Protein AF-A0A1G9MF63-F1 (afdb_monomer)

Solvent-accessible surface area (backbone atoms only — not comparable to full-atom values): 25922 Å² total; per-residue (Å²): 129,86,72,50,47,54,57,32,32,8,56,60,65,73,46,96,45,41,50,60,45,46,47,50,48,49,54,56,28,52,41,81,94,66,34,21,23,32,61,32,57,86,63,84,38,36,20,40,53,26,39,10,28,33,39,60,8,33,56,60,35,86,72,46,56,68,70,61,33,52,50,51,40,50,37,60,51,65,40,42,37,80,80,20,50,39,51,22,28,74,93,41,54,87,72,26,63,28,41,44,30,48,25,27,38,52,33,19,43,64,67,43,87,78,55,70,64,59,77,28,68,35,42,46,36,26,49,55,52,46,63,68,50,43,39,81,87,61,20,37,19,22,44,43,88,91,48,68,68,42,68,80,34,39,37,40,47,47,54,28,42,50,48,36,44,76,67,68,41,90,59,30,78,74,38,51,65,61,50,47,36,27,52,54,37,31,51,57,48,32,68,59,85,58,50,51,55,24,48,51,23,44,38,40,46,55,48,42,50,73,72,64,59,48,52,76,68,52,46,53,52,52,51,52,38,46,53,53,46,67,69,52,35,35,42,100,47,63,46,66,54,65,57,66,45,77,47,74,43,92,58,86,83,63,49,73,49,72,49,54,48,42,63,43,35,77,55,42,45,86,58,76,35,65,82,24,73,47,38,36,52,28,45,45,53,44,48,75,50,52,35,78,89,63,58,29,16,42,58,90,56,85,64,86,89,51,22,13,31,31,40,24,18,36,44,49,31,43,43,45,55,48,22,43,47,27,53,75,69,73,47,51,45,65,57,49,52,51,52,47,51,52,51,61,73,63,36,44,23,54,30,31,58,42,52,13,82,90,50,45,70,55,53,48,51,25,48,52,52,35,45,74,72,70,45,47,66,47,45,72,81,83,41,45,80,77,52,62,91,51,64,58,68,62,55,43,28,43,40,52,47,71,28,30,66,26,37,38,36,45,39,37,75,55,13,62,71,27,80,48,40,46,40,52,42,41,50,22,43,53,55,39,48,75,72,46,94,64,88,32,67,45,42,34,29,74,48,98,64,90,57,90,90,63,61,89,84,60,76,67,49,41,53,94,82,39,52,55,60,57,48,28,51,54,49,47,29,68,77,70,64,58,75,77,91,78,83,130

Radius of gyration: 25.86 Å; Cα contacts (8 Å, |Δi|>4): 807; chains: 1; bounding box: 66×44×71 Å

Sequence (488 aa):
MSETVCEIASRLLSIDSFESLSQSVLEHCLLDGGRFEAGRFGRDQHSSASAGAVLNGVASVPCVPDQIRSRTFELGYSLIGTDGRLKGHDEHPDDGTTSWSLAQVLLGIARAPGLRYVESPRFHNALMRLLKLQNRTTGAWPLREGDIDDVSFAFYPVLLFDRLVRRGSSHARHVMEPLRATARHLLDTASGIAPTNMVLAVSALDRIARLGELSKSQRVQYLAYKTRLNSCLVDDDGGLRLEDLTLHNELQPRWHSVTWSPLLYGCTRAWGGVQSGHNLQIADRLISSFDEKEGGWLGPSRSVGKASSWASSLGVLNTYLLARDLVAAKISAEEFLELTQSEHSRRRFDIVISFGGPDRAVAQEVRDRLVTAGLRVFFDFDFRHNLLGEDLAVTLQDIYFRRSRYAVAILSRSFLKSKWAGNWEWRAVLARMNSQQQGYLLPYFLENVEVPGLNPTIGFLSSDHVSPREFAEIVVQKVTGAFDAQFR

Secondary structure (DSSP, 8-state):
-PPPHHHHHHHHTT-S-HHHHHHHHHHHHEEGGGEEB-SBTT---B-HHHHHHHHHTGGG-TTS-HHHHHHHHHHHHHTB-TTSPBP-BTTBGGG---HHHHHHHHHHHHHSSSSTTTTSHHHHHHHHHHHHHS-TTT---BSSTTSPB-HHHHHHHHHHHHHHHHTT-TTHHHHHHHHHHHHHHHHHHHHSS-HHHHHHHHHHHHHHHHTT-S-HHHHHHHHHHHHHHHHHSB-TTS-B----EEEEE-SSSPEEEEE-GGGGHHHHTTSS-TTSHHHHHHHHHHHHTEETTTTEE-TT---TT--BHHHHHHHHHHHHHHHHHHHHHT--HHHHHHHHHHHHTTPPEEEEEE--GGGHHHHHHHHHHHHHTT--EE-TTTTHHHHTTS-HHHHHHHHHHTSEEEEEEEESHHHHH-TIIIIIIHHHHHHHHHT-SS--EEEEESS----TT--TTS--EETTTS-HHHHHHHHHHHHH----TT--

Mean predicted aligned error: 9.78 Å

InterPro domains:
  IPR000157 Toll/interleukin-1 receptor homology (TIR) domain [PF13676] (351-454)
  IPR000157 Toll/interleukin-1 receptor homology (TIR) domain [PS50104] (347-483)
  IPR035897 Toll/interleukin-1 receptor homology (TIR) domain superfamily [G3DSA:3.40.50.10140] (324-476)
  IPR035897 Toll/interleukin-1 receptor homology (TIR) domain superfamily [SSF52200] (342-461)

Structure (mmCIF, N/CA/C/O backbone):
data_AF-A0A1G9MF63-F1
#
_entry.id   AF-A0A1G9MF63-F1
#
loop_
_atom_site.group_PDB
_atom_site.id
_atom_site.type_symbol
_atom_site.label_atom_id
_atom_site.label_alt_id
_atom_site.label_comp_id
_atom_site.label_asym_id
_atom_site.label_entity_id
_atom_site.label_seq_id
_atom_site.pdbx_PDB_ins_code
_atom_site.Cartn_x
_atom_site.Cartn_y
_atom_site.Cartn_z
_atom_site.occupancy
_atom_site.B_iso_or_equiv
_atom_site.auth_seq_id
_atom_site.auth_comp_id
_atom_site.auth_asym_id
_atom_site.auth_atom_id
_atom_site.pdbx_PDB_model_num
ATOM 1 N N . MET A 1 1 ? -20.558 18.728 -15.546 1.00 50.66 1 MET A N 1
ATOM 2 C CA . MET A 1 1 ? -20.996 18.356 -14.182 1.00 50.66 1 MET A CA 1
ATOM 3 C C . MET A 1 1 ? -19.751 17.899 -13.441 1.00 50.66 1 MET A C 1
ATOM 5 O O . MET A 1 1 ? -18.917 17.286 -14.089 1.00 50.66 1 MET A O 1
ATOM 9 N N . SER A 1 2 ? -19.555 18.273 -12.174 1.00 69.75 2 SER A N 1
ATOM 10 C CA . SER A 1 2 ? -18.414 17.753 -11.401 1.00 69.75 2 SER A CA 1
ATOM 11 C C . SER A 1 2 ? -18.624 16.260 -11.193 1.00 69.75 2 SER A C 1
ATOM 13 O O . SER A 1 2 ? -19.675 15.889 -10.678 1.00 69.75 2 SER A O 1
ATOM 15 N N . GLU A 1 3 ? -17.656 15.438 -11.584 1.00 80.94 3 GLU A N 1
ATOM 16 C CA . GLU A 1 3 ? -17.715 13.994 -11.354 1.00 80.94 3 GLU A CA 1
ATOM 17 C C . GLU A 1 3 ? -17.712 13.698 -9.854 1.00 80.94 3 GLU A C 1
ATOM 19 O O . GLU A 1 3 ? -17.052 14.384 -9.061 1.00 80.94 3 GLU A O 1
ATOM 24 N N . THR A 1 4 ? -18.491 12.699 -9.451 1.00 94.19 4 THR A N 1
ATOM 25 C CA . THR A 1 4 ? -18.507 12.215 -8.071 1.00 94.19 4 THR A CA 1
ATOM 26 C C . THR A 1 4 ? -17.284 11.337 -7.790 1.00 94.19 4 THR A C 1
ATOM 28 O O . THR A 1 4 ? -16.631 10.824 -8.697 1.00 94.19 4 THR A O 1
ATOM 31 N N . VAL A 1 5 ? -16.972 11.112 -6.508 1.00 97.56 5 VAL A N 1
ATOM 32 C CA . VAL A 1 5 ? -15.858 10.227 -6.117 1.00 97.56 5 VAL A CA 1
ATOM 33 C C . VAL A 1 5 ? -16.058 8.802 -6.652 1.00 97.56 5 VAL A C 1
ATOM 35 O O . VAL A 1 5 ? -15.096 8.189 -7.106 1.00 97.56 5 VAL A O 1
ATOM 38 N N . CYS A 1 6 ? -17.290 8.281 -6.623 1.00 97.44 6 CYS A N 1
ATOM 39 C CA . CYS A 1 6 ? -17.600 6.948 -7.143 1.00 97.44 6 CYS A CA 1
ATOM 40 C C . CYS A 1 6 ? -17.451 6.878 -8.668 1.00 97.44 6 CYS A C 1
ATOM 42 O O . CYS A 1 6 ? -16.926 5.889 -9.165 1.00 97.44 6 CYS A O 1
ATOM 44 N N . GLU A 1 7 ? -17.852 7.923 -9.398 1.00 97.62 7 GLU A N 1
ATOM 45 C CA . GLU A 1 7 ? -17.694 7.990 -10.859 1.00 97.62 7 GLU A CA 1
ATOM 46 C C . GLU A 1 7 ? -16.216 7.992 -11.270 1.00 97.62 7 GLU A C 1
ATOM 48 O O . GLU A 1 7 ? -15.829 7.207 -12.134 1.00 97.62 7 GLU A O 1
ATOM 53 N N . ILE A 1 8 ? -15.371 8.801 -10.613 1.00 98.06 8 ILE A N 1
ATOM 54 C CA . ILE A 1 8 ? -13.920 8.781 -10.866 1.00 98.06 8 ILE A CA 1
ATOM 55 C C . ILE A 1 8 ? -13.339 7.402 -10.534 1.00 98.06 8 ILE A C 1
ATOM 57 O O . ILE A 1 8 ? -12.577 6.851 -11.324 1.00 98.06 8 ILE A O 1
ATOM 61 N N . ALA A 1 9 ? -13.708 6.816 -9.392 1.00 98.25 9 ALA A N 1
ATOM 62 C CA . ALA A 1 9 ? -13.218 5.498 -8.992 1.00 98.25 9 ALA A CA 1
ATOM 63 C C . ALA A 1 9 ? -13.624 4.386 -9.980 1.00 98.25 9 ALA A C 1
ATOM 65 O O . ALA A 1 9 ? -12.795 3.530 -10.287 1.00 98.25 9 ALA A O 1
ATOM 66 N N . SER A 1 10 ? -14.855 4.421 -10.508 1.00 98.12 10 SER A N 1
ATOM 67 C CA . SER A 1 10 ? -15.318 3.511 -11.566 1.00 98.12 10 SER A CA 1
ATOM 68 C C . SER A 1 10 ? -14.430 3.604 -12.805 1.00 98.12 10 SER A C 1
ATOM 70 O O . SER A 1 10 ? -13.957 2.589 -13.308 1.00 98.12 10 SER A O 1
ATOM 72 N N . ARG A 1 11 ? -14.154 4.826 -13.273 1.00 98.00 11 ARG A N 1
ATOM 73 C CA . ARG A 1 11 ? -13.354 5.049 -14.484 1.00 98.00 11 ARG A CA 1
ATOM 74 C C . ARG A 1 11 ? -11.896 4.654 -14.322 1.00 98.00 11 ARG A C 1
ATOM 76 O O . ARG A 1 11 ? -11.348 4.029 -15.220 1.00 98.00 11 ARG A O 1
ATOM 83 N N . LEU A 1 12 ? -11.288 4.958 -13.172 1.00 97.50 12 LEU A N 1
ATOM 84 C CA . LEU A 1 12 ? -9.919 4.530 -12.872 1.00 97.50 12 LEU A CA 1
ATOM 85 C C . LEU A 1 12 ? -9.764 3.010 -12.994 1.00 97.50 12 LEU A C 1
ATOM 87 O O . LEU A 1 12 ? -8.767 2.543 -13.529 1.00 97.50 12 LEU A O 1
ATOM 91 N N . LEU A 1 13 ? -10.751 2.247 -12.518 1.00 96.69 13 LEU A N 1
ATOM 92 C CA . LEU A 1 13 ? -10.737 0.783 -12.568 1.00 96.69 13 LEU A CA 1
ATOM 93 C C . LEU A 1 13 ? -11.349 0.200 -13.848 1.00 96.69 13 LEU A C 1
ATOM 95 O O . LEU A 1 13 ? -11.361 -1.016 -13.993 1.00 96.69 13 LEU A O 1
ATOM 99 N N . SER A 1 14 ? -11.852 1.039 -14.759 1.00 96.12 14 SER A N 1
ATOM 100 C CA . SER A 1 14 ? -12.578 0.613 -15.965 1.00 96.12 14 SER A CA 1
ATOM 101 C C . SER A 1 14 ? -13.765 -0.321 -15.675 1.00 96.12 14 SER A C 1
ATOM 103 O O . SER A 1 14 ? -13.972 -1.308 -16.369 1.00 96.12 14 SER A O 1
ATOM 105 N N . ILE A 1 15 ? -14.558 -0.003 -14.649 1.00 96.94 15 ILE A N 1
ATOM 106 C CA . ILE A 1 15 ? -15.752 -0.766 -14.244 1.00 96.94 15 ILE A CA 1
ATOM 107 C C . ILE A 1 15 ? -17.020 0.085 -14.333 1.00 96.94 15 ILE A C 1
ATOM 109 O O . ILE A 1 15 ? -16.967 1.310 -14.229 1.00 96.94 15 ILE A O 1
ATOM 113 N N . ASP A 1 16 ? -18.179 -0.568 -14.412 1.00 95.81 16 ASP A N 1
ATOM 114 C CA . ASP A 1 16 ? -19.473 0.124 -14.472 1.00 95.81 16 ASP A CA 1
ATOM 115 C C . ASP A 1 16 ? -19.788 0.899 -13.182 1.00 95.81 16 ASP A C 1
ATOM 117 O O . ASP A 1 16 ? -20.209 2.057 -13.204 1.00 95.81 16 ASP A O 1
ATOM 121 N N . SER A 1 17 ? -19.594 0.262 -12.023 1.00 96.38 17 SER A N 1
ATOM 122 C CA . SER A 1 17 ? -20.032 0.804 -10.735 1.00 96.38 17 SER A CA 1
ATOM 123 C C . SER A 1 17 ? -19.079 0.433 -9.604 1.00 96.38 17 SER A C 1
ATOM 125 O O . SER A 1 17 ? -19.017 -0.713 -9.154 1.00 96.38 17 SER A O 1
ATOM 127 N N . PHE A 1 18 ? -18.389 1.443 -9.075 1.00 97.94 18 PHE A N 1
ATOM 128 C CA . PHE A 1 18 ? -17.548 1.317 -7.890 1.00 97.94 18 PHE A CA 1
ATOM 129 C C . PHE A 1 18 ? -18.343 0.945 -6.628 1.00 97.94 18 PHE A C 1
ATOM 131 O O . PHE A 1 18 ? -17.834 0.256 -5.744 1.00 97.94 18 PHE A O 1
ATOM 138 N N . GLU A 1 19 ? -19.605 1.364 -6.546 1.00 96.81 19 GLU A N 1
ATOM 139 C CA . GLU A 1 19 ? -20.541 0.955 -5.492 1.00 96.81 19 GLU A CA 1
ATOM 140 C C . GLU A 1 19 ? -20.826 -0.547 -5.545 1.00 96.81 19 GLU A C 1
ATOM 142 O O . GLU A 1 19 ? -20.692 -1.233 -4.530 1.00 96.81 19 GLU A O 1
ATOM 147 N N . SER A 1 20 ? -21.126 -1.067 -6.738 1.00 96.44 20 SER A N 1
ATOM 148 C CA . SER A 1 20 ? -21.379 -2.497 -6.949 1.00 96.44 20 SER A CA 1
ATOM 149 C C . SER A 1 20 ? -20.131 -3.334 -6.657 1.00 96.44 20 SER A C 1
ATOM 151 O O . SER A 1 20 ? -20.225 -4.352 -5.972 1.00 96.44 20 SER A O 1
ATOM 153 N N . LEU A 1 21 ? -18.947 -2.871 -7.084 1.00 97.44 21 LEU A N 1
ATOM 154 C CA . LEU A 1 21 ? -17.672 -3.496 -6.720 1.00 97.44 21 LEU A CA 1
ATOM 155 C C . LEU A 1 21 ? -17.475 -3.519 -5.198 1.00 97.44 21 LEU A C 1
ATOM 157 O O . LEU A 1 21 ? -17.133 -4.556 -4.636 1.00 97.44 21 LEU A O 1
ATOM 161 N N . SER A 1 22 ? -17.699 -2.391 -4.521 1.00 97.69 22 SER A N 1
ATOM 162 C CA . SER A 1 22 ? -17.511 -2.281 -3.069 1.00 97.69 22 SER A CA 1
ATOM 163 C C . SER A 1 22 ? -18.439 -3.225 -2.302 1.00 97.69 22 SER A C 1
ATOM 165 O O . SER A 1 22 ? -18.014 -3.858 -1.334 1.00 97.69 22 SER A O 1
ATOM 167 N N . GLN A 1 23 ? -19.692 -3.357 -2.742 1.00 96.06 23 GLN A N 1
ATOM 168 C CA . GLN A 1 23 ? -20.630 -4.313 -2.163 1.00 96.06 23 GLN A CA 1
ATOM 169 C C . GLN A 1 23 ? -20.196 -5.761 -2.428 1.00 96.06 23 GLN A C 1
ATOM 171 O O . GLN A 1 23 ? -20.117 -6.538 -1.479 1.00 96.06 23 GLN A O 1
ATOM 176 N N . SER A 1 24 ? -19.834 -6.099 -3.669 1.00 95.56 24 SER A N 1
ATOM 177 C CA . SER A 1 24 ? -19.359 -7.439 -4.040 1.00 95.56 24 SER A CA 1
ATOM 178 C C . SER A 1 24 ? -18.122 -7.852 -3.237 1.00 95.56 24 SER A C 1
ATOM 180 O O . SER A 1 24 ? -18.096 -8.925 -2.637 1.00 95.56 24 SER A O 1
ATOM 182 N N . VAL A 1 25 ? -17.108 -6.984 -3.133 1.00 96.81 25 VAL A N 1
ATOM 183 C CA . VAL A 1 25 ? -15.904 -7.252 -2.327 1.00 96.81 25 VAL A CA 1
ATOM 184 C C . VAL A 1 25 ? -16.274 -7.505 -0.867 1.00 96.81 25 VAL A C 1
ATOM 186 O O . VAL A 1 25 ? -15.730 -8.418 -0.246 1.00 96.81 25 VAL A O 1
ATOM 189 N N . LEU A 1 26 ? -17.194 -6.718 -0.301 1.00 95.81 26 LEU A N 1
ATOM 190 C CA . LEU A 1 26 ? -17.625 -6.902 1.080 1.00 95.81 26 LEU A CA 1
ATOM 191 C C . LEU A 1 26 ? -18.388 -8.220 1.272 1.00 95.81 26 LEU A C 1
ATOM 193 O O . LEU A 1 26 ? -18.134 -8.907 2.256 1.00 95.81 26 LEU A O 1
ATOM 197 N N . GLU A 1 27 ? -19.259 -8.601 0.340 1.00 94.50 27 GLU A N 1
ATOM 198 C CA . GLU A 1 27 ? -19.970 -9.886 0.360 1.00 94.50 27 GLU A CA 1
ATOM 199 C C . GLU A 1 27 ? -18.995 -11.069 0.338 1.00 94.50 27 GLU A C 1
ATOM 201 O O . GLU A 1 27 ? -19.084 -11.935 1.202 1.00 94.50 27 GLU A O 1
ATOM 206 N N . HIS A 1 28 ? -17.989 -11.055 -0.542 1.00 94.69 28 HIS A N 1
ATOM 207 C CA . HIS A 1 28 ? -16.949 -12.093 -0.581 1.00 94.69 28 HIS A CA 1
ATOM 208 C C . HIS A 1 28 ? -16.069 -12.138 0.678 1.00 94.69 28 HIS A C 1
ATOM 210 O O . HIS A 1 28 ? -15.444 -13.156 0.974 1.00 94.69 28 HIS A O 1
ATOM 216 N N . CYS A 1 29 ? -15.972 -11.028 1.412 1.00 95.44 29 CYS A N 1
ATOM 217 C CA . CYS A 1 29 ? -15.195 -10.956 2.645 1.00 95.44 29 CYS A CA 1
ATOM 218 C C . CYS A 1 29 ? -15.953 -11.467 3.877 1.00 95.44 29 CYS A C 1
ATOM 220 O O . CYS A 1 29 ? -15.318 -11.749 4.898 1.00 95.44 29 CYS A O 1
ATOM 222 N N . LEU A 1 30 ? -17.284 -11.537 3.826 1.00 94.94 30 LEU A N 1
ATOM 223 C CA . LEU A 1 30 ? -18.129 -11.946 4.944 1.00 94.94 30 LEU A CA 1
ATOM 224 C C . LEU A 1 30 ? -18.530 -13.413 4.786 1.00 94.94 30 LEU A C 1
ATOM 226 O O . LEU A 1 30 ? -19.025 -13.825 3.746 1.00 94.94 30 LEU A O 1
ATOM 230 N N . LEU A 1 31 ? -18.342 -14.193 5.847 1.00 93.62 31 LEU A N 1
ATOM 231 C CA . LEU A 1 31 ? -18.691 -15.610 5.888 1.00 93.62 31 LEU A CA 1
ATOM 232 C C . LEU A 1 31 ? -19.826 -15.862 6.886 1.00 93.62 31 LEU A C 1
ATOM 234 O O . LEU A 1 31 ? -20.069 -15.074 7.812 1.00 93.62 31 LEU A O 1
ATOM 238 N N . ASP A 1 32 ? -20.472 -17.016 6.749 1.00 88.62 32 ASP A N 1
ATOM 239 C CA . ASP A 1 32 ? -21.502 -17.467 7.680 1.00 88.62 32 ASP A CA 1
ATOM 240 C C . ASP A 1 32 ? -20.986 -17.577 9.124 1.00 88.62 32 ASP A C 1
ATOM 242 O O . ASP A 1 32 ? -19.800 -17.803 9.399 1.00 88.62 32 ASP A O 1
ATOM 246 N N . GLY A 1 33 ? -21.906 -17.401 10.077 1.00 85.25 33 GLY A N 1
ATOM 247 C CA . GLY A 1 33 ? -21.595 -17.453 11.509 1.00 85.25 33 GLY A CA 1
ATOM 248 C C . GLY A 1 33 ? -20.777 -16.260 12.019 1.00 85.25 33 GLY A C 1
ATOM 249 O O . GLY A 1 33 ? -20.103 -16.376 13.041 1.00 85.25 33 GLY A O 1
ATOM 250 N N . GLY A 1 34 ? -20.805 -15.125 11.311 1.00 85.56 34 GLY A N 1
ATOM 251 C CA . GLY A 1 34 ? -20.081 -13.909 11.699 1.00 85.56 34 GLY A CA 1
ATOM 252 C C . GLY A 1 34 ? -18.567 -14.009 11.515 1.00 85.56 34 GLY A C 1
ATOM 253 O O . GLY A 1 34 ? -17.804 -13.372 12.243 1.00 85.56 34 GLY A O 1
ATOM 254 N N . ARG A 1 35 ? -18.131 -14.844 10.568 1.00 91.88 35 ARG A N 1
ATOM 255 C CA . ARG A 1 35 ? -16.727 -15.025 10.194 1.00 91.88 35 ARG A CA 1
ATOM 256 C C . ARG A 1 35 ? -16.338 -14.047 9.075 1.00 91.88 35 ARG A C 1
ATOM 258 O O . ARG A 1 35 ? -17.175 -13.390 8.463 1.00 91.88 35 ARG A O 1
ATOM 265 N N . PHE A 1 36 ? -15.035 -13.958 8.832 1.00 94.69 36 PHE A N 1
ATOM 266 C CA . PHE A 1 36 ? -14.417 -13.086 7.827 1.00 94.69 36 PHE A CA 1
ATOM 267 C C . PHE A 1 36 ? -13.397 -13.885 7.030 1.00 94.69 36 PHE A C 1
ATOM 269 O O . PHE A 1 36 ? -12.512 -14.477 7.648 1.00 94.69 36 PHE A O 1
ATOM 276 N N . GLU A 1 37 ? -13.513 -13.861 5.707 1.00 93.38 37 GLU A N 1
ATOM 277 C CA . GLU A 1 37 ? -12.745 -14.691 4.778 1.00 93.38 37 GLU A CA 1
ATOM 278 C C . GLU A 1 37 ? -11.232 -14.451 4.871 1.00 93.38 37 GLU A C 1
ATOM 280 O O . GLU A 1 37 ? -10.746 -13.314 4.824 1.00 93.38 37 GLU A O 1
ATOM 285 N N . ALA A 1 38 ? -10.471 -15.538 4.958 1.00 88.69 38 ALA A N 1
ATOM 286 C CA . ALA A 1 38 ? -9.032 -15.531 5.139 1.00 88.69 38 ALA A CA 1
ATOM 287 C C . ALA A 1 38 ? -8.296 -15.610 3.800 1.00 88.69 38 ALA A C 1
ATOM 289 O O . ALA A 1 38 ? -8.407 -16.569 3.040 1.00 88.69 38 ALA A O 1
ATOM 290 N N . GLY A 1 39 ? -7.413 -14.651 3.542 1.00 85.81 39 GLY A N 1
ATOM 291 C CA . GLY A 1 39 ? -6.539 -14.704 2.372 1.00 85.81 39 GLY A CA 1
ATOM 292 C C . GLY A 1 39 ? -7.281 -14.420 1.069 1.00 85.81 39 GLY A C 1
ATOM 293 O O . GLY A 1 39 ? -7.240 -13.282 0.632 1.00 85.81 39 GLY A O 1
ATOM 294 N N . ARG A 1 40 ? -7.922 -15.418 0.449 1.00 88.38 40 ARG A N 1
ATOM 295 C CA . ARG A 1 40 ? -8.524 -15.334 -0.897 1.00 88.38 40 ARG A CA 1
ATOM 296 C C . ARG A 1 40 ? -10.021 -15.610 -0.888 1.00 88.38 40 ARG A C 1
ATOM 298 O O . ARG A 1 40 ? -10.496 -16.337 -0.022 1.00 88.38 40 ARG A O 1
ATOM 305 N N . PHE A 1 41 ? -10.731 -15.095 -1.886 1.00 91.00 41 PHE A N 1
ATOM 306 C CA . PHE A 1 41 ? -12.160 -15.346 -2.050 1.00 91.00 41 PHE A CA 1
ATOM 307 C C . PHE A 1 41 ? -12.475 -16.845 -2.193 1.00 91.00 41 PHE A C 1
ATOM 309 O O . PHE A 1 41 ? -11.855 -17.567 -2.981 1.00 91.00 41 PHE A O 1
ATOM 316 N N . GLY A 1 42 ? -13.454 -17.317 -1.417 1.00 89.25 42 GLY A N 1
ATOM 317 C CA . GLY A 1 42 ? -13.919 -18.704 -1.432 1.00 89.25 42 GLY A CA 1
ATOM 318 C C . GLY A 1 42 ? -12.940 -19.698 -0.805 1.00 89.25 42 GLY A C 1
ATOM 319 O O . GLY A 1 42 ? -12.866 -20.839 -1.264 1.00 89.25 42 GLY A O 1
ATOM 320 N N . ARG A 1 43 ? -12.144 -19.271 0.183 1.00 89.00 43 ARG A N 1
ATOM 321 C CA . ARG A 1 43 ? -11.357 -20.177 1.038 1.00 89.00 43 ARG A CA 1
ATOM 322 C C . ARG A 1 43 ? -12.210 -20.735 2.185 1.00 89.00 43 ARG A C 1
ATOM 324 O O . ARG A 1 43 ? -11.897 -21.819 2.665 1.00 89.00 43 ARG A O 1
ATOM 331 N N . ASP A 1 44 ? -13.269 -20.027 2.575 1.00 91.38 44 ASP A N 1
ATOM 332 C CA . ASP A 1 44 ? -14.203 -20.355 3.656 1.00 91.38 44 ASP A CA 1
ATOM 333 C C . ASP A 1 44 ? -13.531 -20.579 5.027 1.00 91.38 44 ASP A C 1
ATOM 335 O O . ASP A 1 44 ? -13.922 -21.424 5.839 1.00 91.38 44 ASP A O 1
ATOM 339 N N . GLN A 1 45 ? -12.490 -19.794 5.314 1.00 90.75 45 GLN A N 1
ATOM 340 C CA . GLN A 1 45 ? -11.773 -19.839 6.592 1.00 90.75 45 GLN A CA 1
ATOM 341 C C . GLN A 1 45 ? -11.784 -18.474 7.266 1.00 90.75 45 GLN A C 1
ATOM 343 O O . GLN A 1 45 ? -11.649 -17.444 6.611 1.00 90.75 45 GLN A O 1
ATOM 348 N N . HIS A 1 46 ? -11.916 -18.440 8.591 1.00 91.44 46 HIS A N 1
ATOM 349 C CA . HIS A 1 46 ? -11.885 -17.183 9.324 1.00 91.44 46 HIS A CA 1
ATOM 350 C C . HIS A 1 46 ? -10.469 -16.663 9.570 1.00 91.44 46 HIS A C 1
ATOM 352 O O . HIS A 1 46 ? -9.612 -17.389 10.063 1.00 91.44 46 HIS A O 1
ATOM 358 N N . SER A 1 47 ? -10.259 -15.361 9.357 1.00 89.94 47 SER A N 1
ATOM 359 C CA . SER A 1 47 ? -9.079 -14.633 9.832 1.00 89.94 47 SER A CA 1
ATOM 360 C C . SER A 1 47 ? -9.449 -13.289 10.457 1.00 89.94 47 SER A C 1
ATOM 362 O O . SER A 1 47 ? -10.025 -12.417 9.805 1.00 89.94 47 SER A O 1
ATOM 364 N N . SER A 1 48 ? -9.034 -13.072 11.706 1.00 90.56 48 SER A N 1
ATOM 365 C CA . SER A 1 48 ? -9.174 -11.772 12.376 1.00 90.56 48 SER A CA 1
ATOM 366 C C . SER A 1 48 ? -8.281 -10.677 11.791 1.00 90.56 48 SER A C 1
ATOM 368 O O . SER A 1 48 ? -8.641 -9.501 11.834 1.00 90.56 48 SER A O 1
ATOM 370 N N . ALA A 1 49 ? -7.144 -11.035 11.189 1.00 87.88 49 ALA A N 1
ATOM 371 C CA . ALA A 1 49 ? -6.343 -10.078 10.431 1.00 87.88 49 ALA A CA 1
ATOM 372 C C . ALA A 1 49 ? -7.113 -9.570 9.201 1.00 87.88 49 ALA A C 1
ATOM 374 O O . ALA A 1 49 ? -7.204 -8.361 8.982 1.00 87.88 49 ALA A O 1
ATOM 375 N N . SER A 1 50 ? -7.742 -10.484 8.453 1.00 91.50 50 SER A N 1
ATOM 376 C CA . SER A 1 50 ? -8.611 -10.122 7.330 1.00 91.50 50 SER A CA 1
ATOM 377 C C . SER A 1 50 ? -9.833 -9.333 7.800 1.00 91.50 50 SER A C 1
ATOM 379 O O . SER A 1 50 ? -10.167 -8.329 7.180 1.00 91.50 50 SER A O 1
ATOM 381 N N . ALA A 1 51 ? -10.446 -9.694 8.933 1.00 94.75 51 ALA A N 1
ATOM 382 C CA . ALA A 1 51 ? -11.527 -8.907 9.532 1.00 94.75 51 ALA A CA 1
ATOM 383 C C . ALA A 1 51 ? -11.094 -7.458 9.807 1.00 94.75 51 ALA A C 1
ATOM 385 O O . ALA A 1 51 ? -11.796 -6.511 9.453 1.00 94.75 51 ALA A O 1
ATOM 386 N N . GLY A 1 52 ? -9.899 -7.275 10.375 1.00 95.00 52 GLY A N 1
ATOM 387 C CA . GLY A 1 52 ? -9.277 -5.968 10.555 1.00 95.00 52 GLY A CA 1
ATOM 388 C C . GLY A 1 52 ? -9.159 -5.183 9.245 1.00 95.00 52 GLY A C 1
ATOM 389 O O . GLY A 1 52 ? -9.572 -4.022 9.188 1.00 95.00 52 GLY A O 1
ATOM 390 N N . ALA A 1 53 ? -8.667 -5.815 8.178 1.00 95.31 53 ALA A N 1
ATOM 391 C CA . ALA A 1 53 ? -8.572 -5.208 6.851 1.00 95.31 53 ALA A CA 1
ATOM 392 C C . ALA A 1 53 ? -9.947 -4.860 6.247 1.00 95.31 53 ALA A C 1
ATOM 394 O O . ALA A 1 53 ? -10.086 -3.818 5.611 1.00 95.31 53 ALA A O 1
ATOM 395 N N . VAL A 1 54 ? -10.978 -5.679 6.474 1.00 97.00 54 VAL A N 1
ATOM 396 C CA . VAL A 1 54 ? -12.365 -5.434 6.027 1.00 97.00 54 VAL A CA 1
ATOM 397 C C . VAL A 1 54 ? -12.966 -4.220 6.724 1.00 97.00 54 VAL A C 1
ATOM 399 O O . VAL A 1 54 ? -13.444 -3.295 6.066 1.00 97.00 54 VAL A O 1
ATOM 402 N N . LEU A 1 55 ? -12.874 -4.176 8.055 1.00 96.94 55 LEU A N 1
ATOM 403 C CA . LEU A 1 55 ? -13.404 -3.077 8.863 1.00 96.94 55 LEU A CA 1
ATOM 404 C C . LEU A 1 55 ? -12.714 -1.746 8.542 1.00 96.94 55 LEU A C 1
ATOM 406 O O . LEU A 1 55 ? -13.357 -0.696 8.500 1.00 96.94 55 LEU A O 1
ATOM 410 N N . ASN A 1 56 ? -11.398 -1.783 8.325 1.00 96.50 56 ASN A N 1
ATOM 411 C CA . ASN A 1 56 ? -10.613 -0.595 8.006 1.00 96.50 56 ASN A CA 1
ATOM 412 C C . ASN A 1 56 ? -10.655 -0.198 6.534 1.00 96.50 56 ASN A C 1
ATOM 414 O O . ASN A 1 56 ? -10.361 0.963 6.266 1.00 96.50 56 ASN A O 1
ATOM 418 N N . GLY A 1 57 ? -10.981 -1.126 5.634 1.00 96.94 57 GLY A N 1
ATOM 419 C CA . GLY A 1 57 ? -10.997 -0.964 4.183 1.00 96.94 57 GLY A CA 1
ATOM 420 C C . GLY A 1 57 ? -12.404 -0.733 3.647 1.00 96.94 57 GLY A C 1
ATOM 421 O O . GLY A 1 57 ? -12.983 0.324 3.899 1.00 96.94 57 GLY A O 1
ATOM 422 N N . VAL A 1 58 ? -12.953 -1.709 2.922 1.00 97.19 58 VAL A N 1
ATOM 423 C CA . VAL A 1 58 ? -14.226 -1.592 2.193 1.00 97.19 58 VAL A CA 1
ATOM 424 C C . VAL A 1 58 ? -15.388 -1.151 3.086 1.00 97.19 58 VAL A C 1
ATOM 426 O O . VAL A 1 58 ? -16.125 -0.240 2.721 1.00 97.19 58 VAL A O 1
ATOM 429 N N . ALA A 1 59 ? -15.494 -1.669 4.316 1.00 95.69 59 ALA A N 1
ATOM 430 C CA . ALA A 1 59 ? -16.560 -1.272 5.241 1.00 95.69 59 ALA A CA 1
ATOM 431 C C . ALA A 1 59 ? -16.434 0.189 5.718 1.00 95.69 59 ALA A C 1
ATOM 433 O O . ALA A 1 59 ? -17.380 0.758 6.252 1.00 95.69 59 ALA A O 1
ATOM 434 N N . SER A 1 60 ? -15.269 0.816 5.546 1.00 93.00 60 SER A N 1
ATOM 435 C CA . SER A 1 60 ? -15.040 2.225 5.878 1.00 93.00 60 SER A CA 1
ATOM 436 C C . SER A 1 60 ? -15.337 3.187 4.722 1.00 93.00 60 SER A C 1
ATOM 438 O O . SER A 1 60 ? -15.179 4.398 4.907 1.00 93.00 60 SER A O 1
ATOM 440 N N . VAL A 1 61 ? -15.732 2.694 3.545 1.00 93.62 61 VAL A N 1
ATOM 441 C CA . VAL A 1 61 ? -15.997 3.548 2.384 1.00 93.62 61 VAL A CA 1
ATOM 442 C C . VAL A 1 61 ? -17.437 4.088 2.426 1.00 93.62 61 VAL A C 1
ATOM 444 O O . VAL A 1 61 ? -18.368 3.313 2.635 1.00 93.62 61 VAL A O 1
ATOM 447 N N . PRO A 1 62 ? -17.658 5.406 2.231 1.00 92.00 62 PRO A N 1
ATOM 448 C CA . PRO A 1 62 ? -18.991 6.015 2.301 1.00 92.00 62 PRO A CA 1
ATOM 449 C C . PRO A 1 62 ? -20.020 5.491 1.295 1.00 92.00 62 PRO A C 1
ATOM 451 O O . PRO A 1 62 ? -21.210 5.626 1.548 1.00 92.00 62 PRO A O 1
ATOM 454 N N . CYS A 1 63 ? -19.576 4.916 0.176 1.00 90.06 63 CYS A N 1
ATOM 455 C CA . CYS A 1 63 ? -20.458 4.383 -0.859 1.00 90.06 63 CYS A CA 1
ATOM 456 C C . CYS A 1 63 ? -21.077 3.020 -0.494 1.00 90.06 63 CYS A C 1
ATOM 458 O O . CYS A 1 63 ? -22.045 2.598 -1.117 1.00 90.06 63 CYS A O 1
ATOM 460 N N . VAL A 1 64 ? -20.568 2.343 0.545 1.00 91.69 64 VAL A N 1
ATOM 461 C CA . VAL A 1 64 ? -21.195 1.128 1.077 1.00 91.69 64 VAL A CA 1
ATOM 462 C C . VAL A 1 64 ? -22.434 1.508 1.900 1.00 91.69 64 VAL A C 1
ATOM 464 O O . VAL A 1 64 ? -22.301 2.305 2.841 1.00 91.69 64 VAL A O 1
ATOM 467 N N . PRO A 1 65 ? -23.613 0.908 1.626 1.00 90.75 65 PRO A N 1
ATOM 468 C CA . PRO A 1 65 ? -24.848 1.211 2.342 1.00 90.75 65 PRO A CA 1
ATOM 469 C C . PRO A 1 65 ? -24.720 1.092 3.865 1.00 90.75 65 PRO A C 1
ATOM 471 O O . PRO A 1 65 ? -24.178 0.119 4.398 1.00 90.75 65 PRO A O 1
ATOM 474 N N . ASP A 1 66 ? -25.296 2.060 4.581 1.00 90.00 66 ASP A N 1
ATOM 475 C CA . ASP A 1 66 ? -25.196 2.190 6.040 1.00 90.00 66 ASP A CA 1
ATOM 476 C C . ASP A 1 66 ? -25.650 0.940 6.807 1.00 90.00 66 ASP A C 1
ATOM 478 O O . ASP A 1 66 ? -25.065 0.606 7.842 1.00 90.00 66 ASP A O 1
ATOM 482 N N . GLN A 1 67 ? -26.663 0.230 6.302 1.00 90.12 67 GLN A N 1
ATOM 483 C CA . GLN A 1 67 ? -27.161 -1.010 6.899 1.00 90.12 67 GLN A CA 1
ATOM 484 C C . GLN A 1 67 ? -26.112 -2.128 6.838 1.00 90.12 67 GLN A C 1
ATOM 486 O O . GLN A 1 67 ? -25.847 -2.779 7.851 1.00 90.12 67 GLN A O 1
ATOM 491 N N . ILE A 1 68 ? -25.486 -2.320 5.673 1.00 90.44 68 ILE A N 1
ATOM 492 C CA . ILE A 1 68 ? -24.441 -3.330 5.470 1.00 90.44 68 ILE A 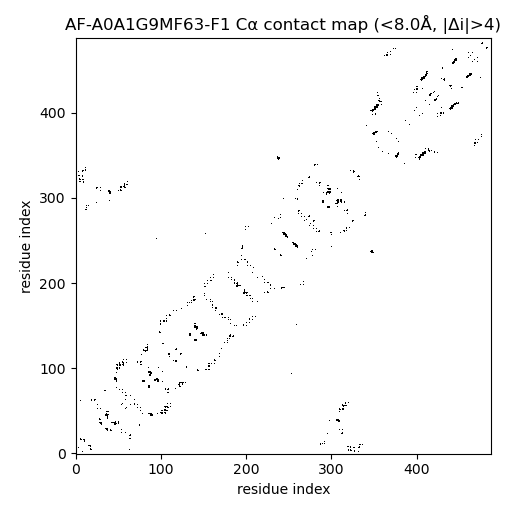CA 1
ATOM 493 C C . ILE A 1 68 ? -23.230 -2.966 6.328 1.00 90.44 68 ILE A C 1
ATOM 495 O O . ILE A 1 68 ? -22.757 -3.781 7.117 1.00 90.44 68 ILE A O 1
ATOM 499 N N . ARG A 1 69 ? -22.805 -1.700 6.271 1.00 90.56 69 ARG A N 1
ATOM 500 C CA . ARG A 1 69 ? -21.689 -1.182 7.062 1.00 90.56 69 ARG A CA 1
ATOM 501 C C . ARG A 1 69 ? -21.893 -1.386 8.567 1.00 90.56 69 ARG A C 1
ATOM 503 O O . ARG A 1 69 ? -20.985 -1.842 9.261 1.00 90.56 69 ARG A O 1
ATOM 510 N N . SER A 1 70 ? -23.083 -1.072 9.079 1.00 90.38 70 SER A N 1
ATOM 511 C CA . SER A 1 70 ? -23.415 -1.241 10.501 1.00 90.38 70 SER A CA 1
ATOM 512 C C . SER A 1 70 ? -23.371 -2.707 10.925 1.00 90.38 70 SER A C 1
ATOM 514 O O . SER A 1 70 ? -22.787 -3.014 11.966 1.00 90.38 70 SER A O 1
ATOM 516 N N . ARG A 1 71 ? -23.904 -3.611 10.092 1.00 92.12 71 ARG A N 1
ATOM 517 C CA . ARG A 1 71 ? -23.823 -5.060 10.312 1.00 92.12 71 ARG A CA 1
ATOM 518 C C . ARG A 1 71 ? -22.373 -5.542 10.324 1.00 92.12 71 ARG A C 1
ATOM 520 O O . ARG A 1 71 ? -21.994 -6.288 11.219 1.00 92.12 71 ARG A O 1
ATOM 527 N N . THR A 1 72 ? -21.532 -5.089 9.395 1.00 94.19 72 THR A N 1
ATOM 528 C CA . THR A 1 72 ? -20.109 -5.465 9.364 1.00 94.19 72 THR A CA 1
ATOM 529 C C . THR A 1 72 ? -19.369 -5.025 10.628 1.00 94.19 72 THR A C 1
ATOM 531 O O . THR A 1 72 ? -18.608 -5.810 11.192 1.00 94.19 72 THR A O 1
ATOM 534 N N . PHE A 1 73 ? -19.613 -3.804 11.122 1.00 93.44 73 PHE A N 1
ATOM 535 C CA . PHE A 1 73 ? -19.019 -3.343 12.383 1.00 93.44 73 PHE A CA 1
ATOM 536 C C . PHE A 1 73 ? -19.514 -4.139 13.596 1.00 93.44 73 PHE A C 1
ATOM 538 O O . PHE A 1 73 ? -18.722 -4.414 14.497 1.00 93.44 73 PHE A O 1
ATOM 545 N N . GLU A 1 74 ? -20.787 -4.539 13.620 1.00 93.75 74 GLU A N 1
ATOM 546 C CA . GLU A 1 74 ? -21.338 -5.408 14.665 1.00 93.75 74 GLU A CA 1
ATOM 547 C C . GLU A 1 74 ? -20.691 -6.801 14.651 1.00 93.75 74 GLU A C 1
ATOM 549 O O . GLU A 1 74 ? -20.285 -7.301 15.702 1.00 93.75 74 GLU A O 1
ATOM 554 N N . LEU A 1 75 ? -20.502 -7.393 13.468 1.00 94.25 75 LEU A N 1
ATOM 555 C CA . LEU A 1 75 ? -19.777 -8.656 13.315 1.00 94.25 75 LEU A CA 1
ATOM 556 C C . LEU A 1 75 ? -18.329 -8.528 13.798 1.00 94.25 75 LEU A C 1
ATOM 558 O O . LEU A 1 75 ? -17.879 -9.345 14.597 1.00 94.25 75 LEU A O 1
ATOM 562 N N . GLY A 1 76 ? -17.623 -7.467 13.399 1.00 94.31 76 GLY A N 1
ATOM 563 C CA . GLY A 1 76 ? -16.268 -7.181 13.876 1.00 94.31 76 GLY A CA 1
ATOM 564 C C . GLY A 1 76 ? -16.191 -7.020 15.397 1.00 94.31 76 GLY A C 1
ATOM 565 O O . GLY A 1 76 ? -15.286 -7.551 16.034 1.00 94.31 76 GLY A O 1
ATOM 566 N N . TYR A 1 77 ? -17.174 -6.343 15.997 1.00 95.25 77 TYR A N 1
ATOM 567 C CA . TYR A 1 77 ? -17.303 -6.227 17.449 1.00 95.25 77 TYR A CA 1
ATOM 568 C C . TYR A 1 77 ? -17.532 -7.585 18.130 1.00 95.25 77 TYR A C 1
ATOM 570 O O . TYR A 1 77 ? -16.977 -7.838 19.200 1.00 95.25 77 TYR A O 1
ATOM 578 N N . SER A 1 78 ? -18.310 -8.474 17.507 1.00 94.25 78 SER A N 1
ATOM 579 C CA . SER A 1 78 ? -18.602 -9.810 18.040 1.00 94.25 78 SER A CA 1
ATOM 580 C C . SER A 1 78 ? -17.386 -10.745 18.084 1.00 94.25 78 SER A C 1
ATOM 582 O O . SER A 1 78 ? -17.392 -11.695 18.865 1.00 94.25 78 SER A O 1
ATOM 584 N N . LEU A 1 79 ? -16.320 -10.443 17.327 1.00 93.44 79 LEU A N 1
ATOM 585 C CA . LEU A 1 79 ? -15.047 -11.175 17.386 1.00 93.44 79 LEU A CA 1
ATOM 586 C C . LEU A 1 79 ? -14.310 -10.985 18.718 1.00 93.44 79 LEU A C 1
ATOM 588 O O . LEU A 1 79 ? -13.402 -11.758 19.026 1.00 93.44 79 LEU A O 1
ATOM 592 N N . ILE A 1 80 ? -14.667 -9.955 19.492 1.00 93.81 80 ILE A N 1
ATOM 593 C CA . ILE A 1 80 ? -14.065 -9.666 20.791 1.00 93.81 80 ILE A CA 1
ATOM 594 C C . ILE A 1 80 ? -14.897 -10.329 21.894 1.00 93.81 80 ILE A C 1
ATOM 596 O O . ILE A 1 80 ? -16.055 -9.970 22.138 1.00 93.81 80 ILE A O 1
ATOM 600 N N . GLY A 1 81 ? -14.271 -11.273 22.596 1.00 92.25 81 GLY A N 1
ATOM 601 C CA . GLY A 1 81 ? -14.819 -11.921 23.781 1.00 92.25 81 GLY A CA 1
ATOM 602 C C . GLY A 1 81 ? -15.004 -10.953 24.952 1.00 92.25 81 GLY A C 1
ATOM 603 O O . GLY A 1 81 ? -14.477 -9.840 24.983 1.00 92.25 81 GLY A O 1
ATOM 604 N N . THR A 1 82 ? -15.757 -11.370 25.968 1.00 93.00 82 THR A N 1
ATOM 605 C CA . THR A 1 82 ? -15.995 -10.544 27.165 1.00 93.00 82 THR A CA 1
ATOM 606 C C . THR A 1 82 ? -14.721 -10.246 27.955 1.00 93.00 82 THR A C 1
ATOM 608 O O . THR A 1 82 ? -14.635 -9.204 28.599 1.00 93.00 82 THR A O 1
ATOM 611 N N . ASP A 1 83 ? -13.722 -11.121 27.872 1.00 91.12 83 ASP A N 1
ATOM 612 C CA . ASP A 1 83 ? -12.394 -10.969 28.476 1.00 91.12 83 ASP A CA 1
ATOM 613 C C . ASP A 1 83 ? -11.417 -10.142 27.613 1.00 91.12 83 ASP A C 1
ATOM 615 O O . ASP A 1 83 ? -10.266 -9.938 28.000 1.00 91.12 83 ASP A O 1
ATOM 619 N N . GLY A 1 84 ? -11.863 -9.649 26.452 1.00 91.38 84 GLY A N 1
ATOM 620 C CA . GLY A 1 84 ? -11.042 -8.884 25.519 1.00 91.38 84 GLY A CA 1
ATOM 621 C C . GLY A 1 84 ? -10.148 -9.730 24.609 1.00 91.38 84 GLY A C 1
ATOM 622 O O . GLY A 1 84 ? -9.321 -9.160 23.895 1.00 91.38 84 GLY A O 1
ATOM 623 N N . ARG A 1 85 ? -10.273 -11.066 24.616 1.00 91.06 85 ARG A N 1
ATOM 624 C CA . ARG A 1 85 ? -9.607 -11.919 23.622 1.00 91.06 85 ARG A CA 1
ATOM 625 C C . ARG A 1 85 ? -10.267 -11.763 22.256 1.00 91.06 85 ARG A C 1
ATOM 627 O O . ARG A 1 85 ? -11.489 -11.673 22.152 1.00 91.06 85 ARG A O 1
ATOM 634 N N . LEU A 1 86 ? -9.444 -11.746 21.215 1.00 91.62 86 LEU A N 1
ATOM 635 C CA . LEU A 1 86 ? -9.901 -11.744 19.831 1.00 91.62 86 LEU A CA 1
ATOM 636 C C . LEU A 1 86 ? -9.982 -13.182 19.325 1.00 91.62 86 LEU A C 1
ATOM 638 O O . LEU A 1 86 ? -9.038 -13.950 19.526 1.00 91.62 86 LEU A O 1
ATOM 642 N N . LYS A 1 87 ? -11.082 -13.522 18.647 1.00 87.88 87 LYS A N 1
ATOM 643 C CA . LYS A 1 87 ? -11.229 -14.803 17.950 1.00 87.88 87 LYS A CA 1
ATOM 644 C C . LYS A 1 87 ? -10.058 -15.025 16.981 1.00 87.88 87 LYS A C 1
ATOM 646 O O . LYS A 1 87 ? -9.736 -14.140 16.192 1.00 87.88 87 LYS A O 1
ATOM 651 N N . GLY A 1 88 ? -9.408 -16.184 17.056 1.00 78.31 88 GLY A N 1
ATOM 652 C CA . GLY A 1 88 ? -8.294 -16.543 16.177 1.00 78.31 88 GLY A CA 1
ATOM 653 C C . GLY A 1 88 ? -8.698 -17.069 14.810 1.00 78.31 88 GLY A C 1
ATOM 654 O O . GLY A 1 88 ? -9.855 -16.983 14.415 1.00 78.31 88 GLY A O 1
ATOM 655 N N . HIS A 1 89 ? -7.716 -17.604 14.086 1.00 79.31 89 HIS A N 1
ATOM 656 C CA . HIS A 1 89 ? -7.957 -18.319 12.834 1.00 79.31 89 HIS A CA 1
ATOM 657 C C . HIS A 1 89 ? -8.662 -19.651 13.122 1.00 79.31 89 HIS A C 1
ATOM 659 O O . HIS A 1 89 ? -8.415 -20.239 14.172 1.00 79.31 89 HIS A O 1
ATOM 665 N N . ASP A 1 90 ? -9.488 -20.160 12.204 1.00 77.56 90 ASP A N 1
ATOM 666 C CA . ASP A 1 90 ? -10.208 -21.429 12.434 1.00 77.56 90 ASP A CA 1
ATOM 667 C C . ASP A 1 90 ? -9.241 -22.616 12.656 1.00 77.56 90 ASP A C 1
ATOM 669 O O . ASP A 1 90 ? -9.500 -23.481 13.486 1.00 77.56 90 ASP A O 1
ATOM 673 N N . GLU A 1 91 ? -8.090 -22.625 11.974 1.00 71.31 91 GLU A N 1
ATOM 674 C CA . GLU A 1 91 ? -7.039 -23.653 12.143 1.00 71.31 91 GLU A CA 1
ATOM 675 C C . GLU A 1 91 ? -6.225 -23.486 13.441 1.00 71.31 91 GLU A C 1
ATOM 677 O O . GLU A 1 91 ? -5.630 -24.446 13.927 1.00 71.31 91 GLU A O 1
ATOM 682 N N . HIS A 1 92 ? -6.204 -22.276 14.010 1.00 70.25 92 HIS A N 1
ATOM 683 C CA . HIS A 1 92 ? -5.392 -21.913 15.177 1.00 70.25 92 HIS A CA 1
ATOM 684 C C . HIS A 1 92 ? -6.174 -20.965 16.108 1.00 70.25 92 HIS A C 1
ATOM 686 O O . HIS A 1 92 ? -5.850 -19.773 16.213 1.00 70.25 92 HIS A O 1
ATOM 692 N N . PRO A 1 93 ? -7.241 -21.458 16.766 1.00 66.81 93 PRO A N 1
ATOM 693 C CA . PRO A 1 93 ? -8.174 -20.611 17.510 1.00 66.81 93 PRO A CA 1
ATOM 694 C C . PRO A 1 93 ? -7.530 -19.925 18.724 1.00 66.81 93 PRO A C 1
ATOM 696 O O . PRO A 1 93 ? -7.900 -18.793 19.046 1.00 66.81 93 PRO A O 1
ATOM 699 N N . ASP A 1 94 ? -6.531 -20.564 19.342 1.00 65.50 94 ASP A N 1
ATOM 700 C CA . ASP A 1 94 ? -5.825 -20.057 20.527 1.00 65.50 94 ASP A CA 1
ATOM 701 C C . ASP A 1 94 ? -4.693 -19.061 20.196 1.00 65.50 94 ASP A C 1
ATOM 703 O O . ASP A 1 94 ? -4.316 -18.244 21.040 1.00 65.50 94 ASP A O 1
ATOM 707 N N . ASP A 1 95 ? -4.216 -19.029 18.945 1.00 64.00 95 ASP A N 1
ATOM 708 C CA . ASP A 1 95 ? -3.120 -18.151 18.488 1.00 64.00 95 ASP A CA 1
ATOM 709 C C . ASP A 1 95 ? -3.590 -16.737 18.092 1.00 64.00 95 ASP A C 1
ATOM 711 O O . ASP A 1 95 ? -2.815 -15.916 17.580 1.00 64.00 95 ASP A O 1
ATOM 715 N N . GLY A 1 96 ? -4.879 -16.460 18.305 1.00 56.25 96 GLY A N 1
ATOM 716 C CA . GLY A 1 96 ? -5.648 -15.426 17.619 1.00 56.25 96 GLY A CA 1
ATOM 717 C C . GLY A 1 96 ? -5.383 -13.975 17.987 1.00 56.25 96 GLY A C 1
ATOM 718 O O . GLY A 1 96 ? -5.678 -13.080 17.199 1.00 56.25 96 GLY A O 1
ATOM 719 N N . THR A 1 97 ? -4.849 -13.703 19.175 1.00 68.56 97 THR A N 1
ATOM 720 C CA . THR A 1 97 ? -4.694 -12.320 19.642 1.00 68.56 97 THR A CA 1
ATOM 721 C C . THR A 1 97 ? -3.254 -11.841 19.470 1.00 68.56 97 THR A C 1
ATOM 723 O O . THR A 1 97 ? -2.510 -11.740 20.444 1.00 68.56 97 THR A O 1
ATOM 726 N N . THR A 1 98 ? -2.866 -11.529 18.232 1.00 87.56 98 THR A N 1
ATOM 727 C CA . THR A 1 98 ? -1.646 -10.744 17.974 1.00 87.56 98 THR A CA 1
ATOM 728 C C . THR A 1 98 ? -1.908 -9.262 18.224 1.00 87.56 98 THR A C 1
ATOM 730 O O . THR A 1 98 ? -3.036 -8.795 18.050 1.00 87.56 98 THR A O 1
ATOM 733 N N . SER A 1 99 ? -0.877 -8.498 18.593 1.00 91.31 99 SER A N 1
ATOM 734 C CA . SER A 1 99 ? -0.984 -7.035 18.723 1.00 91.31 99 SER A CA 1
ATOM 735 C C . SER A 1 99 ? -1.505 -6.406 17.425 1.00 91.31 99 SER A C 1
ATOM 737 O O . SER A 1 99 ? -2.384 -5.546 17.447 1.00 91.31 99 SER A O 1
ATOM 739 N N . TRP A 1 100 ? -1.025 -6.912 16.289 1.00 91.31 100 TRP A N 1
ATOM 740 C CA . TRP A 1 100 ? -1.336 -6.422 14.955 1.00 91.31 100 TRP A CA 1
ATOM 741 C C . TRP A 1 100 ? -2.799 -6.645 14.548 1.00 91.31 100 TRP A C 1
ATOM 743 O O . TRP A 1 100 ? -3.471 -5.699 14.133 1.00 91.31 100 TRP A O 1
ATOM 753 N N . SER A 1 101 ? -3.325 -7.866 14.693 1.00 91.69 101 SER A N 1
ATOM 754 C CA . SER A 1 101 ? -4.728 -8.164 14.356 1.00 91.69 101 SER A CA 1
ATOM 755 C C . SER A 1 101 ? -5.701 -7.493 15.330 1.00 91.69 101 SER A C 1
ATOM 757 O O . SER A 1 101 ? -6.688 -6.890 14.904 1.00 91.69 101 SER A O 1
ATOM 759 N N . LEU A 1 102 ? -5.379 -7.498 16.629 1.00 95.31 102 LEU A N 1
ATOM 760 C CA . LEU A 1 102 ? -6.178 -6.842 17.660 1.00 95.31 102 LEU A CA 1
ATOM 761 C C . LEU A 1 102 ? -6.262 -5.329 17.444 1.00 95.31 102 LEU A C 1
ATOM 763 O O . LEU A 1 102 ? -7.356 -4.766 17.490 1.00 95.31 102 LEU A O 1
ATOM 767 N N . ALA A 1 103 ? -5.137 -4.668 17.158 1.00 97.00 103 ALA A N 1
ATOM 768 C CA . ALA A 1 103 ? -5.119 -3.236 16.880 1.00 97.00 103 ALA A CA 1
ATOM 769 C C . ALA A 1 103 ? -5.945 -2.878 15.638 1.00 97.00 103 ALA A C 1
ATOM 771 O O . ALA A 1 103 ? -6.667 -1.880 15.655 1.00 97.00 103 ALA A O 1
ATOM 772 N N . GLN A 1 104 ? -5.890 -3.696 14.582 1.00 95.81 104 GLN A N 1
ATOM 773 C CA . GLN A 1 104 ? -6.699 -3.486 13.382 1.00 95.81 104 GLN A CA 1
ATOM 774 C C . GLN A 1 104 ? -8.196 -3.621 13.653 1.00 95.81 104 GLN A C 1
ATOM 776 O O . GLN A 1 104 ? -8.960 -2.736 13.264 1.00 95.81 104 GLN A O 1
ATOM 781 N N . VAL A 1 105 ? -8.627 -4.686 14.333 1.00 96.75 105 VAL A N 1
ATOM 782 C CA . VAL A 1 105 ? -10.048 -4.889 14.656 1.00 96.75 105 VAL A CA 1
ATOM 783 C C . VAL A 1 105 ? -10.561 -3.767 15.559 1.00 96.75 105 VAL A C 1
ATOM 785 O O . VAL A 1 105 ? -11.600 -3.175 15.265 1.00 96.75 105 VAL A O 1
ATOM 788 N N . LEU A 1 106 ? -9.804 -3.384 16.594 1.00 97.88 106 LEU A N 1
ATOM 789 C CA . LEU A 1 106 ? -10.155 -2.253 17.459 1.00 97.88 106 LEU A CA 1
ATOM 790 C C . LEU A 1 106 ? -10.227 -0.931 16.686 1.00 97.88 106 LEU A C 1
ATOM 792 O O . LEU A 1 106 ? -11.163 -0.157 16.893 1.00 97.88 106 LEU A O 1
ATOM 796 N N . LEU A 1 107 ? -9.285 -0.666 15.774 1.00 97.88 107 LEU A N 1
ATOM 797 C CA . LEU A 1 107 ? -9.329 0.520 14.914 1.00 97.88 107 LEU A CA 1
ATOM 798 C C . LEU A 1 107 ? -10.579 0.512 14.031 1.00 97.88 107 LEU A C 1
ATOM 800 O O . LEU A 1 107 ? -11.248 1.539 13.916 1.00 97.88 107 LEU A O 1
ATOM 804 N N . GLY A 1 108 ? -10.904 -0.642 13.449 1.00 96.19 108 GLY A N 1
ATOM 805 C CA . GLY A 1 108 ? -12.104 -0.852 12.652 1.00 96.19 108 GLY A CA 1
ATOM 806 C C . GLY A 1 108 ? -13.368 -0.521 13.443 1.00 96.19 108 GLY A C 1
ATOM 807 O O . GLY A 1 108 ? -14.153 0.331 13.038 1.00 96.19 108 GLY A O 1
ATOM 808 N N . ILE A 1 109 ? -13.516 -1.091 14.639 1.00 95.81 109 ILE A N 1
ATOM 809 C CA . ILE A 1 109 ? -14.633 -0.792 15.547 1.00 95.81 109 ILE A CA 1
ATOM 810 C C . ILE A 1 109 ? -14.668 0.702 15.914 1.00 95.81 109 ILE A C 1
ATOM 812 O O . ILE A 1 109 ? -15.732 1.318 15.915 1.00 95.81 109 ILE A O 1
ATOM 816 N N . ALA A 1 110 ? -13.514 1.331 16.154 1.00 96.12 110 ALA A N 1
ATOM 817 C CA . ALA A 1 110 ? -13.419 2.761 16.460 1.00 96.12 110 ALA A CA 1
ATOM 818 C C . ALA A 1 110 ? -13.786 3.685 15.278 1.00 96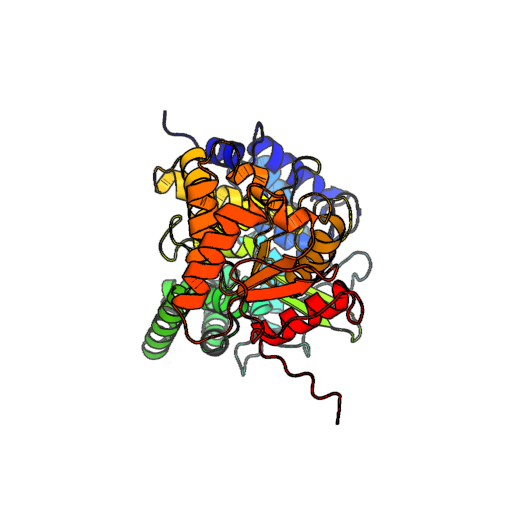.12 110 ALA A C 1
ATOM 820 O O . ALA A 1 110 ? -13.947 4.905 15.457 1.00 96.12 110 ALA A O 1
ATOM 821 N N . ARG A 1 111 ? -13.942 3.139 14.065 1.00 92.38 111 ARG A N 1
ATOM 822 C CA . ARG A 1 111 ? -14.475 3.856 12.898 1.00 92.38 111 ARG A CA 1
ATOM 823 C C . ARG A 1 111 ? -15.995 3.809 12.802 1.00 92.38 111 ARG A C 1
ATOM 825 O O . ARG A 1 111 ? -16.540 4.693 12.142 1.00 92.38 111 ARG A O 1
ATOM 832 N N . ALA A 1 112 ? -16.658 2.880 13.493 1.00 89.94 112 ALA A N 1
ATOM 833 C CA . ALA A 1 112 ? -18.111 2.779 13.497 1.00 89.94 112 ALA A CA 1
ATOM 834 C C . ALA A 1 112 ? -18.779 4.102 13.942 1.00 89.94 112 ALA A C 1
ATOM 836 O O . ALA A 1 112 ? -18.226 4.819 14.794 1.00 89.94 112 ALA A O 1
ATOM 837 N N . PRO A 1 113 ? -19.962 4.441 13.393 1.00 84.88 113 PRO A N 1
ATOM 838 C CA . PRO A 1 113 ? -20.736 5.597 13.838 1.00 84.88 113 PRO A CA 1
ATOM 839 C C . PRO A 1 113 ? -21.054 5.529 15.339 1.00 84.88 113 PRO A C 1
ATOM 841 O O . PRO A 1 113 ? -21.394 4.475 15.872 1.00 84.88 113 PRO A O 1
ATOM 844 N N . GLY A 1 114 ? -20.952 6.666 16.035 1.00 88.12 114 GLY A N 1
ATOM 845 C CA . GLY A 1 114 ? -21.173 6.731 17.486 1.00 88.12 114 GLY A CA 1
ATOM 846 C C . GLY A 1 114 ? -20.092 6.022 18.318 1.00 88.12 114 GLY A C 1
ATOM 847 O O . GLY A 1 114 ? -19.110 5.510 17.784 1.00 88.12 114 GLY A O 1
ATOM 848 N N . LEU A 1 115 ? -20.227 6.060 19.645 1.00 90.56 115 LEU A N 1
ATOM 849 C CA . LEU A 1 115 ? -19.221 5.538 20.586 1.00 90.56 115 LEU A CA 1
ATOM 850 C C . LEU A 1 115 ? -19.650 4.244 21.297 1.00 90.56 115 LEU A C 1
ATOM 852 O O . LEU A 1 115 ? -18.887 3.712 22.093 1.00 90.56 115 LEU A O 1
ATOM 856 N N . ARG A 1 116 ? -20.833 3.698 20.980 1.00 93.06 116 ARG A N 1
ATOM 857 C CA . ARG A 1 116 ? -21.425 2.532 21.664 1.00 93.06 116 ARG A CA 1
ATOM 858 C C . ARG A 1 116 ? -20.457 1.352 21.807 1.00 93.06 116 ARG A C 1
ATOM 860 O O . ARG A 1 116 ? -20.333 0.800 22.893 1.00 93.06 116 ARG A O 1
ATOM 867 N N . TYR A 1 117 ? -19.797 0.954 20.719 1.00 94.25 117 TYR A N 1
ATOM 868 C CA . TYR A 1 117 ? -18.871 -0.182 20.752 1.00 94.25 117 TYR A CA 1
ATOM 869 C C . TYR A 1 117 ? -17.557 0.164 21.455 1.00 94.25 117 TYR A C 1
ATOM 871 O O . TYR A 1 117 ? -17.050 -0.649 22.225 1.00 94.25 117 TYR A O 1
ATOM 879 N N . VAL A 1 118 ? -17.047 1.377 21.224 1.00 96.38 118 VAL A N 1
ATOM 880 C CA . VAL A 1 118 ? -15.790 1.880 21.800 1.00 96.38 118 VAL A CA 1
ATOM 881 C C . VAL A 1 118 ? -15.875 1.984 23.321 1.00 96.38 118 VAL A C 1
ATOM 883 O O . VAL A 1 118 ? -14.937 1.606 24.002 1.00 96.38 118 VAL A O 1
ATOM 886 N N . GLU A 1 119 ? -17.009 2.430 23.856 1.00 96.50 119 GLU A N 1
ATOM 887 C CA . GLU A 1 119 ? -17.224 2.612 25.300 1.00 96.50 119 GLU A CA 1
ATOM 888 C C . GLU A 1 119 ? -17.730 1.335 25.992 1.00 96.50 119 GLU A C 1
ATOM 890 O O . GLU A 1 119 ? -18.150 1.357 27.149 1.00 96.50 119 GLU A O 1
ATOM 895 N N . SER A 1 120 ? -17.722 0.198 25.291 1.00 97.00 120 SER A N 1
ATOM 896 C CA . SER A 1 120 ? -18.171 -1.067 25.865 1.00 97.00 120 SER A CA 1
ATOM 897 C C . SER A 1 120 ? -17.082 -1.734 26.722 1.00 97.00 120 SER A C 1
ATOM 899 O O . SER A 1 120 ? -15.893 -1.637 26.401 1.00 97.00 120 SER A O 1
ATOM 901 N N . PRO A 1 121 ? -17.458 -2.525 27.747 1.00 97.25 121 PRO A N 1
ATOM 902 C CA . PRO A 1 121 ? -16.494 -3.286 28.547 1.00 97.25 121 PRO A CA 1
ATOM 903 C C . PRO A 1 121 ? -15.609 -4.226 27.717 1.00 97.25 121 PRO A C 1
ATOM 905 O O . PRO A 1 121 ? -14.426 -4.376 28.010 1.00 97.25 121 PRO A O 1
ATOM 908 N N . ARG A 1 122 ? -16.151 -4.825 26.644 1.00 96.19 122 ARG A N 1
ATOM 909 C CA . ARG A 1 122 ? -15.383 -5.716 25.755 1.00 96.19 122 ARG A CA 1
ATOM 910 C C . ARG A 1 122 ? -14.250 -4.972 25.055 1.00 96.19 122 ARG A C 1
ATOM 912 O O . ARG A 1 122 ? -13.119 -5.448 25.041 1.00 96.19 122 ARG A O 1
ATOM 919 N N . PHE A 1 123 ? -14.551 -3.791 24.512 1.00 97.62 123 PHE A N 1
ATOM 920 C CA . PHE A 1 123 ? -13.554 -2.946 23.857 1.00 97.62 123 PHE A CA 1
ATOM 921 C C . PHE A 1 123 ? -12.494 -2.479 24.853 1.00 97.62 123 PHE A C 1
ATOM 923 O O . PHE A 1 123 ? -11.305 -2.553 24.552 1.00 97.62 123 PHE A O 1
ATOM 930 N N . HIS A 1 124 ? -12.908 -2.072 26.057 1.00 98.06 124 HIS A N 1
ATOM 931 C CA . HIS A 1 124 ? -11.979 -1.702 27.121 1.00 98.06 124 HIS A CA 1
ATOM 932 C C . HIS A 1 124 ? -11.010 -2.845 27.458 1.00 98.06 124 HIS A C 1
ATOM 934 O O . HIS A 1 124 ? -9.796 -2.642 27.446 1.00 98.06 124 HIS A O 1
ATOM 940 N N . ASN A 1 125 ? -11.524 -4.055 27.697 1.00 97.50 125 ASN A N 1
ATOM 941 C CA . ASN A 1 125 ? -10.706 -5.224 28.032 1.00 97.50 125 ASN A CA 1
ATOM 942 C C . ASN A 1 125 ? -9.723 -5.572 26.906 1.00 97.50 125 ASN A C 1
ATOM 944 O O . ASN A 1 125 ? -8.539 -5.805 27.161 1.00 97.50 125 ASN A O 1
ATOM 948 N N . ALA A 1 126 ? -10.189 -5.532 25.657 1.00 97.31 126 ALA A N 1
ATOM 949 C CA . ALA A 1 126 ? -9.357 -5.742 24.478 1.00 97.31 126 ALA A CA 1
ATOM 950 C C . ALA A 1 126 ? -8.262 -4.674 24.340 1.00 97.31 126 ALA A C 1
ATOM 952 O O . ALA A 1 126 ? -7.098 -5.006 24.115 1.00 97.31 126 ALA A O 1
ATOM 953 N N . LEU A 1 127 ? -8.591 -3.395 24.545 1.00 98.19 127 LEU A N 1
ATOM 954 C CA . LEU A 1 127 ? -7.611 -2.312 24.532 1.00 98.19 127 LEU A CA 1
ATOM 955 C C . LEU A 1 127 ? -6.563 -2.497 25.635 1.00 98.19 127 LEU A C 1
ATOM 957 O O . LEU A 1 127 ? -5.372 -2.379 25.363 1.00 98.19 127 LEU A O 1
ATOM 961 N N . MET A 1 128 ? -6.971 -2.829 26.863 1.00 97.50 128 MET A N 1
ATOM 962 C CA . MET A 1 128 ? -6.023 -3.090 27.952 1.00 97.50 128 MET A CA 1
ATOM 963 C C . MET A 1 128 ? -5.102 -4.270 27.628 1.00 97.50 128 MET A C 1
ATOM 965 O O . MET A 1 128 ? -3.918 -4.230 27.958 1.00 97.50 128 MET A O 1
ATOM 969 N N . ARG A 1 129 ? -5.611 -5.304 26.946 1.00 95.25 129 ARG A N 1
ATOM 970 C CA . ARG A 1 129 ? -4.802 -6.437 26.481 1.00 95.25 129 ARG A CA 1
ATOM 971 C C . ARG A 1 129 ? -3.785 -6.015 25.425 1.00 95.25 129 ARG A C 1
ATOM 973 O O . ARG A 1 129 ? -2.620 -6.375 25.551 1.00 95.25 129 ARG A O 1
ATOM 980 N N . LEU A 1 130 ? -4.195 -5.205 24.447 1.00 96.25 130 LEU A N 1
ATOM 981 C CA . LEU A 1 130 ? -3.287 -4.630 23.454 1.00 96.25 130 LEU A CA 1
ATOM 982 C C . LEU A 1 130 ? -2.170 -3.828 24.135 1.00 96.25 130 LEU A C 1
ATOM 984 O O . LEU A 1 130 ? -0.997 -4.050 23.862 1.00 96.25 130 LEU A O 1
ATOM 988 N N . LEU A 1 131 ? -2.519 -2.939 25.068 1.00 96.62 131 LEU A N 1
ATOM 989 C CA . LEU A 1 131 ? -1.552 -2.086 25.766 1.00 96.62 131 LEU A CA 1
ATOM 990 C C . LEU A 1 131 ? -0.518 -2.866 26.593 1.00 96.62 131 LEU A C 1
ATOM 992 O O . LEU A 1 131 ? 0.576 -2.346 26.820 1.00 96.62 131 LEU A O 1
ATOM 996 N N . LYS A 1 132 ? -0.839 -4.085 27.044 1.00 94.44 132 LYS A N 1
ATOM 997 C CA . LYS A 1 132 ? 0.109 -4.965 27.749 1.00 94.44 132 LYS A CA 1
ATOM 998 C C . LYS A 1 132 ? 1.175 -5.565 26.829 1.00 94.44 132 LYS A C 1
ATOM 1000 O O . LYS A 1 132 ? 2.231 -5.921 27.328 1.00 94.44 132 LYS A O 1
ATOM 1005 N N . LEU A 1 133 ? 0.918 -5.654 25.522 1.00 93.50 133 LEU A N 1
ATOM 1006 C CA . LEU A 1 133 ? 1.864 -6.214 24.549 1.00 93.50 133 LEU A CA 1
ATOM 1007 C C . LEU A 1 133 ? 2.971 -5.229 24.150 1.00 93.50 133 LEU A C 1
ATOM 1009 O O . LEU A 1 133 ? 3.988 -5.653 23.615 1.00 93.50 133 LEU A O 1
ATOM 1013 N N . GLN A 1 134 ? 2.790 -3.925 24.380 1.00 95.38 134 GLN A N 1
ATOM 1014 C CA . GLN A 1 134 ? 3.796 -2.930 24.015 1.00 95.38 134 GLN A CA 1
ATOM 1015 C C . GLN A 1 134 ? 5.082 -3.122 24.829 1.00 95.38 134 GLN A C 1
ATOM 1017 O O . GLN A 1 134 ? 5.046 -3.143 26.063 1.00 95.38 134 GLN A O 1
ATOM 1022 N N . ASN A 1 135 ? 6.230 -3.123 24.152 1.00 93.81 135 ASN A N 1
ATOM 1023 C CA . ASN A 1 135 ? 7.526 -3.049 24.809 1.00 93.81 135 ASN A CA 1
ATOM 1024 C C . ASN A 1 135 ? 7.703 -1.654 25.430 1.00 93.81 135 ASN A C 1
ATOM 1026 O O . ASN A 1 135 ? 7.933 -0.664 24.734 1.00 93.81 135 ASN A O 1
ATOM 1030 N N . ARG A 1 136 ? 7.579 -1.547 26.757 1.00 90.06 136 ARG A N 1
ATOM 1031 C CA . ARG A 1 136 ? 7.617 -0.252 27.465 1.00 90.06 136 ARG A CA 1
ATOM 1032 C C . ARG A 1 136 ? 9.001 0.390 27.500 1.00 90.06 136 ARG A C 1
ATOM 1034 O O . ARG A 1 136 ? 9.103 1.614 27.600 1.00 90.06 136 ARG A O 1
ATOM 1041 N N . THR A 1 137 ? 10.053 -0.406 27.348 1.00 90.62 137 THR A N 1
ATOM 1042 C CA . THR A 1 137 ? 11.432 0.087 27.326 1.00 90.62 137 THR A CA 1
ATOM 1043 C C . THR A 1 137 ? 11.715 0.819 26.018 1.00 90.62 137 THR A C 1
ATOM 1045 O O . THR A 1 137 ? 12.088 1.996 26.029 1.00 90.62 137 THR A O 1
ATOM 1048 N N . THR A 1 138 ? 11.477 0.149 24.888 1.00 92.12 138 THR A N 1
ATOM 1049 C CA . THR A 1 138 ? 11.789 0.666 23.545 1.00 92.12 138 THR A CA 1
ATOM 1050 C C . THR A 1 138 ? 10.651 1.504 22.953 1.00 92.12 138 THR A C 1
ATOM 1052 O O . THR A 1 138 ? 10.886 2.378 22.122 1.00 92.12 138 THR A O 1
ATOM 1055 N N . GLY A 1 139 ? 9.411 1.280 23.401 1.00 94.00 139 GLY A N 1
ATOM 1056 C CA . GLY A 1 139 ? 8.193 1.820 22.792 1.00 94.00 139 GLY A CA 1
ATOM 1057 C C . GLY A 1 139 ? 7.720 1.050 21.553 1.00 94.00 139 GLY A C 1
ATOM 1058 O O . GLY A 1 139 ? 6.725 1.451 20.937 1.00 94.00 139 GLY A O 1
ATOM 1059 N N . ALA A 1 140 ? 8.428 -0.020 21.185 1.00 95.31 140 ALA A N 1
ATOM 1060 C CA . ALA A 1 140 ? 8.112 -0.866 20.047 1.00 95.31 140 ALA A CA 1
ATOM 1061 C C . ALA A 1 140 ? 6.920 -1.794 20.325 1.00 95.31 140 ALA A C 1
ATOM 1063 O O . ALA A 1 140 ? 6.418 -1.900 21.450 1.00 95.31 140 ALA A O 1
ATOM 1064 N N . TRP A 1 141 ? 6.454 -2.435 19.259 1.00 95.19 141 TRP A N 1
ATOM 1065 C CA . TRP A 1 141 ? 5.336 -3.362 19.289 1.00 95.19 141 TRP A CA 1
ATOM 1066 C C . TRP A 1 141 ? 5.787 -4.688 18.682 1.00 95.19 141 TRP A C 1
ATOM 1068 O O . TRP A 1 141 ? 6.071 -4.719 17.483 1.00 95.19 141 TRP A O 1
ATOM 1078 N N . PRO A 1 142 ? 5.820 -5.774 19.463 1.00 91.88 142 PRO A N 1
ATOM 1079 C CA . PRO A 1 142 ? 6.043 -7.095 18.914 1.00 91.88 142 PRO A CA 1
ATOM 1080 C C . PRO A 1 142 ? 4.718 -7.677 18.422 1.00 91.88 142 PRO A C 1
ATOM 1082 O O . PRO A 1 142 ? 3.641 -7.244 18.851 1.00 91.88 142 PRO A O 1
ATOM 1085 N N . LEU A 1 143 ? 4.758 -8.681 17.545 1.00 88.25 143 LEU A N 1
ATOM 1086 C CA . LEU A 1 143 ? 3.532 -9.362 17.107 1.00 88.25 143 LEU A CA 1
ATOM 1087 C C . LEU A 1 143 ? 2.826 -10.064 18.283 1.00 88.25 143 LEU A C 1
ATOM 1089 O O . LEU A 1 143 ? 1.602 -9.967 18.434 1.00 88.25 143 LEU A O 1
ATOM 1093 N N . ARG A 1 144 ? 3.614 -10.745 19.117 1.00 87.12 144 ARG A N 1
ATOM 1094 C CA . ARG A 1 144 ? 3.243 -11.392 20.382 1.00 87.12 144 ARG A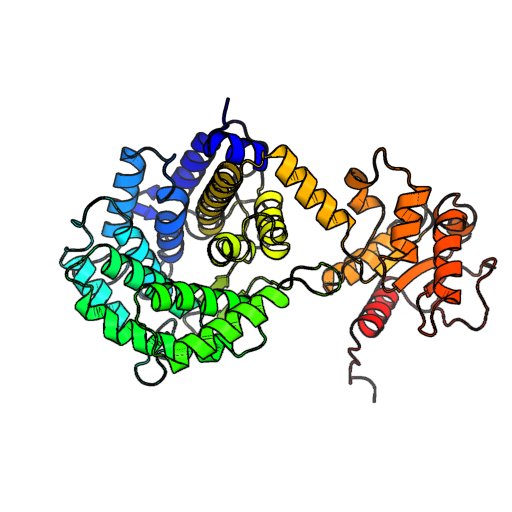 CA 1
ATOM 1095 C C . ARG A 1 144 ? 4.344 -11.153 21.409 1.00 87.12 144 ARG A C 1
ATOM 1097 O O . ARG A 1 144 ? 5.428 -10.691 21.077 1.00 87.12 144 ARG A O 1
ATOM 1104 N N . GLU A 1 145 ? 4.080 -11.480 22.664 1.00 84.50 145 GLU A N 1
ATOM 1105 C CA . GLU A 1 145 ? 5.121 -11.453 23.689 1.00 84.50 145 GLU A CA 1
ATOM 1106 C C . GLU A 1 145 ? 6.291 -12.373 23.291 1.00 84.50 145 GLU A C 1
ATOM 1108 O O . GLU A 1 145 ? 6.084 -13.553 23.018 1.00 84.50 145 GLU A O 1
ATOM 1113 N N . GLY A 1 146 ? 7.503 -11.817 23.214 1.00 82.06 146 GLY A N 1
ATOM 1114 C CA . GLY A 1 146 ? 8.716 -12.539 22.810 1.00 82.06 146 GLY A CA 1
ATOM 1115 C C . GLY A 1 146 ? 8.973 -12.642 21.298 1.00 82.06 146 GLY A C 1
ATOM 1116 O O . GLY A 1 146 ? 10.054 -13.090 20.924 1.00 82.06 146 GLY A O 1
ATOM 1117 N N . ASP A 1 147 ? 8.039 -12.212 20.440 1.00 85.12 147 ASP A N 1
ATOM 1118 C CA . ASP A 1 147 ? 8.266 -12.097 18.988 1.00 85.12 147 ASP A CA 1
ATOM 1119 C C . ASP A 1 147 ? 9.125 -10.858 18.647 1.00 85.12 147 ASP A C 1
ATOM 1121 O O . ASP A 1 147 ? 9.414 -10.014 19.499 1.00 85.12 147 ASP A O 1
ATOM 1125 N N . ILE A 1 148 ? 9.516 -10.729 17.373 1.00 85.94 148 ILE A N 1
ATOM 1126 C CA . ILE A 1 148 ? 10.251 -9.561 16.870 1.00 85.94 148 ILE A CA 1
ATOM 1127 C C . ILE A 1 148 ? 9.426 -8.271 16.966 1.00 85.94 148 ILE A C 1
ATOM 1129 O O . ILE A 1 148 ? 8.222 -8.255 16.693 1.00 85.94 148 ILE A O 1
ATOM 1133 N N . ASP A 1 149 ? 10.116 -7.180 17.290 1.00 88.31 149 ASP A N 1
ATOM 1134 C CA . ASP A 1 149 ? 9.608 -5.816 17.178 1.00 88.31 149 ASP A CA 1
ATOM 1135 C C . ASP A 1 149 ? 9.709 -5.354 15.711 1.00 88.31 149 ASP A C 1
ATOM 1137 O O . ASP A 1 149 ? 10.782 -5.429 15.114 1.00 88.31 149 ASP A O 1
ATOM 1141 N N . ASP A 1 150 ? 8.617 -4.846 15.132 1.00 91.50 150 ASP A N 1
ATOM 1142 C CA . ASP A 1 150 ? 8.621 -4.284 13.773 1.00 91.50 150 ASP A CA 1
ATOM 1143 C C . ASP A 1 150 ? 7.649 -3.098 13.636 1.00 91.50 150 ASP A C 1
ATOM 1145 O O . ASP A 1 150 ? 6.587 -3.038 14.266 1.00 91.50 150 ASP A O 1
ATOM 1149 N N . VAL A 1 151 ? 7.991 -2.143 12.766 1.00 93.81 151 VAL A N 1
ATOM 1150 C CA . VAL A 1 151 ? 7.189 -0.933 12.527 1.00 93.81 151 VAL A CA 1
ATOM 1151 C C . VAL A 1 151 ? 5.770 -1.241 12.036 1.00 93.81 151 VAL A C 1
ATOM 1153 O O . VAL A 1 151 ? 4.827 -0.518 12.373 1.00 93.81 151 VAL A O 1
ATOM 1156 N N . SER A 1 152 ? 5.582 -2.327 11.282 1.00 92.44 152 SER A N 1
ATOM 1157 C CA . SER A 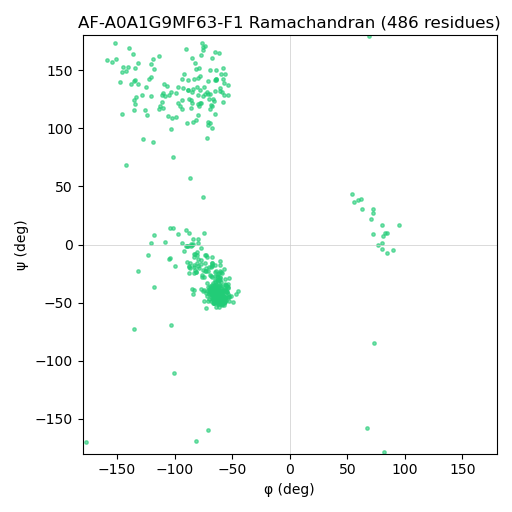1 152 ? 4.268 -2.766 10.801 1.00 92.44 152 SER A CA 1
ATOM 1158 C C . SER A 1 152 ? 3.316 -3.118 11.951 1.00 92.44 152 SER A C 1
ATOM 1160 O O . SER A 1 152 ? 2.108 -2.878 11.851 1.00 92.44 152 SER A O 1
ATOM 1162 N N . PHE A 1 153 ? 3.848 -3.589 13.083 1.00 94.50 153 PHE A N 1
ATOM 1163 C CA . PHE A 1 153 ? 3.081 -3.893 14.292 1.00 94.50 153 PHE A CA 1
ATOM 1164 C C . PHE A 1 153 ? 2.793 -2.645 15.134 1.00 94.50 153 PHE A C 1
ATOM 1166 O O . PHE A 1 153 ? 1.789 -2.607 15.841 1.00 94.50 153 PHE A O 1
ATOM 1173 N N . ALA A 1 154 ? 3.599 -1.588 14.998 1.00 95.88 154 ALA A N 1
ATOM 1174 C CA . ALA A 1 154 ? 3.365 -0.294 15.642 1.00 95.88 154 ALA A CA 1
ATOM 1175 C C . ALA A 1 154 ? 2.357 0.598 14.891 1.00 95.88 154 ALA A C 1
ATOM 1177 O O . ALA A 1 154 ? 1.719 1.468 15.492 1.00 95.88 154 ALA A O 1
ATOM 1178 N N . PHE A 1 155 ? 2.184 0.385 13.583 1.00 96.62 155 PHE A N 1
ATOM 1179 C CA . PHE A 1 155 ? 1.392 1.259 12.715 1.00 96.62 155 PHE A CA 1
ATOM 1180 C C . PHE A 1 155 ? -0.092 1.345 13.119 1.00 96.62 155 PHE A C 1
ATOM 1182 O O . PHE A 1 155 ? -0.623 2.436 13.357 1.00 96.62 155 PHE A O 1
ATOM 1189 N N . TYR A 1 156 ? -0.773 0.202 13.245 1.00 96.75 156 TYR A N 1
ATOM 1190 C CA . TYR A 1 156 ? -2.199 0.159 13.594 1.00 96.75 156 TYR A CA 1
ATOM 1191 C C . TYR A 1 156 ? -2.521 0.617 15.026 1.00 96.75 156 TYR A C 1
ATOM 1193 O O . TYR A 1 156 ? -3.516 1.330 15.183 1.00 96.75 156 TYR A O 1
ATOM 1201 N N . PRO A 1 157 ? -1.708 0.312 16.059 1.00 97.94 157 PRO A N 1
ATOM 1202 C CA . PRO A 1 157 ? -1.853 0.937 17.372 1.00 97.94 157 PRO A CA 1
ATOM 1203 C C . PRO A 1 157 ? -1.864 2.469 17.311 1.00 97.94 157 PRO A C 1
ATOM 1205 O O . PRO A 1 157 ? -2.755 3.098 17.878 1.00 97.94 157 PRO A O 1
ATOM 1208 N N . VAL A 1 158 ? -0.951 3.091 16.556 1.00 98.31 158 VAL A N 1
ATOM 1209 C CA . VAL A 1 158 ? -0.907 4.561 16.430 1.00 98.31 158 VAL A CA 1
ATOM 1210 C C . VAL A 1 158 ? -2.161 5.113 15.754 1.00 98.31 158 VAL A C 1
ATOM 1212 O O . VAL A 1 158 ? -2.727 6.104 16.218 1.00 98.31 158 VAL A O 1
ATOM 1215 N N . LEU A 1 159 ? -2.630 4.468 14.683 1.00 98.00 159 LEU A N 1
ATOM 1216 C CA . LEU A 1 159 ? -3.898 4.810 14.031 1.00 98.00 159 LEU A CA 1
ATOM 1217 C C . LEU A 1 159 ? -5.086 4.726 14.999 1.00 98.00 159 LEU A C 1
ATOM 1219 O O . LEU A 1 159 ? -5.941 5.616 15.004 1.00 98.00 159 LEU A O 1
ATOM 1223 N N . LEU A 1 160 ? -5.148 3.658 15.799 1.00 98.44 160 LEU A N 1
ATOM 1224 C CA . LEU A 1 160 ? -6.195 3.442 16.796 1.00 98.44 160 LEU A CA 1
ATOM 1225 C C . LEU A 1 160 ? -6.173 4.552 17.844 1.00 98.44 160 LEU A C 1
ATOM 1227 O O . LEU A 1 160 ? -7.207 5.154 18.123 1.00 98.44 160 LEU A O 1
ATOM 1231 N N . PHE A 1 161 ? -5.003 4.855 18.394 1.00 98.25 161 PHE A N 1
ATOM 1232 C CA . PHE A 1 161 ? -4.859 5.858 19.444 1.00 98.25 161 PHE A CA 1
ATOM 1233 C C . PHE A 1 161 ? -5.207 7.258 18.930 1.00 98.25 161 PHE A C 1
ATOM 1235 O O . PHE A 1 161 ? -5.992 7.956 19.570 1.00 98.25 161 PHE A O 1
ATOM 1242 N N . ASP A 1 162 ? -4.734 7.630 17.734 1.00 97.81 162 ASP A N 1
ATOM 1243 C CA . ASP A 1 162 ? -5.133 8.866 17.043 1.00 97.81 162 ASP A CA 1
ATOM 1244 C C . ASP A 1 162 ? -6.657 8.969 16.910 1.00 97.81 162 ASP A C 1
ATOM 1246 O O . ASP A 1 162 ? -7.254 10.001 17.231 1.00 97.81 162 ASP A O 1
ATOM 1250 N N . ARG A 1 163 ? -7.315 7.873 16.512 1.00 97.25 163 ARG A N 1
ATOM 1251 C CA . ARG A 1 163 ? -8.774 7.824 16.388 1.00 97.25 163 ARG A CA 1
ATOM 1252 C C . ARG A 1 163 ? -9.474 7.987 17.737 1.00 97.25 163 ARG A C 1
ATOM 1254 O O . ARG A 1 163 ? -10.409 8.781 17.818 1.00 97.25 163 ARG A O 1
ATOM 1261 N N . LEU A 1 164 ? -9.048 7.268 18.775 1.00 97.88 164 LEU A N 1
ATOM 1262 C CA . LEU A 1 164 ? -9.659 7.330 20.109 1.00 97.88 164 LEU A CA 1
ATOM 1263 C C . LEU A 1 164 ? -9.554 8.733 20.719 1.00 97.88 164 LEU A C 1
ATOM 1265 O O . LEU A 1 164 ? -10.546 9.248 21.237 1.00 97.88 164 LEU A O 1
ATOM 1269 N N . VAL A 1 165 ? -8.386 9.371 20.594 1.00 97.31 165 VAL A N 1
ATOM 1270 C CA . VAL A 1 165 ? -8.142 10.729 21.098 1.00 97.31 165 VAL A CA 1
ATOM 1271 C C . VAL A 1 165 ? -9.000 11.750 20.351 1.00 97.31 165 VAL A C 1
ATOM 1273 O O . VAL A 1 165 ? -9.734 12.510 20.979 1.00 97.31 165 VAL A O 1
ATOM 1276 N N . ARG A 1 166 ? -8.993 11.737 19.010 1.00 95.50 166 ARG A N 1
ATOM 1277 C CA . ARG A 1 166 ? -9.780 12.690 18.200 1.00 95.50 166 ARG A CA 1
ATOM 1278 C C . ARG A 1 166 ? -11.285 12.573 18.400 1.00 95.50 166 ARG A C 1
ATOM 1280 O O . ARG A 1 166 ? -12.001 13.543 18.182 1.00 95.50 166 ARG A O 1
ATOM 1287 N N . ARG A 1 167 ? -11.770 11.385 18.759 1.00 94.31 167 ARG A N 1
ATOM 1288 C CA . ARG A 1 167 ? -13.192 11.147 19.028 1.00 94.31 167 ARG A CA 1
ATOM 1289 C C . ARG A 1 167 ? -13.605 11.474 20.462 1.00 94.31 167 ARG A C 1
ATOM 1291 O O . ARG A 1 167 ? -14.779 11.307 20.772 1.00 94.31 167 ARG A O 1
ATOM 1298 N N . GLY A 1 168 ? -12.675 11.905 21.318 1.00 94.12 168 GLY A N 1
ATOM 1299 C CA . GLY A 1 168 ? -12.965 12.206 22.719 1.00 94.12 168 GLY A CA 1
ATOM 1300 C C . GLY A 1 168 ? -13.439 10.987 23.514 1.00 94.12 168 GLY A C 1
ATOM 1301 O O . GLY A 1 168 ? -14.250 11.137 24.421 1.00 94.12 168 GLY A O 1
ATOM 1302 N N . SER A 1 169 ? -12.978 9.781 23.160 1.00 95.31 169 SER A N 1
ATOM 1303 C CA . SER A 1 169 ? -13.333 8.565 23.900 1.00 95.31 169 SER A CA 1
ATOM 1304 C C . SER A 1 169 ? -12.796 8.617 25.332 1.00 95.31 169 SER A C 1
ATOM 1306 O O . SER A 1 169 ? -11.709 9.156 25.573 1.00 95.31 169 SER A O 1
ATOM 1308 N N . SER A 1 170 ? -13.488 7.962 26.272 1.00 96.31 170 SER A N 1
ATOM 1309 C CA . SER A 1 170 ? -13.001 7.779 27.649 1.00 96.31 170 SER A CA 1
ATOM 1310 C C . SER A 1 170 ? -11.632 7.082 27.705 1.00 96.31 170 SER A C 1
ATOM 1312 O O . SER A 1 170 ? -10.880 7.219 28.675 1.00 96.31 170 SER A O 1
ATOM 1314 N N . HIS A 1 171 ? -11.268 6.368 26.636 1.00 97.81 171 HIS A N 1
ATOM 1315 C CA . HIS A 1 171 ? -10.004 5.663 26.510 1.00 97.81 171 HIS A CA 1
ATOM 1316 C C . HIS A 1 171 ? -8.810 6.534 26.113 1.00 97.81 171 HIS A C 1
ATOM 1318 O O . HIS A 1 171 ? -7.677 6.062 26.221 1.00 97.81 171 HIS A O 1
ATOM 1324 N N . ALA A 1 172 ? -9.018 7.800 25.731 1.00 96.25 172 ALA A N 1
ATOM 1325 C CA . ALA A 1 172 ? -7.942 8.707 25.326 1.00 96.25 172 ALA A CA 1
ATOM 1326 C C . ALA A 1 172 ? -6.804 8.756 26.364 1.00 96.25 172 ALA A C 1
ATOM 1328 O O . ALA A 1 172 ? -5.637 8.593 26.018 1.00 96.25 172 ALA A O 1
ATOM 1329 N N . ARG A 1 173 ? -7.139 8.852 27.658 1.00 95.44 173 ARG A N 1
ATOM 1330 C CA . ARG A 1 173 ? -6.152 8.895 28.754 1.00 95.44 173 ARG A CA 1
ATOM 1331 C C . ARG A 1 173 ? -5.260 7.652 28.846 1.00 95.44 173 ARG A C 1
ATOM 1333 O O . ARG A 1 173 ? -4.120 7.763 29.279 1.00 95.44 173 ARG A O 1
ATOM 1340 N N . HIS A 1 174 ? -5.766 6.484 28.448 1.00 97.50 174 HIS A N 1
ATOM 1341 C CA . HIS A 1 174 ? -5.034 5.221 28.551 1.00 97.50 174 HIS A CA 1
ATOM 1342 C C . HIS A 1 174 ? -4.007 5.048 27.431 1.00 97.50 174 HIS A C 1
ATOM 1344 O O . HIS A 1 174 ? -3.081 4.256 27.577 1.00 97.50 174 HIS A O 1
ATOM 1350 N N . VAL A 1 175 ? -4.159 5.778 26.322 1.00 97.62 175 VAL A N 1
ATOM 1351 C CA . VAL A 1 175 ? -3.336 5.587 25.122 1.00 97.62 175 VAL A CA 1
ATOM 1352 C C . VAL A 1 175 ? -2.271 6.665 24.925 1.00 97.62 175 VAL A C 1
ATOM 1354 O O . VAL A 1 175 ? -1.352 6.448 24.144 1.00 97.62 175 VAL A O 1
ATOM 1357 N N . MET A 1 176 ? -2.326 7.786 25.655 1.00 95.88 176 MET A N 1
ATOM 1358 C CA . MET A 1 176 ? -1.366 8.892 25.493 1.00 95.88 176 MET A CA 1
ATOM 1359 C C . MET A 1 176 ? 0.080 8.501 25.821 1.00 95.88 176 MET A C 1
ATOM 1361 O O . MET A 1 176 ? 0.994 8.812 25.063 1.00 95.88 176 MET A O 1
ATOM 1365 N N . GLU A 1 177 ? 0.305 7.828 26.949 1.00 95.88 177 GLU A N 1
ATOM 1366 C CA . GLU A 1 177 ? 1.645 7.380 27.352 1.00 95.88 177 GLU A CA 1
ATOM 1367 C C . GLU A 1 177 ? 2.208 6.306 26.398 1.00 95.88 177 GLU A C 1
ATOM 1369 O O . GLU A 1 177 ? 3.305 6.520 25.872 1.00 95.88 177 GLU A O 1
ATOM 1374 N N . PRO A 1 178 ? 1.444 5.255 26.030 1.00 97.06 178 PRO A N 1
ATOM 1375 C CA . PRO A 1 178 ? 1.829 4.327 24.966 1.00 97.06 178 PRO A CA 1
ATOM 1376 C C . PRO A 1 178 ? 2.157 5.015 23.633 1.00 97.06 178 PRO A C 1
ATOM 1378 O O . PRO A 1 178 ? 3.148 4.671 22.989 1.00 97.06 178 PRO A O 1
ATOM 1381 N N . LEU A 1 179 ? 1.359 6.009 23.225 1.00 96.50 179 LEU A N 1
ATOM 1382 C CA . LEU A 1 179 ? 1.554 6.763 21.984 1.00 96.50 179 LEU A CA 1
ATOM 1383 C C . LEU A 1 179 ? 2.894 7.515 21.981 1.00 96.50 179 LEU A C 1
ATOM 1385 O O . LEU A 1 179 ? 3.645 7.438 21.006 1.00 96.50 179 LEU A O 1
ATOM 1389 N N . ARG A 1 180 ? 3.224 8.202 23.083 1.00 95.38 180 ARG A N 1
ATOM 1390 C CA . ARG A 1 180 ? 4.514 8.894 23.254 1.00 95.38 180 ARG A CA 1
ATOM 1391 C C . ARG A 1 180 ? 5.687 7.921 23.267 1.00 95.38 180 ARG A C 1
ATOM 1393 O O . ARG A 1 180 ? 6.729 8.221 22.686 1.00 95.38 180 ARG A O 1
ATOM 1400 N N . ALA A 1 181 ? 5.530 6.760 23.906 1.00 95.69 181 ALA A N 1
ATOM 1401 C CA . ALA A 1 181 ? 6.562 5.731 23.912 1.00 95.69 181 ALA A CA 1
ATOM 1402 C C . ALA A 1 181 ? 6.862 5.254 22.482 1.00 95.69 181 ALA A C 1
ATOM 1404 O O . ALA A 1 181 ? 8.028 5.243 22.084 1.00 95.69 181 ALA A O 1
ATOM 1405 N N . THR A 1 182 ? 5.825 4.973 21.687 1.00 97.62 182 THR A N 1
ATOM 1406 C CA . THR A 1 182 ? 5.961 4.547 20.286 1.00 97.62 182 THR A CA 1
ATOM 1407 C C . THR A 1 182 ? 6.620 5.584 19.393 1.00 97.62 182 THR A C 1
ATOM 1409 O O . THR A 1 182 ? 7.384 5.205 18.509 1.00 97.62 182 THR A O 1
ATOM 1412 N N . ALA A 1 183 ? 6.441 6.881 19.654 1.00 97.56 183 ALA A N 1
ATOM 1413 C CA . ALA A 1 183 ? 7.131 7.923 18.895 1.00 97.56 183 ALA A CA 1
ATOM 1414 C C . ALA A 1 183 ? 8.662 7.741 18.863 1.00 97.56 183 ALA A C 1
ATOM 1416 O O . ALA A 1 183 ? 9.280 8.035 17.844 1.00 97.56 183 ALA A O 1
ATOM 1417 N N . ARG A 1 184 ? 9.279 7.222 19.939 1.00 93.94 184 ARG A N 1
ATOM 1418 C CA . ARG A 1 184 ? 10.732 6.960 19.986 1.00 93.94 184 ARG A CA 1
ATOM 1419 C C . ARG A 1 184 ? 11.149 5.872 18.995 1.00 93.94 184 ARG A C 1
ATOM 1421 O O . ARG A 1 184 ? 12.036 6.110 18.184 1.00 93.94 184 ARG A O 1
ATOM 1428 N N . HIS A 1 185 ? 10.465 4.730 19.018 1.00 95.81 185 HIS A N 1
ATOM 1429 C CA . HIS A 1 185 ? 10.706 3.622 18.090 1.00 95.81 185 HIS A CA 1
ATOM 1430 C C . HIS A 1 185 ? 10.478 4.027 16.621 1.00 95.81 185 HIS A C 1
ATOM 1432 O O . HIS A 1 185 ? 11.253 3.665 15.735 1.00 95.81 185 HIS A O 1
ATOM 1438 N N . LEU A 1 186 ? 9.449 4.837 16.351 1.00 98.31 186 LEU A N 1
ATOM 1439 C CA . LEU A 1 186 ? 9.177 5.321 14.996 1.00 98.31 186 LEU A CA 1
ATOM 1440 C C . LEU A 1 186 ? 10.249 6.297 14.495 1.00 98.31 186 LEU A C 1
ATOM 1442 O O . LEU A 1 186 ? 10.579 6.271 13.314 1.00 98.31 186 LEU A O 1
ATOM 1446 N N . LEU A 1 187 ? 10.795 7.159 15.360 1.00 97.94 187 LEU A N 1
ATOM 1447 C CA . LEU A 1 187 ? 11.888 8.063 14.983 1.00 97.94 187 LEU A CA 1
ATOM 1448 C C . LEU A 1 187 ? 13.159 7.295 14.621 1.00 97.94 187 LEU A C 1
ATOM 1450 O O . LEU A 1 187 ? 13.807 7.646 13.639 1.00 97.94 187 LEU A O 1
ATOM 1454 N N . ASP A 1 188 ? 13.473 6.241 15.375 1.00 96.31 188 ASP A N 1
ATOM 1455 C CA . ASP A 1 188 ? 14.582 5.338 15.069 1.00 96.31 188 ASP A CA 1
ATOM 1456 C C . ASP A 1 188 ? 14.389 4.681 13.693 1.00 96.31 188 ASP A C 1
ATOM 1458 O O . ASP A 1 188 ? 15.224 4.840 12.801 1.00 96.31 188 ASP A O 1
ATOM 1462 N N . THR A 1 189 ? 13.209 4.103 13.447 1.00 96.56 189 THR A N 1
ATOM 1463 C CA . THR A 1 189 ? 12.864 3.514 12.140 1.00 96.56 189 THR A CA 1
ATOM 1464 C C . THR A 1 189 ? 12.943 4.539 10.997 1.00 96.56 189 THR A C 1
ATOM 1466 O O . THR A 1 189 ? 13.486 4.253 9.929 1.00 96.56 189 THR A O 1
ATOM 1469 N N . ALA A 1 190 ? 12.436 5.759 11.205 1.00 97.06 190 ALA A N 1
ATOM 1470 C CA . ALA A 1 190 ? 12.452 6.834 10.208 1.00 97.06 190 ALA A CA 1
ATOM 1471 C C . ALA A 1 190 ? 13.866 7.372 9.907 1.00 97.06 190 ALA A C 1
ATOM 1473 O O . ALA A 1 190 ? 14.086 7.995 8.861 1.00 97.06 190 ALA A O 1
ATOM 1474 N N . SER A 1 191 ? 14.832 7.132 10.797 1.00 95.81 191 SER A N 1
ATOM 1475 C CA . SER A 1 191 ? 16.239 7.484 10.584 1.00 95.81 191 SER A CA 1
ATOM 1476 C C . SER A 1 191 ? 16.969 6.514 9.645 1.00 95.81 191 SER A C 1
ATOM 1478 O O . SER A 1 191 ? 17.997 6.882 9.077 1.00 95.81 191 SER A O 1
ATOM 1480 N N . GLY A 1 192 ? 16.407 5.322 9.415 1.00 92.88 192 GLY A N 1
ATOM 1481 C CA . GLY A 1 192 ? 17.005 4.261 8.607 1.00 92.88 192 GLY A CA 1
ATOM 1482 C C . GLY A 1 192 ? 17.052 4.530 7.096 1.00 92.88 192 GLY A C 1
ATOM 1483 O O . GLY A 1 192 ? 16.992 5.673 6.623 1.00 92.88 192 GLY A O 1
ATOM 1484 N N . ILE A 1 193 ? 17.190 3.435 6.339 1.00 85.50 193 ILE A N 1
ATOM 1485 C CA . ILE A 1 193 ? 17.356 3.438 4.873 1.00 85.50 193 ILE A CA 1
ATOM 1486 C C . ILE A 1 193 ? 16.307 2.613 4.113 1.00 85.50 193 ILE A C 1
ATOM 1488 O O . ILE A 1 193 ? 16.279 2.688 2.890 1.00 85.50 193 ILE A O 1
ATOM 1492 N N . ALA A 1 194 ? 15.472 1.830 4.806 1.00 91.12 194 ALA A N 1
ATOM 1493 C CA . ALA A 1 194 ? 14.450 0.976 4.197 1.00 91.12 194 ALA A CA 1
ATOM 1494 C C . ALA A 1 194 ? 13.171 1.792 3.913 1.00 91.12 194 ALA A C 1
ATOM 1496 O O . ALA A 1 194 ? 12.432 2.092 4.859 1.00 91.12 194 ALA A O 1
ATOM 1497 N N . PRO A 1 195 ? 12.869 2.162 2.652 1.00 92.62 195 PRO A N 1
ATOM 1498 C CA . PRO A 1 195 ? 11.852 3.175 2.367 1.00 92.62 195 PRO A CA 1
ATOM 1499 C C . PRO A 1 195 ? 10.441 2.787 2.822 1.00 92.62 195 PRO A C 1
ATOM 1501 O O . PRO A 1 195 ? 9.746 3.611 3.410 1.00 92.62 195 PRO A O 1
ATOM 1504 N N . THR A 1 196 ? 10.032 1.528 2.633 1.00 93.88 196 THR A N 1
ATOM 1505 C CA . THR A 1 196 ? 8.713 1.021 3.056 1.00 93.88 196 THR A CA 1
ATOM 1506 C C . THR A 1 196 ? 8.513 1.173 4.571 1.00 93.88 196 THR A C 1
ATOM 1508 O O . THR A 1 196 ? 7.498 1.714 5.016 1.00 93.88 196 THR A O 1
ATOM 1511 N N . ASN A 1 197 ? 9.519 0.803 5.373 1.00 95.50 197 ASN A N 1
ATOM 1512 C CA . ASN A 1 197 ? 9.486 0.958 6.833 1.00 95.50 197 ASN A CA 1
ATOM 1513 C C . ASN A 1 197 ? 9.460 2.434 7.239 1.00 95.50 197 ASN A C 1
ATOM 1515 O O . ASN A 1 197 ? 8.705 2.830 8.130 1.00 95.50 197 ASN A O 1
ATOM 1519 N N . MET A 1 198 ? 10.246 3.268 6.553 1.00 96.88 198 MET A N 1
ATOM 1520 C CA . MET A 1 198 ? 10.263 4.710 6.783 1.00 96.88 198 MET A CA 1
ATOM 1521 C C . MET A 1 198 ? 8.909 5.357 6.463 1.00 96.88 198 MET A C 1
ATOM 1523 O O . MET A 1 198 ? 8.474 6.221 7.220 1.00 96.88 198 MET A O 1
ATOM 1527 N N . VAL A 1 199 ? 8.208 4.937 5.401 1.00 97.81 199 VAL A N 1
ATOM 1528 C CA . VAL A 1 199 ? 6.863 5.443 5.067 1.00 97.81 199 VAL A CA 1
ATOM 1529 C C . VAL A 1 199 ? 5.874 5.146 6.189 1.00 97.81 199 VAL A C 1
ATOM 1531 O O . VAL A 1 199 ? 5.169 6.058 6.632 1.00 97.81 199 VAL A O 1
ATOM 1534 N N . LEU A 1 200 ? 5.844 3.907 6.688 1.00 97.25 200 LEU A N 1
ATOM 1535 C CA . LEU A 1 200 ? 4.988 3.534 7.818 1.00 97.25 200 LEU A CA 1
ATOM 1536 C C . LEU A 1 200 ? 5.323 4.367 9.061 1.00 97.25 200 LEU A C 1
ATOM 1538 O O . LEU A 1 200 ? 4.425 4.941 9.684 1.00 97.25 200 LEU A O 1
ATOM 1542 N N . ALA A 1 201 ? 6.615 4.497 9.380 1.00 98.06 201 ALA A N 1
ATOM 1543 C CA . ALA A 1 201 ? 7.085 5.250 10.536 1.00 98.06 201 ALA A CA 1
ATOM 1544 C C . ALA A 1 201 ? 6.717 6.737 10.463 1.00 98.06 201 ALA A C 1
ATOM 1546 O O . ALA A 1 201 ? 6.127 7.285 11.395 1.00 98.06 201 ALA A O 1
ATOM 1547 N N . VAL A 1 202 ? 7.016 7.394 9.340 1.00 98.38 202 VAL A N 1
ATOM 1548 C CA . VAL A 1 202 ? 6.736 8.819 9.125 1.00 98.38 202 VAL A CA 1
ATOM 1549 C C . VAL A 1 202 ? 5.230 9.080 9.074 1.00 98.38 202 VAL A C 1
ATOM 1551 O O . VAL A 1 202 ? 4.767 10.061 9.653 1.00 98.38 202 VAL A O 1
ATOM 1554 N N . SER A 1 203 ? 4.434 8.195 8.469 1.00 97.88 203 SER A N 1
ATOM 1555 C CA . SER A 1 203 ? 2.970 8.335 8.447 1.00 97.88 203 SER A CA 1
ATOM 1556 C C . SER A 1 203 ? 2.336 8.153 9.833 1.00 97.88 203 SER A C 1
ATOM 1558 O O . SER A 1 203 ? 1.380 8.849 10.190 1.00 97.88 203 SER A O 1
ATOM 1560 N N . ALA A 1 204 ? 2.888 7.270 10.666 1.00 98.25 204 ALA A N 1
ATOM 1561 C CA . ALA A 1 204 ? 2.502 7.169 12.069 1.00 98.25 204 ALA A CA 1
ATOM 1562 C C . ALA A 1 204 ? 2.919 8.430 12.855 1.00 98.25 204 ALA A C 1
ATOM 1564 O O . ALA A 1 204 ? 2.100 9.003 13.579 1.00 98.25 204 ALA A O 1
ATOM 1565 N N . LEU A 1 205 ? 4.140 8.936 12.652 1.00 98.50 205 LEU A N 1
ATOM 1566 C CA . LEU A 1 205 ? 4.615 10.182 13.264 1.00 98.50 205 LEU A CA 1
ATOM 1567 C C . LEU A 1 205 ? 3.777 11.402 12.851 1.00 98.50 205 LEU A C 1
ATOM 1569 O O . LEU A 1 205 ? 3.495 12.236 13.706 1.00 98.50 205 LEU A O 1
ATOM 1573 N N . ASP A 1 206 ? 3.281 11.480 11.610 1.00 97.81 206 ASP A N 1
ATOM 1574 C CA . ASP A 1 206 ? 2.332 12.516 11.162 1.00 97.81 206 ASP A CA 1
ATOM 1575 C C . ASP A 1 206 ? 1.081 12.573 12.056 1.00 97.81 206 ASP A C 1
ATOM 1577 O O . ASP A 1 206 ? 0.494 13.637 12.277 1.00 97.81 206 ASP A O 1
ATOM 1581 N N . ARG A 1 207 ? 0.608 11.422 12.545 1.00 97.06 207 ARG A N 1
ATOM 1582 C CA . ARG A 1 207 ? -0.570 11.342 13.424 1.00 97.06 207 ARG A CA 1
ATOM 1583 C C . ARG A 1 207 ? -0.233 11.827 14.823 1.00 97.06 207 ARG A C 1
ATOM 1585 O O . ARG A 1 207 ? -0.922 12.709 15.328 1.00 97.06 207 ARG A O 1
ATOM 1592 N N . ILE A 1 208 ? 0.866 11.330 15.386 1.00 97.88 208 ILE A N 1
ATOM 1593 C CA . ILE A 1 208 ? 1.354 11.727 16.714 1.00 97.88 208 ILE A CA 1
ATOM 1594 C C . ILE A 1 208 ? 1.646 13.236 16.751 1.00 97.88 208 ILE A C 1
ATOM 1596 O O . ILE A 1 208 ? 1.206 13.941 17.658 1.00 97.88 208 ILE A O 1
ATOM 1600 N N . ALA A 1 209 ? 2.308 13.761 15.717 1.00 97.31 209 ALA A N 1
ATOM 1601 C CA . ALA A 1 209 ? 2.611 15.181 15.574 1.00 97.31 209 ALA A CA 1
ATOM 1602 C C . ALA A 1 209 ? 1.342 16.044 15.551 1.00 97.31 209 ALA A C 1
ATOM 1604 O O . ALA A 1 209 ? 1.301 17.092 16.194 1.00 97.31 209 ALA A O 1
ATOM 1605 N N . ARG A 1 210 ? 0.289 15.606 14.844 1.00 95.94 210 ARG A N 1
ATOM 1606 C CA . ARG A 1 210 ? -0.994 16.328 14.782 1.00 95.94 210 ARG A CA 1
ATOM 1607 C C . ARG A 1 210 ? -1.782 16.300 16.089 1.00 95.94 210 ARG A C 1
ATOM 1609 O O . ARG A 1 210 ? -2.674 17.127 16.245 1.00 95.94 210 ARG A O 1
ATOM 1616 N N . LEU A 1 211 ? -1.491 15.363 16.987 1.00 96.19 211 LEU A N 1
ATOM 1617 C CA . LEU A 1 211 ? -2.030 15.369 18.346 1.00 96.19 211 LEU A CA 1
ATOM 1618 C C . LEU A 1 211 ? -1.231 16.276 19.295 1.00 96.19 211 LEU A C 1
ATOM 1620 O O . LEU A 1 211 ? -1.671 16.506 20.411 1.00 96.19 211 LEU A O 1
ATOM 1624 N N . GLY A 1 212 ? -0.084 16.811 18.860 1.00 95.38 212 GLY A N 1
ATOM 1625 C CA . GLY A 1 212 ? 0.793 17.621 19.710 1.00 95.38 212 GLY A CA 1
ATOM 1626 C C . GLY A 1 212 ? 1.682 16.794 20.642 1.00 95.38 212 GLY A C 1
ATOM 1627 O O . GLY A 1 212 ? 2.254 17.340 21.577 1.00 95.38 212 GLY A O 1
ATOM 1628 N N . GLU A 1 213 ? 1.831 15.495 20.375 1.00 95.69 213 GLU A N 1
ATOM 1629 C CA . GLU A 1 213 ? 2.455 14.537 21.299 1.00 95.69 213 GLU A CA 1
ATOM 1630 C C . GLU A 1 213 ? 3.940 14.263 21.015 1.00 95.69 213 GLU A C 1
ATOM 1632 O O . GLU A 1 213 ? 4.541 13.373 21.614 1.00 95.69 213 GLU A O 1
ATOM 1637 N N . LEU A 1 214 ? 4.552 15.039 20.114 1.00 96.81 214 LEU A N 1
ATOM 1638 C CA . LEU A 1 214 ? 6.000 15.046 19.904 1.00 96.81 214 LEU A CA 1
ATOM 1639 C C . LEU A 1 214 ? 6.639 16.201 20.675 1.00 96.81 214 LEU A C 1
ATOM 1641 O O . LEU A 1 214 ? 6.177 17.342 20.597 1.00 96.81 214 LEU A O 1
ATOM 1645 N N . SER A 1 215 ? 7.758 15.931 21.350 1.00 96.62 215 SER A N 1
ATOM 1646 C CA . SER A 1 215 ? 8.592 16.991 21.920 1.00 96.62 215 SER A CA 1
ATOM 1647 C C . SER A 1 215 ? 9.143 17.916 20.823 1.00 96.62 215 SER A C 1
ATOM 1649 O O . SER A 1 215 ? 9.150 17.580 19.635 1.00 96.62 215 SER A O 1
ATOM 1651 N N . LYS A 1 216 ? 9.662 19.092 21.206 1.00 96.94 216 LYS A N 1
ATOM 1652 C CA . LYS A 1 216 ? 10.271 20.028 20.243 1.00 96.94 216 LYS A CA 1
ATOM 1653 C C . LYS A 1 216 ? 11.406 19.375 19.442 1.00 96.94 216 LYS A C 1
ATOM 1655 O O . LYS A 1 216 ? 11.435 19.522 18.224 1.00 96.94 216 LYS A O 1
ATOM 1660 N N . SER A 1 217 ? 12.300 18.632 20.100 1.00 97.31 217 SER A N 1
ATOM 1661 C CA . SER A 1 217 ? 13.415 17.943 19.432 1.00 97.31 217 SER A CA 1
ATOM 1662 C C . SER A 1 217 ? 12.928 16.827 18.509 1.00 97.31 217 SER A C 1
ATOM 1664 O O . SER A 1 217 ? 13.350 16.758 17.357 1.00 97.31 217 SER A O 1
ATOM 1666 N N . GLN A 1 218 ? 11.972 16.018 18.972 1.00 97.81 218 GLN A N 1
ATOM 1667 C CA . GLN A 1 218 ? 11.366 14.952 18.174 1.00 97.81 218 GLN A CA 1
ATOM 1668 C C . GLN A 1 218 ? 10.678 15.504 16.927 1.00 97.81 218 GLN A C 1
ATOM 1670 O O . GLN A 1 218 ? 10.828 14.946 15.845 1.00 97.81 218 GLN A O 1
ATOM 1675 N N . ARG A 1 219 ? 9.958 16.626 17.049 1.00 97.75 219 ARG A N 1
ATOM 1676 C CA . ARG A 1 219 ? 9.292 17.273 15.914 1.00 97.75 219 ARG A CA 1
ATOM 1677 C C . ARG A 1 219 ? 10.293 17.747 14.858 1.00 97.75 219 ARG A C 1
ATOM 1679 O O . ARG A 1 219 ? 10.010 17.596 13.674 1.00 97.75 219 ARG A O 1
ATOM 1686 N N . VAL A 1 220 ? 11.447 18.281 15.266 1.00 97.88 220 VAL A N 1
ATOM 1687 C CA . VAL A 1 220 ? 12.522 18.673 14.336 1.00 97.88 220 VAL A CA 1
ATOM 1688 C C . VAL A 1 220 ? 13.083 17.450 13.603 1.00 97.88 220 VAL A C 1
ATOM 1690 O O . VAL A 1 220 ? 13.164 17.472 12.377 1.00 97.88 220 VAL A O 1
ATOM 1693 N N . GLN A 1 221 ? 13.397 16.368 14.324 1.00 97.94 221 GLN A N 1
ATOM 1694 C CA . GLN A 1 221 ? 13.896 15.120 13.728 1.00 97.94 221 GLN A CA 1
ATOM 1695 C C . GLN A 1 221 ? 12.894 14.519 12.737 1.00 97.94 221 GLN A C 1
ATOM 1697 O O . GLN A 1 221 ? 13.241 14.253 11.590 1.00 97.94 221 GLN A O 1
ATOM 1702 N N . TYR A 1 222 ? 11.636 14.366 13.156 1.00 97.31 222 TYR A N 1
ATOM 1703 C CA . TYR A 1 222 ? 10.563 13.833 12.316 1.00 97.31 222 TYR A CA 1
ATOM 1704 C C . TYR A 1 222 ? 10.401 14.638 11.018 1.00 97.31 222 TYR A C 1
ATOM 1706 O O . TYR A 1 222 ? 10.315 14.043 9.944 1.00 97.31 222 TYR A O 1
ATOM 1714 N N . LEU A 1 223 ? 10.399 15.975 11.088 1.00 97.25 223 LEU A N 1
ATOM 1715 C CA . LEU A 1 223 ? 10.281 16.817 9.895 1.00 97.25 223 LEU A CA 1
ATOM 1716 C C . LEU A 1 223 ? 11.483 16.645 8.960 1.00 97.25 223 LEU A C 1
ATOM 1718 O O . LEU A 1 223 ? 11.291 16.543 7.751 1.00 97.25 223 LEU A O 1
ATOM 1722 N N . ALA A 1 224 ? 12.701 16.553 9.501 1.00 95.81 224 ALA A N 1
ATOM 1723 C CA . ALA A 1 224 ? 13.897 16.293 8.703 1.00 95.81 224 ALA A CA 1
ATOM 1724 C C . ALA A 1 224 ? 13.825 14.927 7.996 1.00 95.81 224 ALA A C 1
ATOM 1726 O O . ALA A 1 224 ? 14.088 14.838 6.795 1.00 95.81 224 ALA A O 1
ATOM 1727 N N . TYR A 1 225 ? 13.404 13.874 8.704 1.00 96.88 225 TYR A N 1
ATOM 1728 C CA . TYR A 1 225 ? 13.240 12.540 8.122 1.00 96.88 225 TYR A CA 1
ATOM 1729 C C . TYR A 1 225 ? 12.142 12.494 7.063 1.00 96.88 225 TYR A C 1
ATOM 1731 O O . TYR A 1 225 ? 12.353 11.895 6.012 1.00 96.88 225 TYR A O 1
ATOM 1739 N N . LYS A 1 226 ? 11.011 13.170 7.290 1.00 96.25 226 LYS A N 1
ATOM 1740 C CA . LYS A 1 226 ? 9.930 13.279 6.306 1.00 96.25 226 LYS A CA 1
ATOM 1741 C C . LYS A 1 226 ? 10.385 13.986 5.033 1.00 96.25 226 LYS A C 1
ATOM 1743 O O . LYS A 1 226 ? 10.102 13.503 3.942 1.00 96.25 226 LYS A O 1
ATOM 1748 N N . THR A 1 227 ? 11.104 15.102 5.159 1.00 92.81 227 THR A N 1
ATOM 1749 C CA . THR A 1 227 ? 11.649 15.828 4.004 1.00 92.81 227 THR A CA 1
ATOM 1750 C C . THR A 1 227 ? 12.628 14.957 3.222 1.00 92.81 227 THR A C 1
ATOM 1752 O O . THR A 1 227 ? 12.477 14.827 2.010 1.00 92.81 227 THR A O 1
ATOM 1755 N N . ARG A 1 228 ? 13.569 14.298 3.916 1.00 92.12 228 ARG A N 1
ATOM 1756 C CA . ARG A 1 228 ? 14.523 13.363 3.300 1.00 92.12 228 ARG A CA 1
ATOM 1757 C C . ARG A 1 228 ? 13.806 12.233 2.563 1.00 92.12 228 ARG A C 1
ATOM 1759 O O . ARG A 1 228 ? 14.118 11.985 1.405 1.00 92.12 228 ARG A O 1
ATOM 1766 N N . LEU A 1 229 ? 12.839 11.586 3.216 1.00 93.19 229 LEU A N 1
ATOM 1767 C CA . LEU A 1 229 ? 12.060 10.499 2.627 1.00 93.19 229 LEU A CA 1
ATOM 1768 C C . LEU A 1 229 ? 11.321 10.970 1.371 1.00 93.19 229 LEU A C 1
ATOM 1770 O O . LEU A 1 229 ? 11.473 10.366 0.318 1.00 93.19 229 LEU A O 1
ATOM 1774 N N . ASN A 1 230 ? 10.589 12.084 1.448 1.00 90.06 230 ASN A N 1
ATOM 1775 C CA . ASN A 1 230 ? 9.867 12.628 0.296 1.00 90.06 230 ASN A CA 1
ATOM 1776 C C . ASN A 1 230 ? 10.791 12.915 -0.894 1.00 90.06 230 ASN A C 1
ATOM 1778 O O . ASN A 1 230 ? 10.396 12.672 -2.028 1.00 90.06 230 ASN A O 1
ATOM 1782 N N . SER A 1 231 ? 12.015 13.397 -0.649 1.00 84.62 231 SER A N 1
ATOM 1783 C CA . SER A 1 231 ? 12.985 13.658 -1.720 1.00 84.62 231 SER A CA 1
ATOM 1784 C C . SER A 1 231 ? 13.610 12.406 -2.338 1.00 84.62 231 SER A C 1
ATOM 1786 O O . SER A 1 231 ? 14.203 12.519 -3.402 1.00 84.62 231 SER A O 1
ATOM 1788 N N . CYS A 1 232 ? 13.513 11.237 -1.695 1.00 86.19 232 CYS A N 1
ATOM 1789 C CA . CYS A 1 232 ? 14.161 10.009 -2.167 1.00 86.19 232 CYS A CA 1
ATOM 1790 C C . CYS A 1 232 ? 13.198 8.852 -2.464 1.00 86.19 232 CYS A C 1
ATOM 1792 O O . CYS A 1 232 ? 13.657 7.776 -2.839 1.00 86.19 232 CYS A O 1
ATOM 1794 N N . LEU A 1 233 ? 11.883 9.044 -2.304 1.00 90.62 233 LEU A N 1
ATOM 1795 C CA . LEU A 1 233 ? 10.881 8.037 -2.674 1.00 90.62 233 LEU A CA 1
ATOM 1796 C C . LEU A 1 233 ? 10.853 7.770 -4.180 1.00 90.62 233 LEU A C 1
ATOM 1798 O O . LEU A 1 233 ? 10.497 6.669 -4.587 1.00 90.62 233 LEU A O 1
ATOM 1802 N N . VAL A 1 234 ? 11.243 8.752 -4.989 1.00 89.25 234 VAL A N 1
ATOM 1803 C CA . VAL A 1 234 ? 11.516 8.585 -6.417 1.00 89.25 234 VAL A CA 1
ATOM 1804 C C . VAL A 1 234 ? 13.017 8.765 -6.614 1.00 89.25 234 VAL A C 1
ATOM 1806 O O . VAL A 1 234 ? 13.590 9.719 -6.090 1.00 89.25 234 VAL A O 1
ATOM 1809 N N . ASP A 1 235 ? 13.662 7.818 -7.291 1.00 83.44 235 ASP A N 1
ATOM 1810 C CA . ASP A 1 235 ? 15.082 7.908 -7.625 1.00 83.44 235 ASP A CA 1
ATOM 1811 C C . ASP A 1 235 ? 15.347 8.925 -8.748 1.00 83.44 235 ASP A C 1
ATOM 1813 O O . ASP A 1 235 ? 14.428 9.423 -9.401 1.00 83.44 235 ASP A O 1
ATOM 1817 N N . ASP A 1 236 ? 16.623 9.224 -8.994 1.00 73.75 236 ASP A N 1
ATOM 1818 C CA . ASP A 1 236 ? 17.021 10.174 -10.039 1.00 73.75 236 ASP A CA 1
ATOM 1819 C C . ASP A 1 236 ? 16.551 9.741 -11.439 1.00 73.75 236 ASP A C 1
ATOM 1821 O O . ASP A 1 236 ? 16.438 10.581 -12.336 1.00 73.75 236 ASP A O 1
ATOM 1825 N N . ASP A 1 237 ? 16.309 8.442 -11.640 1.00 71.25 237 ASP A N 1
ATOM 1826 C CA . ASP A 1 237 ? 15.833 7.811 -12.875 1.00 71.25 237 ASP A CA 1
ATOM 1827 C C . ASP A 1 237 ? 14.297 7.832 -13.013 1.00 71.25 237 ASP A C 1
ATOM 1829 O O . ASP A 1 237 ? 13.756 7.354 -14.016 1.00 71.25 237 ASP A O 1
ATOM 1833 N N . GLY A 1 238 ? 13.587 8.409 -12.040 1.00 77.88 238 GLY A N 1
ATOM 1834 C CA . GLY A 1 238 ? 12.129 8.504 -12.019 1.00 77.88 238 GLY A CA 1
ATOM 1835 C C . GLY A 1 238 ? 11.425 7.250 -11.491 1.00 77.88 238 GLY A C 1
ATOM 1836 O O . GLY A 1 238 ? 10.208 7.138 -11.617 1.00 77.88 238 GLY A O 1
ATOM 1837 N N . GLY A 1 239 ? 12.152 6.291 -10.915 1.00 83.25 239 GLY A N 1
ATOM 1838 C CA . GLY A 1 239 ? 11.621 5.052 -10.352 1.00 83.25 239 GLY A CA 1
ATOM 1839 C C . GLY A 1 239 ? 11.200 5.176 -8.888 1.00 83.25 239 GLY A C 1
ATOM 1840 O O . GLY A 1 239 ? 11.946 5.673 -8.047 1.00 83.25 239 GLY A O 1
ATOM 1841 N N . LEU A 1 240 ? 10.006 4.682 -8.556 1.00 88.94 240 LEU A N 1
ATOM 1842 C CA . LEU A 1 240 ? 9.541 4.578 -7.173 1.00 88.94 240 LEU A CA 1
ATOM 1843 C C . LEU A 1 240 ? 10.363 3.550 -6.375 1.00 88.94 240 LEU A C 1
ATOM 1845 O O . LEU A 1 240 ? 10.306 2.347 -6.642 1.00 88.94 240 LEU A O 1
ATOM 1849 N N . ARG A 1 241 ? 11.028 4.015 -5.316 1.00 89.31 241 ARG A N 1
ATOM 1850 C CA . ARG A 1 241 ? 11.797 3.212 -4.354 1.00 89.31 241 ARG A CA 1
ATOM 1851 C C . ARG A 1 241 ? 10.911 2.671 -3.231 1.00 89.31 241 ARG A C 1
ATOM 1853 O O . ARG A 1 241 ? 11.146 2.950 -2.060 1.00 89.31 241 ARG A O 1
ATOM 1860 N N . LEU A 1 242 ? 9.868 1.925 -3.584 1.00 90.31 242 LEU A N 1
ATOM 1861 C CA . LEU A 1 242 ? 9.020 1.206 -2.629 1.00 90.31 242 LEU A CA 1
ATOM 1862 C C . LEU A 1 242 ? 8.826 -0.236 -3.073 1.00 90.31 242 LEU A C 1
ATOM 1864 O O . LEU A 1 242 ? 8.562 -0.502 -4.246 1.00 90.31 242 LEU A O 1
ATOM 1868 N N . GLU A 1 243 ? 8.898 -1.139 -2.105 1.00 87.12 243 GLU A N 1
ATOM 1869 C CA . GLU A 1 243 ? 8.765 -2.581 -2.293 1.00 87.12 243 GLU A CA 1
ATOM 1870 C C . GLU A 1 243 ? 7.782 -3.153 -1.272 1.00 87.12 243 GLU A C 1
ATOM 1872 O O . GLU A 1 243 ? 7.556 -2.567 -0.204 1.00 87.12 243 GLU A O 1
ATOM 1877 N N . ASP A 1 244 ? 7.202 -4.302 -1.606 1.00 89.12 244 ASP A N 1
ATOM 1878 C CA . ASP A 1 244 ? 6.368 -5.053 -0.677 1.00 89.12 244 ASP A CA 1
ATOM 1879 C C . ASP A 1 244 ? 7.239 -5.628 0.446 1.00 89.12 244 ASP A C 1
ATOM 1881 O O . ASP A 1 244 ? 8.252 -6.279 0.199 1.00 89.12 244 ASP A O 1
ATOM 1885 N N . LEU A 1 245 ? 6.837 -5.412 1.698 1.00 87.25 245 LEU A N 1
ATOM 1886 C CA . LEU A 1 245 ? 7.541 -5.955 2.859 1.00 87.25 245 LEU A CA 1
ATOM 1887 C C . LEU A 1 245 ? 6.879 -7.265 3.273 1.00 87.25 245 LEU A C 1
ATOM 1889 O O . LEU A 1 245 ? 5.715 -7.251 3.665 1.00 87.25 245 LEU A O 1
ATOM 1893 N N . THR A 1 246 ? 7.622 -8.371 3.249 1.00 86.75 246 THR A N 1
ATOM 1894 C CA . THR A 1 246 ? 7.163 -9.663 3.780 1.00 86.75 246 THR A CA 1
ATOM 1895 C C . THR A 1 246 ? 7.977 -10.040 5.010 1.00 86.75 246 THR A C 1
ATOM 1897 O O . THR A 1 246 ? 9.187 -10.229 4.928 1.00 86.75 246 THR A O 1
ATOM 1900 N N . LEU A 1 247 ? 7.299 -10.184 6.145 1.00 85.38 247 LEU A N 1
ATOM 1901 C CA . LEU A 1 247 ? 7.860 -10.682 7.398 1.00 85.38 247 LEU A CA 1
ATOM 1902 C C . LEU A 1 247 ? 7.334 -12.093 7.629 1.00 85.38 247 LEU A C 1
ATOM 1904 O O . LEU A 1 247 ? 6.144 -12.334 7.439 1.00 85.38 247 LEU A O 1
ATOM 1908 N N . HIS A 1 248 ? 8.186 -13.020 8.046 1.00 81.31 248 HIS A N 1
ATOM 1909 C CA . HIS A 1 248 ? 7.767 -14.373 8.394 1.00 81.31 248 HIS A CA 1
ATOM 1910 C C . HIS A 1 248 ? 8.587 -14.918 9.559 1.00 81.31 248 HIS A C 1
ATOM 1912 O O . HIS A 1 248 ? 9.731 -14.518 9.770 1.00 81.31 248 HIS A O 1
ATOM 1918 N N . ASN A 1 249 ? 7.975 -15.827 10.309 1.00 76.50 249 ASN A N 1
ATOM 1919 C CA . ASN A 1 249 ? 8.619 -16.605 11.351 1.00 76.50 249 ASN A CA 1
ATOM 1920 C C . ASN A 1 249 ? 8.489 -18.094 11.026 1.00 76.50 249 ASN A C 1
ATOM 1922 O O . ASN A 1 249 ? 7.384 -18.598 10.812 1.00 76.50 249 ASN A O 1
ATOM 1926 N N . GLU A 1 250 ? 9.625 -18.787 11.031 1.00 73.94 250 GLU A N 1
ATOM 1927 C CA . GLU A 1 250 ? 9.707 -20.234 10.818 1.00 73.94 250 GLU A CA 1
ATOM 1928 C C . GLU A 1 250 ? 9.519 -21.043 12.115 1.00 73.94 250 GLU A C 1
ATOM 1930 O O . GLU A 1 250 ? 9.243 -22.248 12.060 1.00 73.94 250 GLU A O 1
ATOM 1935 N N . LEU A 1 251 ? 9.630 -20.391 13.281 1.00 70.12 251 LEU A N 1
ATOM 1936 C CA . LEU A 1 251 ? 9.386 -20.991 14.594 1.00 70.12 251 LEU A CA 1
ATOM 1937 C C . LEU A 1 251 ? 7.884 -21.111 14.870 1.00 70.12 251 LEU A C 1
ATOM 1939 O O . LEU A 1 251 ? 7.098 -20.252 14.481 1.00 70.12 251 LEU A O 1
ATOM 1943 N N . GLN A 1 252 ? 7.485 -22.183 15.558 1.00 62.50 252 GLN A N 1
ATOM 1944 C CA . GLN A 1 252 ? 6.081 -22.423 15.894 1.00 62.50 252 GLN A CA 1
ATOM 1945 C C . GLN A 1 252 ? 5.597 -21.487 17.023 1.00 62.50 252 GLN A C 1
ATOM 1947 O O . GLN A 1 252 ? 6.303 -21.364 18.026 1.00 62.50 252 GLN A O 1
ATOM 1952 N N . PRO A 1 253 ? 4.395 -20.884 16.907 1.00 67.44 253 PRO A N 1
ATOM 1953 C CA . PRO A 1 253 ? 3.490 -20.969 15.761 1.00 67.44 253 PRO A CA 1
ATOM 1954 C C . PRO A 1 253 ? 4.002 -20.142 14.574 1.00 67.44 253 PRO A C 1
ATOM 1956 O O . PRO A 1 253 ? 4.319 -18.959 14.718 1.00 67.44 253 PRO A O 1
ATOM 1959 N N . ARG A 1 254 ? 4.051 -20.759 13.387 1.00 71.38 254 ARG A N 1
ATOM 1960 C CA . ARG A 1 254 ? 4.492 -20.075 12.163 1.00 71.38 254 ARG A CA 1
ATOM 1961 C C . ARG A 1 254 ? 3.529 -18.960 11.796 1.00 71.38 254 ARG A C 1
ATOM 1963 O O . ARG A 1 254 ? 2.311 -19.113 11.881 1.00 71.38 254 ARG A O 1
ATOM 1970 N N . TRP A 1 255 ? 4.068 -17.849 11.318 1.00 77.56 255 TRP A N 1
ATOM 1971 C CA . TRP A 1 255 ? 3.256 -16.729 10.865 1.00 77.56 255 TRP A CA 1
ATOM 1972 C C . TRP A 1 255 ? 3.968 -15.937 9.775 1.00 77.56 255 TRP A C 1
ATOM 1974 O O . TRP A 1 255 ? 5.186 -15.992 9.639 1.00 77.56 255 TRP A O 1
ATOM 1984 N N . HIS A 1 256 ? 3.191 -15.183 9.002 1.00 80.12 256 HIS A N 1
ATOM 1985 C CA . HIS A 1 256 ? 3.705 -14.198 8.059 1.00 80.12 256 HIS A CA 1
ATOM 1986 C C . HIS A 1 256 ? 2.826 -12.943 8.071 1.00 80.12 256 HIS A C 1
ATOM 1988 O O . HIS A 1 256 ? 1.640 -13.004 8.398 1.00 80.12 256 HIS A O 1
ATOM 1994 N N . SER A 1 257 ? 3.419 -11.804 7.735 1.00 83.56 257 SER A N 1
ATOM 1995 C CA . SER A 1 257 ? 2.766 -10.506 7.585 1.00 83.56 257 SER A CA 1
ATOM 1996 C C . SER A 1 257 ? 3.277 -9.853 6.310 1.00 83.56 257 SER A C 1
ATOM 1998 O O . SER A 1 257 ? 4.465 -9.952 6.001 1.00 83.56 257 SER A O 1
ATOM 2000 N N . VAL A 1 258 ? 2.390 -9.186 5.572 1.00 86.62 258 VAL A N 1
ATOM 2001 C CA . VAL A 1 258 ? 2.764 -8.501 4.336 1.00 86.62 258 VAL A CA 1
ATOM 2002 C C . VAL A 1 258 ? 2.271 -7.061 4.355 1.00 86.62 258 VAL A C 1
ATOM 2004 O O . VAL A 1 258 ? 1.089 -6.804 4.577 1.00 86.62 258 VAL A O 1
ATOM 2007 N N . THR A 1 259 ? 3.171 -6.120 4.079 1.00 89.44 259 THR A N 1
ATOM 2008 C CA . THR A 1 259 ? 2.814 -4.743 3.724 1.00 89.44 259 THR A CA 1
ATOM 2009 C C . THR A 1 259 ? 2.877 -4.614 2.214 1.00 89.44 259 THR A C 1
ATOM 2011 O O . THR A 1 259 ? 3.956 -4.637 1.626 1.00 89.44 259 THR A O 1
ATOM 2014 N N . TRP A 1 260 ? 1.711 -4.476 1.594 1.00 93.06 260 TRP A N 1
ATOM 2015 C CA . TRP A 1 260 ? 1.581 -4.325 0.152 1.00 93.06 260 TRP A CA 1
ATOM 2016 C C . TRP A 1 260 ? 1.736 -2.854 -0.241 1.00 93.06 260 TRP A C 1
ATOM 2018 O O . TRP A 1 260 ? 0.955 -2.000 0.188 1.00 93.06 260 TRP A O 1
ATOM 2028 N N . SER A 1 261 ? 2.767 -2.553 -1.028 1.00 92.75 261 SER A N 1
ATOM 2029 C CA . SER A 1 261 ? 3.209 -1.193 -1.343 1.00 92.75 261 SER A CA 1
ATOM 2030 C C . SER A 1 261 ? 2.133 -0.290 -1.969 1.00 92.75 261 SER A C 1
ATOM 2032 O O . SER A 1 261 ? 2.102 0.885 -1.596 1.00 92.75 261 SER A O 1
ATOM 2034 N N . PRO A 1 262 ? 1.180 -0.767 -2.799 1.00 94.31 262 PRO A N 1
ATOM 2035 C CA . PRO A 1 262 ? 0.086 0.072 -3.299 1.00 94.31 262 PRO A CA 1
ATOM 2036 C C . PRO A 1 262 ? -0.817 0.646 -2.198 1.00 94.31 262 PRO A C 1
ATOM 2038 O O . PRO A 1 262 ? -1.348 1.749 -2.329 1.00 94.31 262 PRO A O 1
ATOM 2041 N N . LEU A 1 263 ? -0.944 -0.042 -1.057 1.00 95.25 263 LEU A N 1
ATOM 2042 C CA . LEU A 1 263 ? -1.734 0.445 0.081 1.00 95.25 263 LEU A CA 1
ATOM 2043 C C . LEU A 1 263 ? -1.067 1.614 0.817 1.00 95.25 263 LEU A C 1
ATOM 2045 O O . LEU A 1 263 ? -1.705 2.269 1.647 1.00 95.25 263 LEU A O 1
ATOM 2049 N N . LEU A 1 264 ? 0.204 1.904 0.518 1.00 96.69 264 LEU A N 1
ATOM 2050 C CA . LEU A 1 264 ? 0.913 3.044 1.087 1.00 96.69 264 LEU A CA 1
ATOM 2051 C C . LEU A 1 264 ? 0.441 4.381 0.514 1.00 96.69 264 LEU A C 1
ATOM 2053 O O . LEU A 1 264 ? 0.754 5.408 1.114 1.00 96.69 264 LEU A O 1
ATOM 2057 N N . TYR A 1 265 ? -0.395 4.397 -0.532 1.00 97.69 265 TYR A N 1
ATOM 2058 C CA . TYR A 1 265 ? -1.047 5.626 -0.991 1.00 97.69 265 TYR A CA 1
ATOM 2059 C C . TYR A 1 265 ? -1.781 6.322 0.166 1.00 97.69 265 TYR A C 1
ATOM 2061 O O . TYR A 1 265 ? -1.610 7.517 0.412 1.00 97.69 265 TYR A O 1
ATOM 2069 N N . GLY A 1 266 ? -2.520 5.562 0.982 1.00 96.06 266 GLY A N 1
ATOM 2070 C CA . GLY A 1 266 ? -3.184 6.072 2.182 1.00 96.06 266 GLY A CA 1
ATOM 2071 C C . GLY A 1 266 ? -2.234 6.698 3.214 1.00 96.06 266 GLY A C 1
ATOM 2072 O O . GLY A 1 266 ? -2.663 7.555 3.993 1.00 96.06 266 GLY A O 1
ATOM 2073 N N . CYS A 1 267 ? -0.957 6.307 3.206 1.00 96.81 267 CYS A N 1
ATOM 2074 C CA . CYS A 1 267 ? 0.088 6.847 4.073 1.00 96.81 267 CYS A CA 1
ATOM 2075 C C . CYS A 1 267 ? 0.689 8.145 3.521 1.00 96.81 267 CYS A C 1
ATOM 2077 O O . CYS A 1 267 ? 0.947 9.062 4.304 1.00 96.81 267 CYS A O 1
ATOM 2079 N N . THR A 1 268 ? 0.889 8.221 2.202 1.00 96.81 268 THR A N 1
ATOM 2080 C CA . THR A 1 268 ? 1.671 9.266 1.521 1.00 96.81 268 THR A CA 1
ATOM 2081 C C . THR A 1 268 ? 0.829 10.325 0.809 1.00 96.81 268 THR A C 1
ATOM 2083 O O . THR A 1 268 ? 1.352 11.373 0.440 1.00 96.81 268 THR A O 1
ATOM 2086 N N . ARG A 1 269 ? -0.483 10.125 0.650 1.00 95.12 269 ARG A N 1
ATOM 2087 C CA . ARG A 1 269 ? -1.394 11.032 -0.083 1.00 95.12 269 ARG A CA 1
ATOM 2088 C C . ARG A 1 269 ? -1.364 12.502 0.346 1.00 95.12 269 ARG A C 1
ATOM 2090 O O . ARG A 1 269 ? -1.605 13.396 -0.455 1.00 95.12 269 ARG A O 1
ATOM 2097 N N . ALA A 1 270 ? -1.043 12.777 1.611 1.00 91.69 270 ALA A N 1
ATOM 2098 C CA . ALA A 1 270 ? -0.918 14.143 2.128 1.00 91.69 270 ALA A CA 1
ATOM 2099 C C . ALA A 1 270 ? 0.477 14.758 1.887 1.00 91.69 270 ALA A C 1
ATOM 2101 O O . ALA A 1 270 ? 0.743 15.880 2.316 1.00 91.69 270 ALA A O 1
ATOM 2102 N N . TRP A 1 271 ? 1.397 14.017 1.269 1.00 93.88 271 TRP A N 1
ATOM 2103 C CA . TRP A 1 271 ? 2.781 14.411 1.023 1.00 93.88 271 TRP A CA 1
ATOM 2104 C C . TRP A 1 271 ? 2.924 14.826 -0.445 1.00 93.88 271 TRP A C 1
ATOM 2106 O O . TRP A 1 271 ? 3.011 13.985 -1.335 1.00 93.88 271 TRP A O 1
ATOM 2116 N N . GLY A 1 272 ? 2.905 16.134 -0.708 1.00 84.81 272 GLY A N 1
ATOM 2117 C CA . GLY A 1 272 ? 3.050 16.681 -2.064 1.00 84.81 272 GLY A CA 1
ATOM 2118 C C . GLY A 1 272 ? 1.806 16.581 -2.960 1.00 84.81 272 GLY A C 1
ATOM 2119 O O . GLY A 1 272 ? 1.851 17.065 -4.082 1.00 84.81 272 GLY A O 1
ATOM 2120 N N . GLY A 1 273 ? 0.697 16.010 -2.473 1.00 89.69 273 GLY A N 1
ATOM 2121 C CA . GLY A 1 273 ? -0.562 15.894 -3.222 1.00 89.69 273 GLY A CA 1
ATOM 2122 C C . GLY A 1 273 ? -0.593 14.716 -4.200 1.00 89.69 273 GLY A C 1
ATOM 2123 O O . GLY A 1 273 ? 0.348 13.932 -4.268 1.00 89.69 273 GLY A O 1
ATOM 2124 N N . VAL A 1 274 ? -1.696 14.569 -4.938 1.00 92.88 274 VAL A N 1
ATOM 2125 C CA . VAL A 1 274 ? -1.939 13.407 -5.817 1.00 92.88 274 VAL A CA 1
ATOM 2126 C C . VAL A 1 274 ? -1.027 13.359 -7.050 1.00 92.88 274 VAL A C 1
ATOM 2128 O O . VAL A 1 274 ? -0.725 12.275 -7.531 1.00 92.88 274 VAL A O 1
ATOM 2131 N N . GLN A 1 275 ? -0.532 14.512 -7.509 1.00 90.56 275 GLN A N 1
ATOM 2132 C CA . GLN A 1 275 ? 0.370 14.630 -8.664 1.00 90.56 275 GLN A CA 1
ATOM 2133 C C . GLN A 1 275 ? 1.859 14.512 -8.304 1.00 90.56 275 GLN A C 1
ATOM 2135 O O . GLN A 1 275 ? 2.707 14.611 -9.187 1.00 90.56 275 GLN A O 1
ATOM 2140 N N . SER A 1 276 ? 2.219 14.345 -7.025 1.00 92.12 276 SER A N 1
ATOM 2141 C CA . SER A 1 276 ? 3.625 14.129 -6.676 1.00 92.12 276 SER A CA 1
ATOM 2142 C C . SER A 1 276 ? 4.118 12.809 -7.275 1.00 92.12 276 SER A C 1
ATOM 2144 O O . SER A 1 276 ? 3.379 11.824 -7.295 1.00 92.12 276 SER A O 1
ATOM 2146 N N . GLY A 1 277 ? 5.370 12.774 -7.745 1.00 89.56 277 GLY A N 1
ATOM 2147 C CA . GLY A 1 277 ? 5.902 11.624 -8.487 1.00 89.56 277 GLY A CA 1
ATOM 2148 C C . GLY A 1 277 ? 5.753 10.290 -7.747 1.00 89.56 277 GLY A C 1
ATOM 2149 O O . GLY A 1 277 ? 5.414 9.281 -8.362 1.00 89.56 277 GLY A O 1
ATOM 2150 N N . HIS A 1 278 ? 5.921 10.276 -6.418 1.00 93.00 278 HIS A N 1
ATOM 2151 C CA . HIS A 1 278 ? 5.704 9.064 -5.625 1.00 93.00 278 HIS A CA 1
ATOM 2152 C C . HIS A 1 278 ? 4.224 8.691 -5.514 1.00 93.00 278 HIS A C 1
ATOM 2154 O O . HIS A 1 278 ? 3.896 7.521 -5.680 1.00 93.00 278 HIS A O 1
ATOM 2160 N N . ASN A 1 279 ? 3.317 9.641 -5.255 1.00 96.31 279 ASN A N 1
ATOM 2161 C CA . ASN A 1 279 ? 1.891 9.328 -5.120 1.00 96.31 279 ASN A CA 1
ATOM 2162 C C . ASN A 1 279 ? 1.282 8.882 -6.443 1.00 96.31 279 ASN A C 1
ATOM 2164 O O . ASN A 1 279 ? 0.478 7.954 -6.428 1.00 96.31 279 ASN A O 1
ATOM 2168 N N . LEU A 1 280 ? 1.698 9.489 -7.555 1.00 94.25 280 LEU A N 1
ATOM 2169 C CA . LEU A 1 280 ? 1.273 9.087 -8.888 1.00 94.25 280 LEU A CA 1
ATOM 2170 C C . LEU A 1 280 ? 1.671 7.630 -9.167 1.00 94.25 280 LEU A C 1
ATOM 2172 O O . LEU A 1 280 ? 0.827 6.831 -9.555 1.00 94.25 280 LEU A O 1
ATOM 2176 N N . GLN A 1 281 ? 2.922 7.252 -8.879 1.00 93.06 281 GLN A N 1
ATOM 2177 C CA . GLN A 1 281 ? 3.412 5.887 -9.101 1.00 93.06 281 GLN A CA 1
ATOM 2178 C C . GLN A 1 281 ? 2.824 4.851 -8.128 1.00 93.06 281 GLN A C 1
ATOM 2180 O O . GLN A 1 281 ? 2.563 3.719 -8.527 1.00 93.06 281 GLN A O 1
ATOM 2185 N N . ILE A 1 282 ? 2.599 5.197 -6.852 1.00 95.75 282 ILE A N 1
ATOM 2186 C CA . ILE A 1 282 ? 1.934 4.283 -5.902 1.00 95.75 282 ILE A CA 1
ATOM 2187 C C . ILE A 1 282 ? 0.476 4.056 -6.326 1.00 95.75 282 ILE A C 1
ATOM 2189 O O . ILE A 1 282 ? -0.003 2.922 -6.302 1.00 95.75 282 ILE A O 1
ATOM 2193 N N . ALA A 1 283 ? -0.221 5.126 -6.715 1.00 97.19 283 ALA A N 1
ATOM 2194 C CA . ALA A 1 283 ? -1.594 5.064 -7.198 1.00 97.19 283 ALA A CA 1
ATOM 2195 C C . ALA A 1 283 ? -1.701 4.272 -8.510 1.00 97.19 283 ALA A C 1
ATOM 2197 O O . ALA A 1 283 ? -2.582 3.429 -8.628 1.00 97.19 283 ALA A O 1
ATOM 2198 N N . ASP A 1 284 ? -0.774 4.458 -9.450 1.00 94.31 284 ASP A N 1
ATOM 2199 C CA . ASP A 1 284 ? -0.705 3.651 -10.671 1.00 94.31 284 ASP A CA 1
ATOM 2200 C C . ASP A 1 284 ? -0.547 2.153 -10.361 1.00 94.31 284 ASP A C 1
ATOM 2202 O O . ASP A 1 284 ? -1.314 1.335 -10.866 1.00 94.31 284 ASP A O 1
ATOM 2206 N N . ARG A 1 285 ? 0.359 1.770 -9.446 1.00 93.31 285 ARG A N 1
ATOM 2207 C CA . ARG A 1 285 ? 0.485 0.368 -8.998 1.00 93.31 285 ARG A CA 1
ATOM 2208 C C . ARG A 1 285 ? -0.805 -0.172 -8.377 1.00 93.31 285 ARG A C 1
ATOM 2210 O O . ARG A 1 285 ? -1.106 -1.354 -8.522 1.00 93.31 285 ARG A O 1
ATOM 2217 N N . LEU A 1 286 ? -1.561 0.661 -7.663 1.00 95.75 286 LEU A N 1
ATOM 2218 C CA . LEU A 1 286 ? -2.852 0.272 -7.092 1.00 95.75 286 LEU A CA 1
ATOM 2219 C C . LEU A 1 286 ? -3.889 -0.001 -8.183 1.00 95.75 286 LEU A C 1
ATOM 2221 O O . LEU A 1 286 ? -4.575 -1.016 -8.119 1.00 95.75 286 LEU A O 1
ATOM 2225 N N . ILE A 1 287 ? -4.002 0.889 -9.166 1.00 96.12 287 ILE A N 1
ATOM 2226 C CA . ILE A 1 287 ? -4.984 0.760 -10.245 1.00 96.12 287 ILE A CA 1
ATOM 2227 C C . ILE A 1 287 ? -4.617 -0.396 -11.182 1.00 96.12 287 ILE A C 1
ATOM 2229 O O . ILE A 1 287 ? -5.447 -1.260 -11.438 1.00 96.12 287 ILE A O 1
ATOM 2233 N N . SER A 1 288 ? -3.357 -0.483 -11.609 1.00 89.62 288 SER A N 1
ATOM 2234 C CA . SER A 1 288 ? -2.868 -1.527 -12.525 1.00 89.62 288 SER A CA 1
ATOM 2235 C C . SER A 1 288 ? -2.851 -2.942 -11.936 1.00 89.62 288 SER A C 1
ATOM 2237 O O . SER A 1 288 ? -2.741 -3.911 -12.682 1.00 89.62 288 SER A O 1
ATOM 2239 N N . SER A 1 289 ? -2.957 -3.085 -10.611 1.00 90.19 289 SER A N 1
ATOM 2240 C CA . SER A 1 289 ? -3.032 -4.389 -9.935 1.00 90.19 289 SER A CA 1
ATOM 2241 C C . SER A 1 289 ? -4.460 -4.878 -9.676 1.00 90.19 289 SER A C 1
ATOM 2243 O O . SER A 1 289 ? -4.635 -5.936 -9.063 1.00 90.19 289 SER A O 1
ATOM 2245 N N . PHE A 1 290 ? -5.471 -4.118 -10.102 1.00 93.69 290 PHE A N 1
ATOM 2246 C CA . PHE A 1 290 ? -6.860 -4.561 -10.076 1.00 93.69 290 PHE A CA 1
ATOM 2247 C C . PHE A 1 290 ? -7.094 -5.631 -11.149 1.00 93.69 290 PHE A C 1
ATOM 2249 O O . PHE A 1 290 ? -6.720 -5.454 -12.306 1.00 93.69 290 PHE A O 1
ATOM 2256 N N . ASP A 1 291 ? -7.718 -6.741 -10.763 1.00 90.75 291 ASP A N 1
ATOM 2257 C CA . ASP A 1 291 ? -8.128 -7.811 -11.667 1.00 90.75 291 ASP A CA 1
ATOM 2258 C C . ASP A 1 291 ? -9.633 -7.692 -11.934 1.00 90.75 291 ASP A C 1
ATOM 2260 O O . ASP A 1 291 ? -10.465 -7.949 -11.059 1.00 90.75 291 ASP A O 1
ATOM 2264 N N . GLU A 1 292 ? -9.979 -7.287 -13.156 1.00 90.25 292 GLU A N 1
ATOM 2265 C CA . GLU A 1 292 ? -11.365 -7.101 -13.593 1.00 90.25 292 GLU A CA 1
ATOM 2266 C C . GLU A 1 292 ? -12.158 -8.418 -13.591 1.00 90.25 292 GLU A C 1
ATOM 2268 O O . GLU A 1 292 ? -13.345 -8.421 -13.267 1.00 90.25 292 GLU A O 1
ATOM 2273 N N . LYS A 1 293 ? -11.511 -9.552 -13.898 1.00 88.75 293 LYS A N 1
ATOM 2274 C CA . LYS A 1 293 ? -12.185 -10.859 -13.977 1.00 88.75 293 LYS A CA 1
ATOM 2275 C C . LYS A 1 293 ? -12.555 -11.376 -12.597 1.00 88.75 293 LYS A C 1
ATOM 2277 O O . LYS A 1 293 ? -13.643 -11.913 -12.414 1.00 88.75 293 LYS A O 1
ATOM 2282 N N . GLU A 1 294 ? -11.644 -11.215 -11.644 1.00 90.25 294 GLU A N 1
ATOM 2283 C CA . GLU A 1 294 ? -11.863 -11.613 -10.253 1.00 90.25 294 GLU A CA 1
ATOM 2284 C C . GLU A 1 294 ? -12.636 -10.555 -9.450 1.00 90.25 294 GLU A C 1
ATOM 2286 O O . GLU A 1 294 ? -13.055 -10.824 -8.324 1.00 90.25 294 GLU A O 1
ATOM 2291 N N . GLY A 1 295 ? -12.818 -9.348 -9.998 1.00 92.88 295 GLY A N 1
ATOM 2292 C CA . GLY A 1 295 ? -13.500 -8.245 -9.324 1.00 92.88 295 GLY A CA 1
ATOM 2293 C C . GLY A 1 295 ? -12.785 -7.810 -8.042 1.00 92.88 295 GLY A C 1
ATOM 2294 O O . GLY A 1 295 ? -13.430 -7.532 -7.029 1.00 92.88 295 GLY A O 1
ATOM 2295 N N . GLY A 1 296 ? -11.450 -7.788 -8.046 1.00 94.38 296 GLY A N 1
ATOM 2296 C CA . GLY A 1 296 ? -10.666 -7.492 -6.849 1.00 94.38 296 GLY A CA 1
ATOM 2297 C C . GLY A 1 296 ? -9.160 -7.444 -7.084 1.00 94.38 296 GLY A C 1
ATOM 2298 O O . GLY A 1 296 ? -8.677 -7.454 -8.206 1.00 94.38 296 GLY A O 1
ATOM 2299 N N . TRP A 1 297 ? -8.395 -7.385 -5.997 1.00 93.81 297 TRP A N 1
ATOM 2300 C CA . TRP A 1 297 ? -6.935 -7.336 -6.028 1.00 93.81 297 TRP A CA 1
ATOM 2301 C C . TRP A 1 297 ? -6.356 -8.642 -5.505 1.00 93.81 297 TRP A C 1
ATOM 2303 O O . TRP A 1 297 ? -6.693 -9.087 -4.407 1.00 93.81 297 TRP A O 1
ATOM 2313 N N . LEU A 1 298 ? -5.419 -9.227 -6.249 1.00 87.00 298 LEU A N 1
ATOM 2314 C CA . LEU A 1 298 ? -4.676 -10.424 -5.830 1.00 87.00 298 LEU A CA 1
ATOM 2315 C C . LEU A 1 298 ? -3.749 -10.128 -4.633 1.00 87.00 298 LEU A C 1
ATOM 2317 O O . LEU A 1 298 ? -3.468 -10.996 -3.801 1.00 87.00 298 LEU A O 1
ATOM 2321 N N . GLY A 1 299 ? -3.303 -8.873 -4.519 1.00 84.75 299 GLY A N 1
ATOM 2322 C CA . GLY A 1 299 ? -2.268 -8.468 -3.578 1.00 84.75 299 GLY A CA 1
ATOM 2323 C C . GLY A 1 299 ? -0.904 -9.085 -3.932 1.00 84.75 299 GLY A C 1
ATOM 2324 O O . GLY A 1 299 ? -0.675 -9.491 -5.067 1.00 84.75 299 GLY A O 1
ATOM 2325 N N . PRO A 1 300 ? 0.017 -9.191 -2.964 1.00 78.88 300 PRO A N 1
ATOM 2326 C CA . PRO A 1 300 ? 1.373 -9.703 -3.181 1.00 78.88 300 PRO A CA 1
ATOM 2327 C C . PRO A 1 300 ? 1.445 -11.239 -3.300 1.00 78.88 300 PRO A C 1
ATOM 2329 O O . PRO A 1 300 ? 2.518 -11.804 -3.513 1.00 78.88 300 PRO A O 1
ATOM 2332 N N . SER A 1 301 ? 0.323 -11.950 -3.132 1.00 61.84 301 SER A N 1
ATOM 2333 C CA . SER A 1 301 ? 0.298 -13.412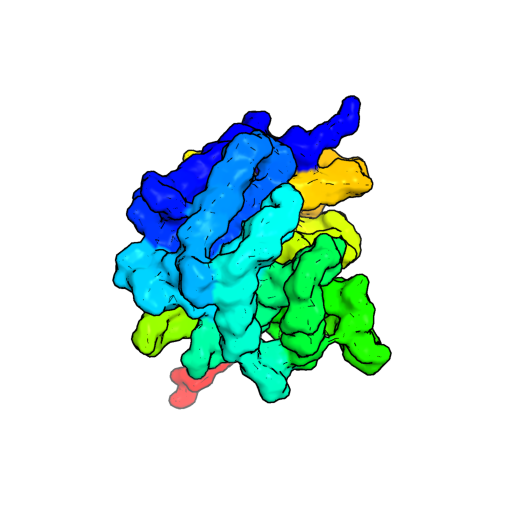 -3.200 1.00 61.84 301 SER A CA 1
ATOM 2334 C C . SER A 1 301 ? 0.365 -13.891 -4.651 1.00 61.84 301 SER A C 1
ATOM 2336 O O . SER A 1 301 ? -0.526 -13.610 -5.442 1.00 61.84 301 SER A O 1
ATOM 2338 N N . ARG A 1 302 ? 1.377 -14.704 -4.980 1.00 50.22 302 ARG A N 1
ATOM 2339 C CA . ARG A 1 302 ? 1.512 -15.396 -6.280 1.00 50.22 302 ARG A CA 1
ATOM 2340 C C . ARG A 1 302 ? 0.562 -16.592 -6.445 1.00 50.22 302 ARG A C 1
ATOM 2342 O O . ARG A 1 302 ? 0.750 -17.396 -7.357 1.00 50.22 302 ARG A O 1
ATOM 2349 N N . SER A 1 303 ? -0.402 -16.781 -5.540 1.00 48.41 303 SER A N 1
ATOM 2350 C CA . SER A 1 303 ? -1.359 -17.879 -5.680 1.00 48.41 303 SER A CA 1
ATOM 2351 C C . SER A 1 303 ? -2.273 -17.608 -6.875 1.00 48.41 303 SER A C 1
ATOM 2353 O O . SER A 1 303 ? -2.930 -16.577 -6.960 1.00 48.41 303 SER A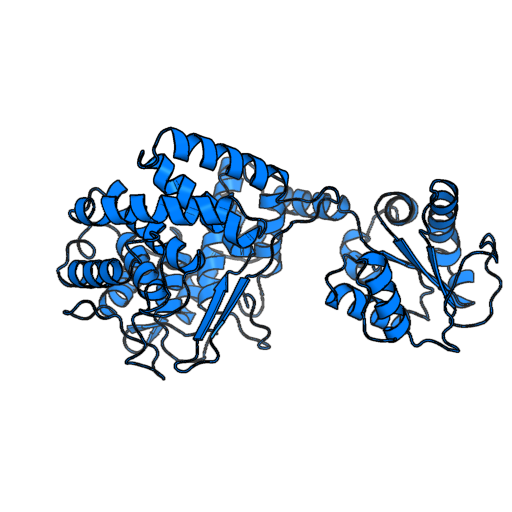 O 1
ATOM 2355 N N . VAL A 1 304 ? -2.237 -18.520 -7.843 1.00 54.38 304 VAL A N 1
ATOM 2356 C CA . VAL A 1 304 ? -2.890 -18.345 -9.139 1.00 54.38 304 VAL A CA 1
ATOM 2357 C C . VAL A 1 304 ? -4.410 -18.295 -8.960 1.00 54.38 304 VAL A C 1
ATOM 2359 O O . VAL A 1 304 ? -5.004 -19.239 -8.440 1.00 54.38 304 VAL A O 1
ATOM 2362 N N . GLY A 1 305 ? -5.021 -17.209 -9.442 1.00 62.91 305 GLY A N 1
ATOM 2363 C CA . GLY A 1 305 ? -6.390 -17.211 -9.961 1.00 62.91 305 GLY A CA 1
ATOM 2364 C C . GLY A 1 305 ? -7.532 -16.824 -9.024 1.00 62.91 305 GLY A C 1
ATOM 2365 O O . GLY A 1 305 ? -8.649 -17.173 -9.372 1.00 62.91 305 GLY A O 1
ATOM 2366 N N . LYS A 1 306 ? -7.301 -16.167 -7.871 1.00 81.75 306 LYS A N 1
ATOM 2367 C CA . LYS A 1 306 ? -8.387 -15.543 -7.080 1.00 81.75 306 LYS A CA 1
ATOM 2368 C C . LYS A 1 306 ? -7.958 -14.282 -6.335 1.00 81.75 306 LYS A C 1
ATOM 2370 O O . LYS A 1 306 ? -6.896 -14.268 -5.710 1.00 81.75 306 LYS A O 1
ATOM 2375 N N . ALA A 1 307 ? -8.828 -13.271 -6.319 1.00 90.25 307 ALA A N 1
ATOM 2376 C CA . ALA A 1 307 ? -8.637 -12.050 -5.537 1.00 90.25 307 ALA A CA 1
ATOM 2377 C C . ALA A 1 307 ? -8.509 -12.320 -4.024 1.00 90.25 307 ALA A C 1
ATOM 2379 O O . ALA A 1 307 ? -9.095 -13.250 -3.458 1.00 90.25 307 ALA A O 1
ATOM 2380 N N . SER A 1 308 ? -7.706 -11.487 -3.364 1.00 93.00 308 SER A N 1
ATOM 2381 C CA . SER A 1 308 ? -7.433 -11.535 -1.931 1.00 93.00 308 SER A CA 1
ATOM 2382 C C . SER A 1 308 ? -8.457 -10.710 -1.153 1.00 93.00 308 SER A C 1
ATOM 2384 O O . SER A 1 308 ? -8.708 -9.555 -1.494 1.00 93.00 308 SER A O 1
ATOM 2386 N N . SER A 1 309 ? -9.018 -11.261 -0.074 1.00 93.50 309 SER A N 1
ATOM 2387 C CA . SER A 1 309 ? -10.032 -10.590 0.749 1.00 93.50 309 SER A CA 1
ATOM 2388 C C . SER A 1 309 ? -9.495 -9.311 1.392 1.00 93.50 309 SER A C 1
ATOM 2390 O O . SER A 1 309 ? -10.081 -8.232 1.273 1.00 93.50 309 SER A O 1
ATOM 2392 N N . TRP A 1 310 ? -8.328 -9.399 2.030 1.00 93.81 310 TRP A N 1
ATOM 2393 C CA . TRP A 1 310 ? -7.720 -8.261 2.713 1.00 93.81 310 TRP A CA 1
ATOM 2394 C C . TRP A 1 310 ? -7.173 -7.225 1.724 1.00 93.81 310 TRP A C 1
ATOM 2396 O O . TRP A 1 310 ? -7.340 -6.025 1.955 1.00 93.81 310 TRP A O 1
ATOM 2406 N N . ALA A 1 311 ? -6.556 -7.671 0.621 1.00 94.88 311 ALA A N 1
ATOM 2407 C CA . ALA A 1 311 ? -5.980 -6.767 -0.371 1.00 94.88 311 ALA A CA 1
ATOM 2408 C C . ALA A 1 311 ? -7.086 -6.041 -1.135 1.00 94.88 311 ALA A C 1
ATOM 2410 O O . ALA A 1 311 ? -7.007 -4.827 -1.281 1.00 94.88 311 ALA A O 1
ATOM 2411 N N . SER A 1 312 ? -8.155 -6.746 -1.520 1.00 97.00 312 SER A N 1
ATOM 2412 C CA . SER A 1 312 ? -9.300 -6.135 -2.197 1.00 97.00 312 SER A CA 1
ATOM 2413 C C . SER A 1 312 ? -10.014 -5.135 -1.303 1.00 97.00 312 SER A C 1
ATOM 2415 O O . SER A 1 312 ? -10.288 -4.019 -1.732 1.00 97.00 312 SER A O 1
ATOM 2417 N N . SER A 1 313 ? -10.246 -5.475 -0.032 1.00 97.56 313 SER A N 1
ATOM 2418 C CA . SER A 1 313 ? -10.867 -4.543 0.911 1.00 97.56 313 SER A CA 1
ATOM 2419 C C . SER A 1 313 ? -10.073 -3.237 1.056 1.00 97.56 313 SER A C 1
ATOM 2421 O O . SER A 1 313 ? -10.633 -2.137 1.007 1.00 97.56 313 SER A O 1
ATOM 2423 N N . LEU A 1 314 ? -8.756 -3.337 1.254 1.00 97.44 314 LEU A N 1
ATOM 2424 C CA . LEU A 1 314 ? -7.902 -2.160 1.409 1.00 97.44 314 LEU A CA 1
ATOM 2425 C C . LEU A 1 314 ? -7.658 -1.446 0.070 1.00 97.44 314 LEU A C 1
ATOM 2427 O O . LEU A 1 314 ? -7.474 -0.226 0.071 1.00 97.44 314 LEU A O 1
ATOM 2431 N N . GLY A 1 315 ? -7.700 -2.175 -1.047 1.00 98.06 315 GLY A N 1
ATOM 2432 C CA . GLY A 1 315 ? -7.648 -1.650 -2.408 1.00 98.06 315 GLY A CA 1
ATOM 2433 C C . GLY A 1 315 ? -8.842 -0.749 -2.698 1.00 98.06 315 GLY A C 1
ATOM 2434 O O . GLY A 1 315 ? -8.646 0.420 -3.014 1.00 98.06 315 GLY A O 1
ATOM 2435 N N . VAL A 1 316 ? -10.063 -1.224 -2.422 1.00 98.50 316 VAL A N 1
ATOM 2436 C CA . VAL A 1 316 ? -11.298 -0.425 -2.514 1.00 98.50 316 VAL A CA 1
ATOM 2437 C C . VAL A 1 316 ? -11.172 0.876 -1.716 1.00 98.50 316 VAL A C 1
ATOM 2439 O O . VAL A 1 316 ? -11.412 1.959 -2.250 1.00 98.50 316 VAL A O 1
ATOM 2442 N N . LEU A 1 317 ? -10.720 0.820 -0.457 1.00 98.19 317 LEU A N 1
ATOM 2443 C CA . LEU A 1 317 ? -10.504 2.053 0.304 1.00 98.19 317 LEU A CA 1
ATOM 2444 C C . LEU A 1 317 ? -9.502 2.982 -0.390 1.00 98.19 317 LEU A C 1
ATOM 2446 O O . LEU A 1 317 ? -9.786 4.169 -0.529 1.00 98.19 317 LEU A O 1
ATOM 2450 N N . ASN A 1 318 ? -8.326 2.491 -0.780 1.00 98.50 318 ASN A N 1
ATOM 2451 C CA . ASN A 1 318 ? -7.296 3.358 -1.349 1.00 98.50 318 ASN A CA 1
ATOM 2452 C C . ASN A 1 318 ? -7.718 3.950 -2.701 1.00 98.50 318 ASN A C 1
ATOM 2454 O O . ASN A 1 318 ? -7.444 5.127 -2.927 1.00 98.50 318 ASN A O 1
ATOM 2458 N N . THR A 1 319 ? -8.471 3.218 -3.525 1.00 98.62 319 THR A N 1
ATOM 2459 C CA . THR A 1 319 ? -9.052 3.743 -4.769 1.00 98.62 319 THR A CA 1
ATOM 2460 C C . THR A 1 319 ? -10.061 4.848 -4.480 1.00 98.62 319 THR A C 1
ATOM 2462 O O . THR A 1 319 ? -9.991 5.916 -5.085 1.00 98.62 319 THR A O 1
ATOM 2465 N N . TYR A 1 320 ? -10.942 4.667 -3.488 1.00 98.56 320 TYR A N 1
ATOM 2466 C CA . TYR A 1 320 ? -11.856 5.733 -3.065 1.00 98.56 320 TYR A CA 1
ATOM 2467 C C . TYR A 1 320 ? -11.095 6.969 -2.563 1.00 98.56 320 TYR A C 1
ATOM 2469 O O . TYR A 1 320 ? -11.448 8.112 -2.859 1.00 98.56 320 TYR A O 1
ATOM 2477 N N . LEU A 1 321 ? -10.035 6.758 -1.778 1.00 98.19 321 LEU A N 1
ATOM 2478 C CA . LEU A 1 321 ? -9.203 7.841 -1.267 1.00 98.19 321 LEU A CA 1
ATOM 2479 C C . LEU A 1 321 ? -8.477 8.586 -2.393 1.00 98.19 321 LEU A C 1
ATOM 2481 O O . LEU A 1 321 ? -8.379 9.808 -2.288 1.00 98.19 321 LEU A O 1
ATOM 2485 N N . LEU A 1 322 ? -8.004 7.881 -3.421 1.00 98.50 322 LEU A N 1
ATOM 2486 C CA . LEU A 1 322 ? -7.398 8.455 -4.620 1.00 98.50 322 LEU A CA 1
ATOM 2487 C C . LEU A 1 322 ? -8.411 9.280 -5.404 1.00 98.50 322 LEU A C 1
ATOM 2489 O O . LEU A 1 322 ? -8.188 10.469 -5.609 1.00 98.50 322 LEU A O 1
ATOM 2493 N N . ALA A 1 323 ? -9.559 8.695 -5.746 1.00 98.44 323 ALA A N 1
ATOM 2494 C CA . ALA A 1 323 ? -10.627 9.390 -6.457 1.00 98.44 323 ALA A CA 1
ATOM 2495 C C . ALA A 1 323 ? -11.065 10.664 -5.719 1.00 98.44 323 ALA A C 1
ATOM 2497 O O . ALA A 1 323 ? -11.234 11.716 -6.327 1.00 98.44 323 ALA A O 1
ATOM 2498 N N . ARG A 1 324 ? -11.154 10.620 -4.384 1.00 97.75 324 ARG A N 1
ATOM 2499 C CA . ARG A 1 324 ? -11.449 11.806 -3.571 1.00 97.75 324 ARG A CA 1
ATOM 2500 C C . ARG A 1 324 ? -10.388 12.900 -3.709 1.00 97.75 324 ARG A C 1
ATOM 2502 O O . ARG A 1 324 ? -10.743 14.077 -3.733 1.00 97.75 324 ARG A O 1
ATOM 2509 N N . ASP A 1 325 ? -9.110 12.534 -3.752 1.00 98.00 325 ASP A N 1
ATOM 2510 C CA . ASP A 1 325 ? -8.033 13.512 -3.924 1.00 98.00 325 ASP A CA 1
ATOM 2511 C C . ASP A 1 325 ? -7.996 14.074 -5.347 1.00 98.00 325 ASP A C 1
ATOM 2513 O O . ASP A 1 325 ? -7.714 15.258 -5.503 1.00 98.00 325 ASP A O 1
ATOM 2517 N N . LEU A 1 326 ? -8.354 13.279 -6.360 1.00 97.62 326 LEU A N 1
ATOM 2518 C CA . LEU A 1 326 ? -8.522 13.745 -7.739 1.00 97.62 326 LEU A CA 1
ATOM 2519 C C . LEU A 1 326 ? -9.681 14.738 -7.868 1.00 97.62 326 LEU A C 1
ATOM 2521 O O . LEU A 1 326 ? -9.474 15.830 -8.392 1.00 97.62 326 LEU A O 1
ATOM 2525 N N . VAL A 1 327 ? -10.851 14.443 -7.280 1.00 96.88 327 VAL A N 1
ATOM 2526 C CA . VAL A 1 327 ? -11.971 15.404 -7.199 1.00 96.88 327 VAL A CA 1
ATOM 2527 C C . VAL A 1 327 ? -11.517 16.702 -6.524 1.00 96.88 327 VAL A C 1
ATOM 2529 O O . VAL A 1 327 ? -11.781 17.793 -7.028 1.00 96.88 327 VAL A O 1
ATOM 2532 N N . ALA A 1 328 ? -10.809 16.605 -5.392 1.00 95.94 328 ALA A N 1
ATOM 2533 C CA . ALA A 1 328 ? -10.317 17.778 -4.669 1.00 95.94 328 ALA A CA 1
ATOM 2534 C C . ALA A 1 328 ? -9.288 18.588 -5.481 1.00 95.94 328 ALA A C 1
ATOM 2536 O O . ALA A 1 328 ? -9.272 19.817 -5.394 1.00 95.94 328 ALA A O 1
ATOM 2537 N N . ALA A 1 329 ? -8.457 17.909 -6.275 1.00 95.38 329 ALA A N 1
ATOM 2538 C CA . ALA A 1 329 ? -7.479 18.512 -7.175 1.00 95.38 329 ALA A CA 1
ATOM 2539 C C . ALA A 1 329 ? -8.079 18.972 -8.517 1.00 95.38 329 ALA A C 1
ATOM 2541 O O . ALA A 1 329 ? -7.395 19.670 -9.260 1.00 95.38 329 ALA A O 1
ATOM 2542 N N . LYS A 1 330 ? -9.349 18.642 -8.797 1.00 96.25 330 LYS A N 1
ATOM 2543 C CA . LYS A 1 330 ? -10.042 18.881 -10.075 1.00 96.25 330 LYS A CA 1
ATOM 2544 C C . LYS A 1 330 ? -9.366 18.203 -11.274 1.00 96.25 330 LYS A C 1
ATOM 2546 O O . LYS A 1 330 ? -9.328 18.783 -12.352 1.00 96.25 330 LYS A O 1
ATOM 2551 N N . ILE A 1 331 ? -8.857 16.994 -11.062 1.00 95.06 331 ILE A N 1
ATOM 2552 C CA . ILE A 1 331 ? -8.225 16.153 -12.084 1.00 95.06 331 ILE A CA 1
ATOM 2553 C C . ILE A 1 331 ? -9.216 15.044 -12.439 1.00 95.06 331 ILE A C 1
ATOM 2555 O O . ILE A 1 331 ? -9.744 14.397 -11.529 1.00 95.06 331 ILE A O 1
ATOM 2559 N N . SER A 1 332 ? -9.497 14.836 -13.728 1.00 96.81 332 SER A N 1
ATOM 2560 C CA . SER A 1 332 ? -10.375 13.735 -14.155 1.00 96.81 332 SER A CA 1
ATOM 2561 C C . SER A 1 332 ? -9.655 12.383 -14.081 1.00 96.81 332 SER A C 1
ATOM 2563 O O . SER A 1 332 ? -8.432 12.318 -13.927 1.00 96.81 332 SER A O 1
ATOM 2565 N N . ALA A 1 333 ? -10.398 11.279 -14.187 1.00 96.25 333 ALA A N 1
ATOM 2566 C CA . ALA A 1 333 ? -9.780 9.955 -14.258 1.00 96.25 333 ALA A CA 1
ATOM 2567 C C . ALA A 1 333 ? -8.865 9.826 -15.491 1.00 96.25 333 ALA A C 1
ATOM 2569 O O . ALA A 1 333 ? -7.762 9.299 -15.382 1.00 96.25 333 ALA A O 1
ATOM 2570 N N . GLU A 1 334 ? -9.294 10.350 -16.639 1.00 95.00 334 GLU A N 1
ATOM 2571 C CA . GLU A 1 334 ? -8.548 10.322 -17.900 1.00 95.00 334 GLU A CA 1
ATOM 2572 C C . GLU A 1 334 ? -7.262 11.143 -17.800 1.00 95.00 334 GLU A C 1
ATOM 2574 O O . GLU A 1 334 ? -6.194 10.626 -18.112 1.00 95.00 334 GLU A O 1
ATOM 2579 N N . GLU A 1 335 ? -7.336 12.369 -17.270 1.00 95.50 335 GLU A N 1
ATOM 2580 C CA . GLU A 1 335 ? -6.150 13.205 -17.048 1.00 95.50 335 GLU A CA 1
ATOM 2581 C C . GLU A 1 335 ? -5.159 12.518 -16.097 1.00 95.50 335 GLU A C 1
ATOM 2583 O O . GLU A 1 335 ? -3.952 12.527 -16.329 1.00 95.50 335 GLU A O 1
ATOM 2588 N N . PHE A 1 336 ? -5.648 11.869 -15.034 1.00 95.56 336 PHE A N 1
ATOM 2589 C CA . PHE A 1 336 ? -4.785 11.094 -14.145 1.00 95.56 336 PHE A CA 1
ATOM 2590 C C . PHE A 1 336 ? -4.098 9.931 -14.877 1.00 95.56 336 PHE A C 1
ATOM 2592 O O . PHE A 1 336 ? -2.890 9.743 -14.723 1.00 95.56 336 PHE A O 1
ATOM 2599 N N . LEU A 1 337 ? -4.838 9.169 -15.687 1.00 92.06 337 LEU A N 1
ATOM 2600 C CA . LEU A 1 337 ? -4.278 8.069 -16.473 1.00 92.06 337 LEU A CA 1
ATOM 2601 C C . LEU A 1 337 ? -3.246 8.583 -17.492 1.00 92.06 337 LEU A C 1
ATOM 2603 O O . LEU A 1 337 ? -2.166 8.006 -17.605 1.00 92.06 337 LEU A O 1
ATOM 2607 N N . GLU A 1 338 ? -3.493 9.714 -18.148 1.00 89.81 338 GLU A N 1
ATOM 2608 C CA . GLU A 1 338 ? -2.521 10.374 -19.029 1.00 89.81 338 GLU A CA 1
ATOM 2609 C C . GLU A 1 338 ? -1.254 10.808 -18.274 1.00 89.81 338 GLU A C 1
ATOM 2611 O O . GLU A 1 338 ? -0.138 10.579 -18.747 1.00 89.81 338 GLU A O 1
ATOM 2616 N N . LEU A 1 339 ? -1.393 11.374 -17.069 1.00 89.81 339 LEU A N 1
ATOM 2617 C CA . LEU A 1 339 ? -0.254 11.736 -16.220 1.00 89.81 339 LEU A CA 1
ATOM 2618 C C . LEU A 1 339 ? 0.579 10.505 -15.848 1.00 89.81 339 LEU A C 1
ATOM 2620 O O . LEU A 1 339 ? 1.806 10.551 -15.942 1.00 89.81 339 LEU A O 1
ATOM 2624 N N . THR A 1 340 ? -0.062 9.398 -15.454 1.00 87.25 340 THR A N 1
ATOM 2625 C CA . THR A 1 340 ? 0.652 8.148 -15.132 1.00 87.25 340 THR A CA 1
ATOM 2626 C C . THR A 1 340 ? 1.408 7.615 -16.349 1.00 87.25 340 THR A C 1
ATOM 2628 O O . THR A 1 340 ? 2.604 7.330 -16.253 1.00 87.25 340 THR A O 1
ATOM 2631 N N . GLN A 1 341 ? 0.773 7.591 -17.525 1.00 82.06 341 GLN A N 1
ATOM 2632 C CA . GLN A 1 341 ? 1.407 7.185 -18.779 1.00 82.06 341 GLN A CA 1
ATOM 2633 C C . GLN A 1 341 ? 2.580 8.101 -19.153 1.00 82.06 341 GLN A C 1
ATOM 2635 O O . GLN A 1 341 ? 3.647 7.609 -19.527 1.00 82.06 341 GLN A O 1
ATOM 2640 N N . SER A 1 342 ? 2.428 9.419 -18.998 1.00 80.44 342 SER A N 1
ATOM 2641 C CA . SER A 1 342 ? 3.507 10.381 -19.237 1.00 80.44 342 SER A CA 1
ATOM 2642 C C . SER A 1 342 ? 4.667 10.207 -18.259 1.00 80.44 342 SER A C 1
ATOM 2644 O O . SER A 1 342 ? 5.815 10.412 -18.646 1.00 80.44 342 SER A O 1
ATOM 2646 N N . GLU A 1 343 ? 4.417 9.860 -16.999 1.00 79.12 343 GLU A N 1
ATOM 2647 C CA . GLU A 1 343 ? 5.507 9.575 -16.067 1.00 79.12 343 GLU A CA 1
ATOM 2648 C C . GLU A 1 343 ? 6.212 8.270 -16.445 1.00 79.12 343 GLU A C 1
ATOM 2650 O O . GLU A 1 343 ? 7.441 8.218 -16.434 1.00 79.12 343 GLU A O 1
ATOM 2655 N N . HIS A 1 344 ? 5.481 7.242 -16.891 1.00 71.75 344 HIS A N 1
ATOM 2656 C CA . HIS A 1 344 ? 6.073 5.993 -17.392 1.00 71.75 344 HIS A CA 1
ATOM 2657 C C . HIS A 1 344 ? 6.958 6.251 -18.612 1.00 71.75 344 HIS A C 1
ATOM 2659 O O . HIS A 1 344 ? 8.059 5.703 -18.709 1.00 71.75 344 HIS A O 1
ATOM 2665 N N . SER A 1 345 ? 6.514 7.135 -19.509 1.00 68.31 345 SER A N 1
ATOM 2666 C CA . SER A 1 345 ? 7.283 7.550 -20.680 1.00 68.31 345 SER A CA 1
ATOM 2667 C C . SER A 1 345 ? 8.454 8.479 -20.349 1.00 68.31 345 SER A C 1
ATOM 2669 O O . SER A 1 345 ? 9.281 8.722 -21.216 1.00 68.31 345 SER A O 1
ATOM 2671 N N . ARG A 1 346 ? 8.594 8.979 -19.119 1.00 70.00 346 ARG A N 1
ATOM 2672 C CA . ARG A 1 346 ? 9.768 9.761 -18.689 1.00 70.00 346 ARG A CA 1
ATOM 2673 C C . ARG A 1 346 ? 10.784 8.942 -17.907 1.00 70.00 346 ARG A C 1
ATOM 2675 O O . ARG A 1 346 ? 11.939 9.358 -17.814 1.00 70.00 346 ARG A O 1
ATOM 2682 N N . ARG A 1 347 ? 10.387 7.781 -17.373 1.00 72.75 347 ARG A N 1
ATOM 2683 C CA . ARG A 1 347 ? 11.289 6.904 -16.615 1.00 72.75 347 ARG A CA 1
ATOM 2684 C C . ARG A 1 347 ? 12.491 6.487 -17.456 1.00 72.75 347 ARG A C 1
ATOM 2686 O O . ARG A 1 347 ? 12.373 6.220 -18.661 1.00 72.75 347 ARG A O 1
ATOM 2693 N N . ARG A 1 348 ? 13.642 6.413 -16.787 1.00 76.19 348 ARG A N 1
ATOM 2694 C CA . ARG A 1 348 ? 14.852 5.811 -17.339 1.00 76.19 348 ARG A CA 1
ATOM 2695 C C . ARG A 1 348 ? 14.863 4.310 -17.044 1.00 76.19 348 ARG A C 1
ATOM 2697 O O . ARG A 1 348 ? 14.417 3.848 -15.996 1.00 76.19 348 ARG A O 1
ATOM 2704 N N . PHE A 1 349 ? 15.337 3.556 -18.016 1.00 84.88 349 PHE A N 1
ATOM 2705 C CA . PHE A 1 349 ? 15.534 2.121 -18.004 1.00 84.88 349 PHE A CA 1
ATOM 2706 C C . PHE A 1 349 ? 16.965 1.808 -17.585 1.00 84.88 349 PHE A C 1
ATOM 2708 O O . PHE A 1 349 ? 17.915 2.480 -17.998 1.00 84.88 349 PHE A O 1
ATOM 2715 N N . ASP A 1 350 ? 17.130 0.739 -16.816 1.00 86.25 350 ASP A N 1
ATOM 2716 C CA . ASP A 1 350 ? 18.455 0.204 -16.524 1.00 86.25 350 ASP A CA 1
ATOM 2717 C C . ASP A 1 350 ? 19.037 -0.426 -17.793 1.00 86.25 350 ASP A C 1
ATOM 2719 O O . ASP A 1 350 ? 20.216 -0.244 -18.103 1.00 86.25 350 ASP A O 1
ATOM 2723 N N . ILE A 1 351 ? 18.190 -1.120 -18.561 1.00 90.88 351 ILE A N 1
ATOM 2724 C CA . ILE A 1 351 ? 18.573 -1.808 -19.794 1.00 90.88 351 ILE A CA 1
ATOM 2725 C C . ILE A 1 351 ? 17.518 -1.582 -20.878 1.00 90.88 351 ILE A C 1
ATOM 2727 O O . ILE A 1 351 ? 16.321 -1.694 -20.634 1.00 90.88 351 ILE A O 1
ATOM 2731 N N . VAL A 1 352 ? 17.964 -1.329 -22.103 1.00 92.38 352 VAL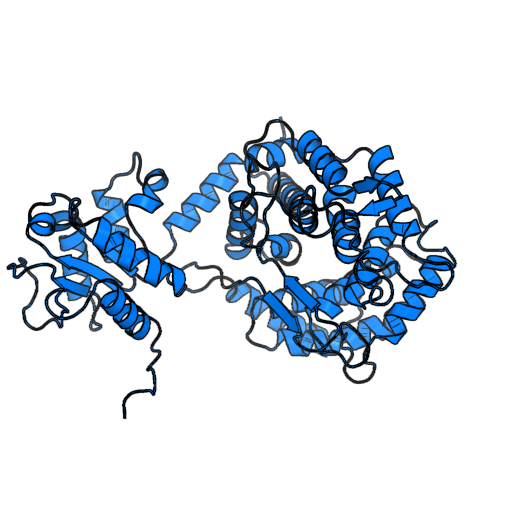 A N 1
ATOM 2732 C CA . VAL A 1 352 ? 17.154 -1.461 -23.319 1.00 92.38 352 VAL A CA 1
ATOM 2733 C C . VAL A 1 352 ? 17.641 -2.665 -24.128 1.00 92.38 352 VAL A C 1
ATOM 2735 O O . VAL A 1 352 ? 18.850 -2.875 -24.214 1.00 92.38 352 VAL A O 1
ATOM 2738 N N . ILE A 1 353 ? 16.736 -3.472 -24.693 1.00 93.38 353 ILE A N 1
ATOM 2739 C CA . ILE A 1 353 ? 17.102 -4.645 -25.508 1.00 93.38 353 ILE A CA 1
ATOM 2740 C C . ILE A 1 353 ? 16.754 -4.397 -26.976 1.00 93.38 353 ILE A C 1
ATOM 2742 O O . ILE A 1 353 ? 15.580 -4.296 -27.328 1.00 93.38 353 ILE A O 1
ATOM 2746 N N . SER A 1 354 ? 17.781 -4.383 -27.826 1.00 91.00 354 SER A N 1
ATOM 2747 C CA . SER A 1 354 ? 17.658 -4.331 -29.283 1.00 91.00 354 SER A CA 1
ATOM 2748 C C . SER A 1 354 ? 17.921 -5.705 -29.889 1.00 91.00 354 SER A C 1
ATOM 2750 O O . SER A 1 354 ? 18.908 -6.364 -29.555 1.00 91.00 354 SER A O 1
ATOM 2752 N N . PHE A 1 355 ? 17.036 -6.154 -30.777 1.00 91.25 355 PHE A N 1
ATOM 2753 C CA . PHE A 1 355 ? 17.107 -7.470 -31.412 1.00 91.25 355 PHE A CA 1
ATOM 2754 C C . PHE A 1 355 ? 16.386 -7.461 -32.768 1.00 91.25 355 PHE A C 1
ATOM 2756 O O . PHE A 1 355 ? 15.516 -6.628 -33.032 1.00 91.25 355 PHE A O 1
ATOM 2763 N N . GLY A 1 356 ? 16.736 -8.391 -33.658 1.00 86.38 356 GLY A N 1
ATOM 2764 C CA . GLY A 1 356 ? 15.965 -8.621 -34.879 1.00 86.38 356 GLY A CA 1
ATOM 2765 C C . GLY A 1 356 ? 14.723 -9.467 -34.592 1.00 86.38 356 GLY A C 1
ATOM 2766 O O . GLY A 1 356 ? 14.774 -10.388 -33.787 1.00 86.38 356 GLY A O 1
ATOM 2767 N N . GLY A 1 357 ? 13.595 -9.189 -35.256 1.00 84.44 357 GLY A N 1
ATOM 2768 C CA . GLY A 1 357 ? 12.310 -9.858 -34.984 1.00 84.44 357 GLY A CA 1
ATOM 2769 C C . GLY A 1 357 ? 12.353 -11.398 -34.857 1.00 84.44 357 GLY A C 1
ATOM 2770 O O . GLY A 1 357 ? 11.711 -11.915 -33.941 1.00 84.44 357 GLY A O 1
ATOM 2771 N N . PRO A 1 358 ? 13.095 -12.132 -35.713 1.00 90.12 358 PRO A N 1
ATOM 2772 C CA . PRO A 1 358 ? 13.278 -13.585 -35.592 1.00 90.12 358 PRO A CA 1
ATOM 2773 C C . PRO A 1 358 ? 13.952 -14.060 -34.295 1.00 90.12 358 PRO A C 1
ATOM 2775 O O . PRO A 1 358 ? 13.701 -15.179 -33.861 1.00 90.12 358 PRO A O 1
ATOM 2778 N N . ASP A 1 359 ? 14.741 -13.208 -33.641 1.00 91.19 359 ASP A N 1
ATOM 2779 C CA . ASP A 1 359 ? 15.522 -13.540 -32.442 1.00 91.19 359 ASP A CA 1
ATOM 2780 C C . ASP A 1 359 ? 14.743 -13.278 -31.137 1.00 91.19 359 ASP A C 1
ATOM 2782 O O . ASP A 1 359 ? 15.300 -13.285 -30.038 1.00 91.19 359 ASP A O 1
ATOM 2786 N N . ARG A 1 360 ? 13.427 -13.044 -31.242 1.00 91.75 360 ARG A N 1
ATOM 2787 C CA . ARG A 1 360 ? 12.559 -12.654 -30.120 1.00 91.75 360 ARG A CA 1
ATOM 2788 C C . ARG A 1 360 ? 12.604 -13.626 -28.948 1.00 91.75 360 ARG A C 1
ATOM 2790 O O . ARG A 1 360 ? 12.587 -13.169 -27.813 1.00 91.75 360 ARG A O 1
ATOM 2797 N N . ALA A 1 361 ? 12.654 -14.931 -29.208 1.00 92.88 361 ALA A N 1
ATOM 2798 C CA . ALA A 1 361 ? 12.676 -15.935 -28.144 1.00 92.88 361 ALA A CA 1
ATOM 2799 C C . ALA A 1 361 ? 13.908 -15.768 -27.237 1.00 92.88 361 ALA A C 1
ATOM 2801 O O . ALA A 1 361 ? 13.785 -15.779 -26.016 1.00 92.88 361 ALA A O 1
ATOM 2802 N N . VAL A 1 362 ? 15.074 -15.506 -27.837 1.00 94.31 362 VAL A N 1
ATOM 2803 C CA . VAL A 1 362 ? 16.319 -15.238 -27.105 1.00 94.31 362 VAL A CA 1
ATOM 2804 C C . VAL A 1 362 ? 16.213 -13.933 -26.316 1.00 94.31 362 VAL A C 1
ATOM 2806 O O . VAL A 1 362 ? 16.577 -13.873 -25.143 1.00 94.31 362 VAL A O 1
ATOM 2809 N N . ALA A 1 363 ? 15.664 -12.889 -26.939 1.00 93.50 363 ALA A N 1
ATOM 2810 C CA . ALA A 1 363 ? 15.470 -11.596 -26.292 1.00 93.50 363 ALA A CA 1
ATOM 2811 C C . ALA A 1 363 ? 14.507 -11.667 -25.093 1.00 93.50 363 ALA A C 1
ATOM 2813 O O . ALA A 1 363 ? 14.751 -11.018 -24.078 1.00 93.50 363 ALA A O 1
ATOM 2814 N N . GLN A 1 364 ? 13.447 -12.477 -25.190 1.00 93.00 364 GLN A N 1
ATOM 2815 C CA . GLN A 1 364 ? 12.498 -12.722 -24.101 1.00 93.00 364 GLN A CA 1
ATOM 2816 C C . GLN A 1 364 ? 13.157 -13.438 -22.922 1.00 93.00 364 GLN A C 1
ATOM 2818 O O . GLN A 1 364 ? 12.972 -13.009 -21.790 1.00 93.00 364 GLN A O 1
ATOM 2823 N N . GLU A 1 365 ? 13.976 -14.461 -23.173 1.00 95.19 365 GLU A N 1
ATOM 2824 C CA . GLU A 1 365 ? 14.692 -15.174 -22.108 1.00 95.19 365 GLU A CA 1
ATOM 2825 C C . GLU A 1 365 ? 15.637 -14.241 -21.332 1.00 95.19 365 GLU A C 1
ATOM 2827 O O . GLU A 1 365 ? 15.637 -14.222 -20.097 1.00 95.19 365 GLU A O 1
ATOM 2832 N N . VAL A 1 366 ? 16.386 -13.398 -22.054 1.00 95.25 366 VAL A N 1
ATOM 2833 C CA . VAL A 1 366 ? 17.233 -12.362 -21.445 1.00 95.25 366 VAL A CA 1
ATOM 2834 C C . VAL A 1 366 ? 16.376 -11.377 -20.645 1.00 95.25 366 VAL A C 1
ATOM 2836 O O . VAL A 1 366 ? 16.665 -11.116 -19.477 1.00 95.25 366 VAL A O 1
ATOM 2839 N N . ARG A 1 367 ? 15.292 -10.859 -21.238 1.00 94.31 367 ARG A N 1
ATOM 2840 C CA . ARG A 1 367 ? 14.371 -9.916 -20.588 1.00 94.31 367 ARG A CA 1
ATOM 2841 C C . ARG A 1 367 ? 13.807 -10.478 -19.287 1.00 94.31 367 ARG A C 1
ATOM 2843 O O . ARG A 1 367 ? 13.848 -9.789 -18.271 1.00 94.31 367 ARG A O 1
ATOM 2850 N N . ASP A 1 368 ? 13.310 -11.711 -19.300 1.00 87.75 368 ASP A N 1
ATOM 2851 C CA . ASP A 1 368 ? 12.681 -12.353 -18.144 1.00 87.75 368 ASP A CA 1
ATOM 2852 C C . ASP A 1 368 ? 13.651 -12.468 -16.976 1.00 87.75 368 ASP A C 1
ATOM 2854 O O . ASP A 1 368 ? 13.296 -12.166 -15.831 1.00 87.75 368 ASP A O 1
ATOM 2858 N N . ARG A 1 369 ? 14.904 -12.841 -17.258 1.00 90.50 369 ARG A N 1
ATOM 2859 C CA . ARG A 1 369 ? 15.933 -12.945 -16.224 1.00 90.50 369 ARG A CA 1
ATOM 2860 C C . ARG A 1 369 ? 16.290 -11.584 -15.628 1.00 90.50 369 ARG A C 1
ATOM 2862 O O . ARG A 1 369 ? 16.387 -11.483 -14.404 1.00 90.50 369 ARG A O 1
ATOM 2869 N N . LEU A 1 370 ? 16.445 -10.555 -16.464 1.00 91.12 370 LEU A N 1
ATOM 2870 C CA . LEU 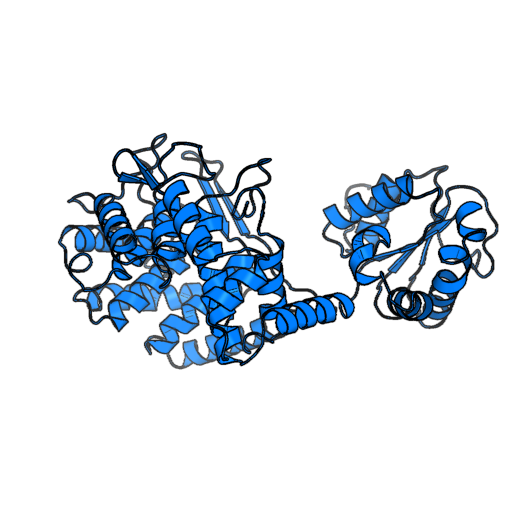A 1 370 ? 16.758 -9.187 -16.033 1.00 91.12 370 LEU A CA 1
ATOM 2871 C C . LEU A 1 370 ? 15.624 -8.578 -15.193 1.00 91.12 370 LEU A C 1
ATOM 2873 O O . LEU A 1 370 ? 15.881 -8.026 -14.124 1.00 91.12 370 LEU A O 1
ATOM 2877 N N . VAL A 1 371 ? 14.371 -8.737 -15.630 1.00 82.31 371 VAL A N 1
ATOM 2878 C CA . VAL A 1 371 ? 13.187 -8.281 -14.882 1.00 82.31 371 VAL A CA 1
ATOM 2879 C C . VAL A 1 371 ? 13.050 -9.036 -13.560 1.00 82.31 371 VAL A C 1
ATOM 2881 O O . VAL A 1 371 ? 12.793 -8.424 -12.527 1.00 82.31 371 VAL A O 1
ATOM 2884 N N . THR A 1 372 ? 13.294 -10.351 -13.553 1.00 74.69 372 THR A N 1
ATOM 2885 C CA . THR A 1 372 ? 13.292 -11.159 -12.318 1.00 74.69 372 THR A CA 1
ATOM 2886 C C . THR A 1 372 ? 14.363 -10.699 -11.325 1.00 74.69 372 THR A C 1
ATOM 2888 O O . THR A 1 372 ? 14.166 -10.807 -10.118 1.00 74.69 372 THR A O 1
ATOM 2891 N N . ALA A 1 373 ? 15.483 -10.164 -11.816 1.00 76.94 373 ALA A N 1
ATOM 2892 C CA . ALA A 1 373 ? 16.533 -9.565 -10.994 1.00 76.94 373 ALA A CA 1
ATOM 2893 C C . ALA A 1 373 ? 16.217 -8.125 -10.532 1.00 76.94 373 ALA A C 1
ATOM 2895 O O . ALA A 1 373 ? 17.063 -7.490 -9.909 1.00 76.94 373 ALA A O 1
ATOM 2896 N N . GLY A 1 374 ? 15.018 -7.607 -10.825 1.00 75.00 374 GLY A N 1
ATOM 2897 C CA . GLY A 1 374 ? 14.557 -6.286 -10.392 1.00 75.00 374 GLY A CA 1
ATOM 2898 C C . GLY A 1 374 ? 14.986 -5.125 -11.293 1.00 75.00 374 GLY A C 1
ATOM 2899 O O . GLY A 1 374 ? 14.794 -3.972 -10.914 1.00 75.00 374 GLY A O 1
ATOM 2900 N N . LEU A 1 375 ? 15.557 -5.395 -12.473 1.00 83.44 375 LEU A N 1
ATOM 2901 C CA . LEU A 1 375 ? 15.995 -4.349 -13.401 1.00 83.44 375 LEU A CA 1
ATOM 2902 C C . LEU A 1 375 ? 14.836 -3.829 -14.261 1.00 83.44 375 LEU A C 1
ATOM 2904 O O . LEU A 1 375 ? 13.992 -4.594 -14.733 1.00 83.44 375 LEU A O 1
ATOM 2908 N N . ARG A 1 376 ? 14.827 -2.519 -14.527 1.00 84.19 376 ARG A N 1
ATOM 2909 C CA . ARG A 1 376 ? 13.873 -1.868 -15.436 1.00 84.19 376 ARG A CA 1
ATOM 2910 C C . ARG A 1 376 ? 14.339 -2.059 -16.871 1.00 84.19 376 ARG A C 1
ATOM 2912 O O . ARG A 1 376 ? 15.300 -1.423 -17.309 1.00 84.19 376 ARG A O 1
ATOM 2919 N N . VAL A 1 377 ? 13.642 -2.920 -17.601 1.00 89.06 377 VAL A N 1
ATOM 2920 C CA . VAL A 1 377 ? 13.992 -3.273 -18.978 1.00 89.06 377 VAL A CA 1
ATOM 2921 C C . VAL A 1 377 ? 12.993 -2.665 -19.954 1.00 89.06 377 VAL A C 1
ATOM 2923 O O . VAL A 1 377 ? 11.790 -2.875 -19.815 1.00 89.06 377 VAL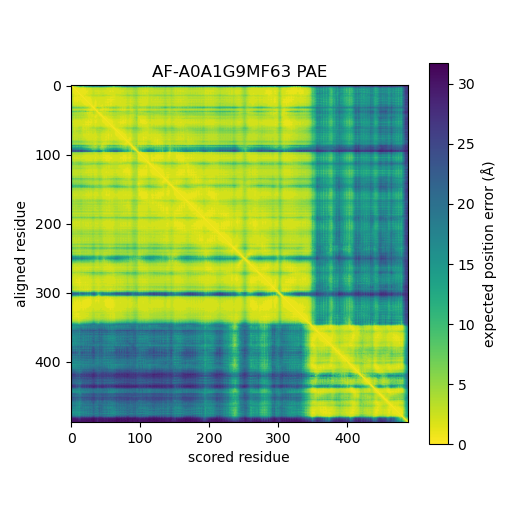 A O 1
ATOM 2926 N N . PHE A 1 378 ? 13.482 -1.945 -20.965 1.00 89.56 378 PHE A N 1
ATOM 2927 C CA . PHE A 1 378 ? 12.676 -1.647 -22.145 1.00 89.56 378 PHE A CA 1
ATOM 2928 C C . PHE A 1 378 ? 12.771 -2.798 -23.144 1.00 89.56 378 PHE A C 1
ATOM 2930 O O . PHE A 1 378 ? 13.857 -3.128 -23.631 1.00 89.56 378 PHE A O 1
ATOM 2937 N N . PHE A 1 379 ? 11.612 -3.367 -23.466 1.00 88.88 379 PHE A N 1
ATOM 2938 C CA . PHE A 1 379 ? 11.430 -4.414 -24.463 1.00 88.88 379 PHE A CA 1
ATOM 2939 C C . PHE A 1 379 ? 10.206 -4.067 -25.314 1.00 88.88 379 PHE A C 1
ATOM 2941 O O . PHE A 1 379 ? 9.096 -3.996 -24.791 1.00 88.88 379 PHE A O 1
ATOM 2948 N N . ASP A 1 380 ? 10.408 -3.823 -26.612 1.00 83.06 380 ASP A N 1
ATOM 2949 C CA . ASP A 1 380 ? 9.415 -3.244 -27.536 1.00 83.06 380 ASP A CA 1
ATOM 2950 C C . ASP A 1 380 ? 7.999 -3.844 -27.412 1.00 83.06 380 ASP A C 1
ATOM 2952 O O . ASP A 1 380 ? 6.990 -3.138 -27.432 1.00 83.06 380 ASP A O 1
ATOM 2956 N N . PHE A 1 381 ? 7.923 -5.158 -27.219 1.00 80.75 381 PHE A N 1
ATOM 2957 C CA . PHE A 1 381 ? 6.693 -5.925 -27.136 1.00 80.75 381 PHE A CA 1
ATOM 2958 C C . PHE A 1 381 ? 5.840 -5.599 -25.904 1.00 80.75 381 PHE A C 1
ATOM 2960 O O . PHE A 1 381 ? 4.607 -5.648 -25.985 1.00 80.75 381 PHE A O 1
ATOM 2967 N N . ASP A 1 382 ? 6.484 -5.264 -24.786 1.00 76.81 382 ASP A N 1
ATOM 2968 C CA . ASP A 1 382 ? 5.824 -4.962 -23.510 1.00 76.81 382 ASP A CA 1
ATOM 2969 C C . ASP A 1 382 ? 5.201 -3.562 -23.537 1.00 76.81 382 ASP A C 1
ATOM 2971 O O . ASP A 1 382 ? 4.178 -3.305 -22.905 1.00 76.81 382 ASP A O 1
ATOM 2975 N N . PHE A 1 383 ? 5.768 -2.682 -24.364 1.00 75.56 383 PHE A N 1
ATOM 2976 C CA . PHE A 1 383 ? 5.365 -1.287 -24.519 1.00 75.56 383 PHE A CA 1
ATOM 2977 C C . PHE A 1 383 ? 4.522 -1.048 -25.778 1.00 75.56 383 PHE A C 1
ATOM 2979 O O . PHE A 1 383 ? 4.309 0.097 -26.163 1.00 75.56 383 PHE A O 1
ATOM 2986 N N . ARG A 1 384 ? 3.991 -2.096 -26.429 1.00 78.00 384 ARG A N 1
ATOM 2987 C CA . ARG A 1 384 ? 3.195 -1.957 -27.670 1.00 78.00 384 ARG A CA 1
ATOM 2988 C C . ARG A 1 384 ? 2.032 -0.980 -27.542 1.00 78.00 384 ARG A C 1
ATOM 2990 O O . ARG A 1 384 ? 1.745 -0.275 -28.498 1.00 78.00 384 ARG A O 1
ATOM 2997 N N . HIS A 1 385 ? 1.385 -0.933 -26.381 1.00 66.88 385 HIS A N 1
ATOM 2998 C CA . HIS A 1 385 ? 0.300 0.010 -26.124 1.00 66.88 385 HIS A CA 1
ATOM 2999 C C . HIS A 1 385 ? 0.801 1.460 -26.043 1.00 66.88 385 HIS A C 1
ATOM 3001 O O . HIS A 1 385 ? 0.126 2.350 -26.539 1.00 66.88 385 HIS A O 1
ATOM 3007 N N . ASN A 1 386 ? 2.000 1.695 -25.494 1.00 64.62 386 ASN A N 1
ATOM 3008 C CA . ASN A 1 386 ? 2.622 3.022 -25.453 1.00 64.62 386 ASN A CA 1
ATOM 3009 C C . ASN A 1 386 ? 3.214 3.446 -26.800 1.00 64.62 386 ASN A C 1
ATOM 3011 O O . ASN A 1 386 ? 3.355 4.631 -27.049 1.00 64.62 386 ASN A O 1
ATOM 3015 N N . LEU A 1 387 ? 3.630 2.488 -27.630 1.00 75.75 387 LEU A N 1
ATOM 3016 C CA . LEU A 1 387 ? 4.275 2.745 -28.920 1.00 75.75 387 LEU A CA 1
ATOM 3017 C C . LEU A 1 387 ? 3.269 2.874 -30.076 1.00 75.75 387 LEU A C 1
ATOM 3019 O O . LEU A 1 387 ? 3.631 3.320 -31.165 1.00 75.75 387 LEU A O 1
ATOM 3023 N N . LEU A 1 388 ? 2.019 2.447 -29.884 1.00 80.19 388 LEU A N 1
ATOM 3024 C CA . LEU A 1 388 ? 1.002 2.457 -30.930 1.00 80.19 388 LEU A CA 1
ATOM 3025 C C . LEU A 1 388 ? 0.587 3.895 -31.269 1.00 80.19 388 LEU A C 1
ATOM 3027 O O . LEU A 1 388 ? -0.012 4.577 -30.450 1.00 80.19 388 LEU A O 1
ATOM 3031 N N . GLY A 1 389 ? 0.852 4.323 -32.506 1.00 77.38 389 GLY A N 1
ATOM 3032 C CA . GLY A 1 389 ? 0.517 5.671 -32.986 1.00 77.38 389 GLY A CA 1
ATOM 3033 C C . GLY A 1 389 ? 1.610 6.718 -32.752 1.00 77.38 389 GLY A C 1
ATOM 3034 O O . GLY A 1 389 ? 1.482 7.834 -33.248 1.00 77.38 389 GLY A O 1
ATOM 3035 N N . GLU A 1 390 ? 2.696 6.347 -32.074 1.00 79.81 390 GLU A N 1
ATOM 3036 C CA . GLU A 1 390 ? 3.844 7.219 -31.826 1.00 79.81 390 GLU A CA 1
ATOM 3037 C C . GLU A 1 390 ? 4.811 7.277 -33.016 1.00 79.81 390 GLU A C 1
ATOM 3039 O O . GLU A 1 390 ? 4.933 6.330 -33.804 1.00 79.81 390 GLU A O 1
ATOM 3044 N N . ASP A 1 391 ? 5.583 8.366 -33.103 1.00 81.00 391 ASP A N 1
ATOM 3045 C CA . ASP A 1 391 ? 6.764 8.407 -33.968 1.00 81.00 391 ASP A CA 1
ATOM 3046 C C . ASP A 1 391 ? 7.867 7.533 -33.357 1.00 81.00 391 ASP A C 1
ATOM 3048 O O . ASP A 1 391 ? 8.688 7.966 -32.543 1.00 81.00 391 ASP A O 1
ATOM 3052 N N . LEU A 1 392 ? 7.876 6.265 -33.766 1.00 78.56 392 LEU A N 1
ATOM 3053 C CA . LEU A 1 392 ? 8.828 5.268 -33.289 1.00 78.56 392 LEU A CA 1
ATOM 3054 C C . LEU A 1 392 ? 10.287 5.692 -33.498 1.00 78.56 392 LEU A C 1
ATOM 3056 O O . LEU A 1 392 ? 11.135 5.300 -32.702 1.00 78.56 392 LEU A O 1
ATOM 3060 N N . ALA A 1 393 ? 10.610 6.486 -34.525 1.00 73.94 393 ALA A N 1
ATOM 3061 C CA . ALA A 1 393 ? 11.988 6.914 -34.746 1.00 73.94 393 ALA A CA 1
ATOM 3062 C C . ALA A 1 393 ? 12.440 7.877 -33.641 1.00 73.94 393 ALA A C 1
ATOM 3064 O O . ALA A 1 393 ? 13.517 7.691 -33.076 1.00 73.94 393 ALA A O 1
ATOM 3065 N N . VAL A 1 394 ? 11.598 8.849 -33.284 1.00 77.94 394 VAL A N 1
ATOM 3066 C CA . VAL A 1 394 ? 11.872 9.805 -32.201 1.00 77.94 394 VAL A CA 1
ATOM 3067 C C . VAL A 1 394 ? 11.850 9.108 -30.841 1.00 77.94 394 VAL A C 1
ATOM 3069 O O . VAL A 1 394 ? 12.790 9.251 -30.056 1.00 77.94 394 VAL A O 1
ATOM 3072 N N . THR A 1 395 ? 10.810 8.319 -30.576 1.00 78.69 395 THR A N 1
ATOM 3073 C CA . THR A 1 395 ? 10.599 7.674 -29.275 1.00 78.69 395 THR A CA 1
ATOM 3074 C C . THR A 1 395 ? 11.674 6.634 -28.975 1.00 78.69 395 THR A C 1
ATOM 3076 O O . THR A 1 395 ? 12.256 6.652 -27.890 1.00 78.69 395 THR A O 1
ATOM 3079 N N . LEU A 1 396 ? 12.011 5.762 -29.934 1.00 82.88 396 LEU A N 1
ATOM 3080 C CA . LEU A 1 396 ? 13.096 4.797 -29.743 1.00 82.88 396 LEU A CA 1
ATOM 3081 C C . LEU A 1 396 ? 14.447 5.515 -29.658 1.00 82.88 396 LEU A C 1
ATOM 3083 O O . LEU A 1 396 ? 15.245 5.187 -28.783 1.00 82.88 396 LEU A O 1
ATOM 3087 N N . GLN A 1 397 ? 14.703 6.544 -30.474 1.00 81.88 397 GLN A N 1
ATOM 3088 C CA . GLN A 1 397 ? 15.947 7.308 -30.360 1.00 81.88 397 GLN A CA 1
ATOM 3089 C C . GLN A 1 397 ? 16.123 7.913 -28.961 1.00 81.88 397 GLN A C 1
ATOM 3091 O O . GLN A 1 397 ? 17.221 7.842 -28.416 1.00 81.88 397 GLN A O 1
ATOM 3096 N N . ASP A 1 398 ? 15.075 8.472 -28.356 1.00 81.00 398 ASP A N 1
ATOM 3097 C CA . ASP A 1 398 ? 15.136 9.014 -26.995 1.00 81.00 398 ASP A CA 1
ATOM 3098 C C . ASP A 1 398 ? 15.373 7.920 -25.937 1.00 81.00 398 ASP A C 1
ATOM 3100 O O . ASP A 1 398 ? 16.204 8.084 -25.038 1.00 81.00 398 ASP A O 1
ATOM 3104 N N . ILE A 1 399 ? 14.724 6.760 -26.086 1.00 83.12 399 ILE A N 1
ATOM 3105 C CA . ILE A 1 399 ? 14.894 5.612 -25.183 1.00 83.12 399 ILE A CA 1
ATOM 3106 C C . ILE A 1 399 ? 16.330 5.085 -25.210 1.00 83.12 399 ILE A C 1
ATOM 3108 O O . ILE A 1 399 ? 16.976 4.964 -24.165 1.00 83.12 399 ILE A O 1
ATOM 3112 N N . TYR A 1 400 ? 16.859 4.825 -26.403 1.00 84.19 400 TYR A N 1
ATOM 3113 C CA . TYR A 1 400 ? 18.223 4.341 -26.579 1.00 84.19 400 TYR A CA 1
ATOM 3114 C C . TYR A 1 400 ? 19.258 5.433 -26.247 1.00 84.19 400 TYR A C 1
ATOM 3116 O O . TYR A 1 400 ? 20.263 5.164 -25.607 1.00 84.19 400 TYR A O 1
ATOM 3124 N N . PHE A 1 401 ? 19.036 6.701 -26.588 1.00 80.44 401 PHE A N 1
ATOM 3125 C CA . PHE A 1 401 ? 20.065 7.728 -26.383 1.00 80.44 401 PHE A CA 1
ATOM 3126 C C . PHE A 1 401 ? 20.075 8.347 -24.974 1.00 80.44 401 PHE A C 1
ATOM 3128 O O . PHE A 1 401 ? 21.146 8.667 -24.446 1.00 80.44 401 PHE A O 1
ATOM 3135 N N . ARG A 1 402 ? 18.905 8.582 -24.365 1.00 77.62 402 ARG A N 1
ATOM 3136 C CA . ARG A 1 402 ? 18.774 9.376 -23.124 1.00 77.62 402 ARG A CA 1
ATOM 3137 C C . ARG A 1 402 ? 18.226 8.598 -21.945 1.00 77.62 402 ARG A C 1
ATOM 3139 O O . ARG A 1 402 ? 18.647 8.854 -20.819 1.00 77.62 402 ARG A O 1
ATOM 3146 N N . ARG A 1 403 ? 17.283 7.689 -22.187 1.00 80.56 403 ARG A N 1
ATOM 3147 C CA . ARG A 1 403 ? 16.523 7.034 -21.118 1.00 80.56 403 ARG A CA 1
ATOM 3148 C C . ARG A 1 403 ? 16.964 5.607 -20.842 1.00 80.56 403 ARG A C 1
ATOM 3150 O O . ARG A 1 403 ? 16.241 4.914 -20.155 1.00 80.56 403 ARG A O 1
ATOM 3157 N N . SER A 1 404 ? 18.115 5.152 -21.322 1.00 86.25 404 SER A N 1
ATOM 3158 C CA . SER A 1 404 ? 18.663 3.838 -20.964 1.00 86.25 404 SER A CA 1
ATOM 3159 C C . SER A 1 404 ? 20.075 3.969 -20.407 1.00 86.25 404 SER A C 1
ATOM 3161 O O . SER A 1 404 ? 20.900 4.712 -20.944 1.00 86.25 404 SER A O 1
ATOM 3163 N N . ARG A 1 405 ? 20.359 3.253 -19.314 1.00 85.00 405 ARG A N 1
ATOM 3164 C CA . ARG A 1 405 ? 21.701 3.203 -18.718 1.00 85.00 405 ARG A CA 1
ATOM 3165 C C . ARG A 1 405 ? 22.634 2.280 -19.506 1.00 85.00 405 ARG A C 1
ATOM 3167 O O . ARG A 1 405 ? 23.793 2.636 -19.701 1.00 85.00 405 ARG A O 1
ATOM 3174 N N . TYR A 1 406 ? 22.121 1.152 -19.999 1.00 89.69 406 TYR A N 1
ATOM 3175 C CA . TYR A 1 406 ? 22.819 0.230 -20.900 1.00 89.69 406 TYR A CA 1
ATOM 3176 C C . TYR A 1 406 ? 21.919 -0.204 -22.061 1.00 89.69 406 TYR A C 1
ATOM 3178 O O . TYR A 1 406 ? 20.703 -0.298 -21.902 1.00 89.69 406 TYR A O 1
ATOM 3186 N N . ALA A 1 407 ? 22.524 -0.535 -23.203 1.00 92.25 407 ALA A N 1
ATOM 3187 C CA . ALA A 1 407 ? 21.858 -1.235 -24.299 1.00 92.25 407 ALA A CA 1
ATOM 3188 C C . ALA A 1 407 ? 22.415 -2.646 -24.442 1.00 92.25 407 ALA A C 1
ATOM 3190 O O . ALA A 1 407 ? 23.606 -2.820 -24.684 1.00 92.25 407 ALA A O 1
ATOM 3191 N N . VAL A 1 408 ? 21.548 -3.647 -24.356 1.00 94.69 408 VAL A N 1
ATOM 3192 C CA . VAL A 1 408 ? 21.835 -4.998 -24.835 1.00 94.69 408 VAL A CA 1
ATOM 3193 C C . VAL A 1 408 ? 21.496 -5.045 -26.318 1.00 94.69 408 VAL A C 1
ATOM 3195 O O . VAL A 1 408 ? 20.369 -4.740 -26.703 1.00 94.69 408 VAL A O 1
ATOM 3198 N N . ALA A 1 409 ? 22.458 -5.438 -27.148 1.00 92.81 409 ALA A N 1
ATOM 3199 C CA . ALA A 1 409 ? 22.222 -5.685 -28.567 1.00 92.81 409 ALA A CA 1
ATOM 3200 C C . ALA A 1 409 ? 22.421 -7.169 -28.859 1.00 92.81 409 ALA A C 1
ATOM 3202 O O . ALA A 1 409 ? 23.526 -7.688 -28.702 1.00 92.81 409 ALA A O 1
ATOM 3203 N N . ILE A 1 410 ? 21.350 -7.835 -29.282 1.00 94.19 410 ILE A N 1
ATOM 3204 C CA . ILE A 1 410 ? 21.374 -9.223 -29.737 1.00 94.19 410 ILE A CA 1
ATOM 3205 C C . ILE A 1 410 ? 21.659 -9.199 -31.237 1.00 94.19 410 ILE A C 1
ATOM 3207 O O . ILE A 1 410 ? 20.811 -8.822 -32.048 1.00 94.19 410 ILE A O 1
ATOM 3211 N N . LEU A 1 411 ? 22.896 -9.537 -31.583 1.00 92.69 411 LEU A N 1
ATOM 3212 C CA . LEU A 1 411 ? 23.487 -9.340 -32.896 1.00 92.69 411 LEU A CA 1
ATOM 3213 C C . LEU A 1 411 ? 23.400 -10.624 -33.722 1.00 92.69 411 LEU A C 1
ATOM 3215 O O . LEU A 1 411 ? 23.912 -11.677 -33.344 1.00 92.69 411 LEU A O 1
ATOM 3219 N N . SER A 1 412 ? 22.755 -10.505 -34.878 1.00 92.44 412 SER A N 1
ATOM 3220 C CA . SER A 1 412 ? 22.575 -11.560 -35.875 1.00 92.44 412 SER A CA 1
ATOM 3221 C C . SER A 1 412 ? 22.442 -10.936 -37.271 1.00 92.44 412 SER A C 1
ATOM 3223 O O . SER A 1 412 ? 22.293 -9.719 -37.428 1.00 92.44 412 SER A O 1
ATOM 3225 N N . ARG A 1 413 ? 22.406 -11.747 -38.330 1.00 90.31 413 ARG A N 1
ATOM 3226 C CA . ARG A 1 413 ? 22.043 -11.280 -39.681 1.00 90.31 413 ARG A CA 1
ATOM 3227 C C . ARG A 1 413 ? 20.628 -10.711 -39.711 1.00 90.31 413 ARG A C 1
ATOM 3229 O O . ARG A 1 413 ? 20.328 -9.857 -40.545 1.00 90.31 413 ARG A O 1
ATOM 3236 N N . SER A 1 414 ? 19.755 -11.195 -38.831 1.00 85.44 414 SER A N 1
ATOM 3237 C CA . SER A 1 414 ? 18.376 -10.733 -38.686 1.00 85.44 414 SER A CA 1
ATOM 3238 C C . SER A 1 414 ? 18.332 -9.308 -38.113 1.00 85.44 414 SER A C 1
ATOM 3240 O O . SER A 1 414 ? 17.622 -8.453 -38.649 1.00 85.44 414 SER A O 1
ATOM 3242 N N . PHE A 1 415 ? 19.179 -9.021 -37.119 1.00 85.50 415 PHE A N 1
ATOM 3243 C CA . PHE A 1 415 ? 19.382 -7.684 -36.561 1.00 85.50 415 PHE A CA 1
ATOM 3244 C C . PHE A 1 415 ? 19.814 -6.683 -37.641 1.00 85.50 415 PHE A C 1
ATOM 3246 O O . PHE A 1 415 ? 19.186 -5.640 -37.808 1.00 85.50 415 PHE A O 1
ATOM 3253 N N . LEU A 1 416 ? 20.825 -7.035 -38.442 1.00 83.75 416 LEU A N 1
ATOM 3254 C CA . LEU A 1 416 ? 21.373 -6.160 -39.488 1.00 83.75 416 LEU A CA 1
ATOM 3255 C C . LEU A 1 416 ? 20.376 -5.851 -40.612 1.00 83.75 416 LEU A C 1
ATOM 3257 O O . LEU A 1 416 ? 20.406 -4.773 -41.199 1.00 83.75 416 LEU A O 1
ATOM 3261 N N . LYS A 1 417 ? 19.481 -6.794 -40.922 1.00 82.69 417 LYS A N 1
ATOM 3262 C CA . LYS A 1 417 ? 18.421 -6.608 -41.926 1.00 82.69 417 LYS A CA 1
ATOM 3263 C C . LYS A 1 417 ? 17.222 -5.824 -41.386 1.00 82.69 417 LYS A C 1
ATOM 3265 O O . LYS A 1 417 ? 16.363 -5.414 -42.169 1.00 82.69 417 LYS A O 1
ATOM 3270 N N . SER A 1 418 ? 17.134 -5.632 -40.070 1.00 77.56 418 SER A N 1
ATOM 3271 C CA . SER A 1 418 ? 16.035 -4.908 -39.443 1.00 77.56 418 SER A CA 1
ATOM 3272 C C . SER A 1 418 ? 16.123 -3.420 -39.763 1.00 77.56 418 SER A C 1
ATOM 3274 O O . SER A 1 418 ? 17.114 -2.757 -39.467 1.00 77.56 418 SER A O 1
ATOM 3276 N N . LYS A 1 419 ? 15.038 -2.864 -40.315 1.00 66.88 419 LYS A N 1
ATOM 3277 C CA . LYS A 1 419 ? 14.913 -1.417 -40.554 1.00 66.88 419 LYS A CA 1
ATOM 3278 C C . LYS A 1 419 ? 14.898 -0.592 -39.261 1.00 66.88 419 LYS A C 1
ATOM 3280 O O . LYS A 1 419 ? 15.107 0.614 -39.332 1.00 66.88 419 LYS A O 1
ATOM 3285 N N . TRP A 1 420 ? 14.635 -1.224 -38.117 1.00 64.94 420 TRP A N 1
ATOM 3286 C CA . TRP A 1 420 ? 14.530 -0.579 -36.809 1.00 64.94 420 TRP A CA 1
ATOM 3287 C C . TRP A 1 420 ? 15.796 -0.817 -35.984 1.00 64.94 420 TRP A C 1
ATOM 3289 O O . TRP A 1 420 ? 16.607 0.102 -35.852 1.00 64.94 420 TRP A O 1
ATOM 3299 N N . ALA A 1 421 ? 16.015 -2.060 -35.548 1.00 63.12 421 ALA A N 1
ATOM 3300 C CA . ALA A 1 421 ? 17.157 -2.455 -34.722 1.00 63.12 421 ALA A CA 1
ATOM 3301 C C . ALA A 1 421 ? 18.510 -2.148 -35.386 1.00 63.12 421 ALA A C 1
ATOM 3303 O O . ALA A 1 421 ? 19.346 -1.474 -34.795 1.00 63.12 421 ALA A O 1
ATOM 3304 N N . GLY A 1 422 ? 18.692 -2.529 -36.655 1.00 61.72 422 GLY A N 1
ATOM 3305 C CA . GLY A 1 422 ? 19.937 -2.323 -37.404 1.00 61.72 422 GLY A CA 1
ATOM 3306 C C . GLY A 1 422 ? 20.141 -0.917 -37.981 1.00 61.72 422 GLY A C 1
ATOM 3307 O O . GLY A 1 422 ? 21.139 -0.692 -38.663 1.00 61.72 422 GLY A O 1
ATOM 3308 N N . ASN A 1 423 ? 19.221 0.031 -37.756 1.00 68.44 423 ASN A N 1
ATOM 3309 C CA . ASN A 1 423 ? 19.309 1.370 -38.350 1.00 68.44 423 ASN A CA 1
ATOM 3310 C C . ASN A 1 423 ? 19.002 2.492 -37.347 1.00 68.44 423 ASN A C 1
ATOM 3312 O O . ASN A 1 423 ? 19.918 3.186 -36.917 1.00 68.44 423 ASN A O 1
ATOM 3316 N N . TRP A 1 424 ? 17.744 2.688 -36.949 1.00 65.88 424 TRP A N 1
ATOM 3317 C CA . TRP A 1 424 ? 17.369 3.807 -36.074 1.00 65.88 424 TRP A CA 1
ATOM 3318 C C . TRP A 1 424 ? 17.878 3.624 -34.642 1.00 65.88 424 TRP A C 1
ATOM 3320 O O . TRP A 1 424 ? 18.531 4.521 -34.105 1.00 65.88 424 TRP A O 1
ATOM 3330 N N . GLU A 1 425 ? 17.656 2.446 -34.059 1.00 74.19 425 GLU A N 1
ATOM 3331 C CA . GLU A 1 425 ? 18.133 2.113 -32.710 1.00 74.19 425 GLU A CA 1
ATOM 3332 C C . GLU A 1 425 ? 19.664 2.079 -32.682 1.00 74.19 425 GLU A C 1
ATOM 3334 O O . GLU A 1 425 ? 20.295 2.736 -31.855 1.00 74.19 425 GLU A O 1
ATOM 3339 N N . TRP A 1 426 ? 20.275 1.405 -33.662 1.00 79.94 426 TRP A N 1
ATOM 3340 C CA . TRP A 1 426 ? 21.726 1.306 -33.796 1.00 79.94 426 TRP A CA 1
ATOM 3341 C C . TRP A 1 426 ? 22.424 2.667 -33.920 1.00 79.94 426 TRP A C 1
ATOM 3343 O O . TRP A 1 426 ? 23.456 2.895 -33.291 1.00 79.94 426 TRP A O 1
ATOM 3353 N N . ARG A 1 427 ? 21.846 3.626 -34.656 1.00 77.06 427 ARG A N 1
ATOM 3354 C CA . ARG A 1 427 ? 22.390 4.994 -34.742 1.00 77.06 427 ARG A CA 1
ATOM 3355 C C . ARG A 1 427 ? 22.354 5.720 -33.399 1.00 77.06 427 ARG A C 1
ATOM 3357 O O . ARG A 1 427 ? 23.314 6.417 -33.072 1.00 77.06 427 ARG A O 1
ATOM 3364 N N . ALA A 1 428 ? 21.283 5.556 -32.623 1.00 74.62 428 ALA A N 1
ATOM 3365 C CA . ALA A 1 428 ? 21.184 6.119 -31.278 1.00 74.62 428 ALA A CA 1
ATOM 3366 C C . ALA A 1 428 ? 22.211 5.480 -30.329 1.00 74.62 428 ALA A C 1
ATOM 3368 O O . ALA A 1 428 ? 22.903 6.196 -29.603 1.00 74.62 428 ALA A O 1
ATOM 3369 N N . VAL A 1 429 ? 22.374 4.155 -30.405 1.00 76.44 429 VAL A N 1
ATOM 3370 C CA . VAL A 1 429 ? 23.371 3.389 -29.646 1.00 76.44 429 VAL A CA 1
ATOM 3371 C C . VAL A 1 429 ? 24.790 3.871 -29.955 1.00 76.44 429 VAL A C 1
ATOM 3373 O O . VAL A 1 429 ? 25.517 4.249 -29.036 1.00 76.44 429 VAL A O 1
ATOM 3376 N N . LEU A 1 430 ? 25.170 3.950 -31.234 1.00 80.38 430 LEU A N 1
ATOM 3377 C CA . LEU A 1 430 ? 26.494 4.420 -31.653 1.00 80.38 430 LEU A CA 1
ATOM 3378 C C . LEU A 1 430 ? 26.758 5.872 -31.229 1.00 80.38 430 LEU A C 1
ATOM 3380 O O . LEU A 1 430 ? 27.831 6.185 -30.711 1.00 80.38 430 LEU A O 1
ATOM 3384 N N . ALA A 1 431 ? 25.777 6.765 -31.401 1.00 77.19 431 ALA A N 1
ATOM 3385 C CA . ALA A 1 431 ? 25.898 8.154 -30.963 1.00 77.19 431 ALA A CA 1
ATOM 3386 C C . ALA A 1 431 ? 26.113 8.248 -29.446 1.00 77.19 431 ALA A C 1
ATOM 3388 O O . ALA A 1 431 ? 26.950 9.023 -28.977 1.00 77.19 431 ALA A O 1
ATOM 3389 N N . ARG A 1 432 ? 25.389 7.430 -28.673 1.00 77.75 432 ARG A N 1
ATOM 3390 C CA . ARG A 1 432 ? 25.495 7.401 -27.216 1.00 77.75 432 ARG A CA 1
ATOM 3391 C C . ARG A 1 432 ? 26.842 6.847 -26.758 1.00 77.75 432 ARG A C 1
ATOM 3393 O O . ARG A 1 432 ? 27.463 7.449 -25.884 1.00 77.75 432 ARG A O 1
ATOM 3400 N N . MET A 1 433 ? 27.332 5.773 -27.377 1.00 79.75 433 MET A N 1
ATOM 3401 C CA . MET A 1 433 ? 28.665 5.208 -27.114 1.00 79.75 433 MET A CA 1
ATOM 3402 C C . MET A 1 433 ? 29.785 6.228 -27.331 1.00 79.75 433 MET A C 1
ATOM 3404 O O . MET A 1 433 ? 30.707 6.291 -26.528 1.00 79.75 433 MET A O 1
ATOM 3408 N N . ASN A 1 434 ? 29.673 7.070 -28.361 1.00 73.12 434 ASN A N 1
ATOM 3409 C CA . ASN A 1 434 ? 30.667 8.108 -28.646 1.00 73.12 434 ASN A CA 1
ATOM 3410 C C . ASN A 1 434 ? 30.638 9.281 -27.650 1.00 73.12 434 ASN A C 1
ATOM 3412 O O . ASN A 1 434 ? 31.613 10.019 -27.543 1.00 73.12 434 ASN A O 1
ATOM 3416 N N . SER A 1 435 ? 29.532 9.471 -26.924 1.00 67.12 435 SER A N 1
ATOM 3417 C CA . SER A 1 435 ? 29.340 10.597 -25.997 1.00 67.12 435 SER A CA 1
ATOM 3418 C C . SER A 1 435 ? 29.751 10.332 -24.540 1.00 67.12 435 SER A C 1
ATOM 3420 O O . SER A 1 435 ? 29.714 11.261 -23.735 1.00 67.12 435 SER A O 1
ATOM 3422 N N . GLN A 1 436 ? 30.133 9.103 -24.164 1.00 61.69 436 GLN A N 1
ATOM 3423 C CA . GLN A 1 436 ? 30.448 8.759 -22.768 1.00 61.69 436 GLN A CA 1
ATOM 3424 C C . GLN A 1 436 ? 31.628 7.789 -22.636 1.00 61.69 436 GLN A C 1
ATOM 3426 O O . GLN A 1 436 ? 31.843 6.938 -23.489 1.00 61.69 436 GLN A O 1
ATOM 3431 N N . GLN A 1 437 ? 32.381 7.897 -21.534 1.00 56.41 437 GLN A N 1
ATOM 3432 C CA . GLN A 1 437 ? 33.571 7.066 -21.294 1.00 56.41 437 GLN A CA 1
ATOM 3433 C C . GLN A 1 437 ? 33.267 5.656 -20.757 1.00 56.41 437 GLN A C 1
ATOM 3435 O O . GLN A 1 437 ? 34.137 4.791 -20.786 1.00 56.41 437 GLN A O 1
ATOM 3440 N N . GLN A 1 438 ? 32.055 5.408 -20.250 1.00 66.31 438 GLN A N 1
ATOM 3441 C CA . GLN A 1 438 ? 31.665 4.102 -19.708 1.00 66.31 438 GLN A CA 1
ATOM 3442 C C . GLN A 1 438 ? 31.018 3.211 -20.778 1.00 66.31 438 GLN A C 1
ATOM 3444 O O . GLN A 1 438 ? 30.312 3.690 -21.666 1.00 66.31 438 GLN A O 1
ATOM 3449 N N . GLY A 1 439 ? 31.236 1.896 -20.674 1.00 76.94 439 GLY A N 1
ATOM 3450 C CA . GLY A 1 439 ? 30.716 0.912 -21.627 1.00 76.94 439 GLY A CA 1
ATOM 3451 C C . GLY A 1 439 ? 29.193 0.787 -21.571 1.00 76.94 439 GLY A C 1
ATOM 3452 O O . GLY A 1 439 ? 28.670 0.108 -20.694 1.00 76.94 439 GLY A O 1
ATOM 3453 N N . TYR A 1 440 ? 28.512 1.427 -22.521 1.00 84.88 440 TYR A N 1
ATOM 3454 C CA . TYR A 1 440 ? 27.051 1.464 -22.654 1.00 84.88 440 TYR A CA 1
ATOM 3455 C C . TYR A 1 440 ? 26.455 0.260 -23.379 1.00 84.88 440 TYR A C 1
ATOM 3457 O O . TYR A 1 440 ? 25.429 -0.271 -22.960 1.00 84.88 440 TYR A O 1
ATOM 3465 N N . LEU A 1 441 ? 27.101 -0.163 -24.464 1.00 90.44 441 LEU A N 1
ATOM 3466 C CA . LEU A 1 441 ? 26.655 -1.288 -25.273 1.00 90.44 441 LEU A CA 1
ATOM 3467 C C . LEU A 1 441 ? 27.152 -2.607 -24.673 1.00 90.44 441 LEU A C 1
ATOM 3469 O O . LEU A 1 441 ? 28.328 -2.733 -24.330 1.00 90.44 441 LEU A O 1
ATOM 3473 N N . LEU A 1 442 ? 26.249 -3.580 -24.589 1.00 94.12 442 LEU A N 1
ATOM 3474 C CA . LEU A 1 442 ? 26.464 -4.953 -24.145 1.00 94.12 442 LEU A CA 1
ATOM 3475 C C . LEU A 1 442 ? 26.117 -5.888 -25.321 1.00 94.12 442 LEU A C 1
ATOM 3477 O O . LEU A 1 442 ? 24.955 -6.275 -25.473 1.00 94.12 442 LEU A O 1
ATOM 3481 N N . PRO A 1 443 ? 27.083 -6.195 -26.204 1.00 93.88 443 PRO A N 1
ATOM 3482 C CA . PRO A 1 443 ? 26.830 -6.998 -27.393 1.00 93.88 443 PRO A CA 1
ATOM 3483 C C . PRO A 1 443 ? 26.745 -8.493 -27.060 1.00 93.88 443 PRO A C 1
ATOM 3485 O O . PRO A 1 443 ? 27.631 -9.037 -26.393 1.00 93.88 443 PRO A O 1
ATOM 3488 N N . TYR A 1 444 ? 25.714 -9.154 -27.587 1.00 96.50 444 TYR A N 1
ATOM 3489 C CA . TYR A 1 444 ? 25.548 -10.605 -27.562 1.00 96.50 444 TYR A CA 1
ATOM 3490 C C . TYR A 1 444 ? 25.384 -11.135 -28.985 1.00 96.50 444 TYR A C 1
ATOM 3492 O O . TYR A 1 444 ? 24.385 -10.850 -29.641 1.00 96.50 444 TYR A O 1
ATOM 3500 N N . PHE A 1 445 ? 26.369 -11.874 -29.482 1.00 95.38 445 PHE A N 1
ATOM 3501 C CA . PHE A 1 445 ? 26.346 -12.429 -30.834 1.00 95.38 445 PHE A CA 1
ATOM 3502 C C . PHE A 1 445 ? 25.657 -13.791 -30.845 1.00 95.38 445 PHE A C 1
ATOM 3504 O O . PHE A 1 445 ? 26.073 -14.688 -30.118 1.00 95.38 445 PHE A O 1
ATOM 3511 N N . LEU A 1 446 ? 24.635 -13.948 -31.690 1.00 94.50 446 LEU A N 1
ATOM 3512 C CA . LEU A 1 446 ? 24.008 -15.250 -31.973 1.00 94.50 446 LEU A CA 1
ATOM 3513 C C . LEU A 1 446 ? 24.717 -16.015 -33.093 1.00 94.50 446 LEU A C 1
ATOM 3515 O O . LEU A 1 446 ? 24.534 -17.214 -33.275 1.00 94.50 446 LEU A O 1
ATOM 3519 N N . GLU A 1 447 ? 25.474 -15.286 -33.902 1.00 91.50 447 GLU A N 1
ATOM 3520 C CA . GLU A 1 447 ? 26.267 -15.804 -35.003 1.00 91.50 447 GLU A CA 1
ATOM 3521 C C . GLU A 1 447 ? 27.373 -14.799 -35.334 1.00 91.50 447 GLU A C 1
ATOM 3523 O O . GLU A 1 447 ? 27.267 -13.611 -35.023 1.00 91.50 447 GLU A O 1
ATOM 3528 N N . ASN A 1 448 ? 28.436 -15.265 -35.988 1.00 87.94 448 ASN A N 1
ATOM 3529 C CA . ASN A 1 448 ? 29.531 -14.399 -36.410 1.00 87.94 448 ASN A CA 1
ATOM 3530 C C . ASN A 1 448 ? 29.088 -13.494 -37.572 1.00 87.94 448 ASN A C 1
ATOM 3532 O O . ASN A 1 448 ? 28.943 -13.950 -38.710 1.00 87.94 448 ASN A O 1
ATOM 3536 N N . VAL A 1 449 ? 28.859 -12.214 -37.275 1.00 89.12 449 VAL A N 1
ATOM 3537 C CA . VAL A 1 449 ? 28.420 -11.199 -38.239 1.00 89.12 449 VAL A CA 1
ATOM 3538 C C . VAL A 1 449 ? 29.216 -9.915 -38.081 1.00 89.12 449 VAL A C 1
ATOM 3540 O O . VAL A 1 449 ? 29.500 -9.472 -36.972 1.00 89.12 449 VAL A O 1
ATOM 3543 N N . GLU A 1 450 ? 29.539 -9.279 -39.203 1.00 84.00 450 GLU A N 1
ATOM 3544 C CA . GLU A 1 450 ? 30.152 -7.956 -39.185 1.00 84.00 450 GLU A CA 1
ATOM 3545 C C . GLU A 1 450 ? 29.073 -6.896 -38.944 1.00 84.00 450 GLU A C 1
ATOM 3547 O O . GLU A 1 450 ? 28.111 -6.786 -39.707 1.00 84.00 450 GLU A O 1
ATOM 3552 N N . VAL A 1 451 ? 29.223 -6.125 -37.865 1.00 84.38 451 VAL A N 1
ATOM 3553 C CA . VAL A 1 451 ? 28.253 -5.103 -37.462 1.00 84.38 451 VAL A CA 1
ATOM 3554 C C . VAL A 1 451 ? 28.816 -3.717 -37.783 1.00 84.38 451 VAL A C 1
ATOM 3556 O O . VAL A 1 451 ? 29.766 -3.281 -37.128 1.00 84.38 451 VAL A O 1
ATOM 3559 N N . PRO A 1 452 ? 28.251 -2.992 -38.768 1.00 81.88 452 PRO A N 1
ATOM 3560 C CA . PRO A 1 452 ? 28.778 -1.699 -39.188 1.00 81.88 452 PRO A CA 1
ATOM 3561 C C . PRO A 1 452 ? 28.858 -0.699 -38.033 1.00 81.88 452 PRO A C 1
ATOM 3563 O O . PRO A 1 452 ? 27.873 -0.459 -37.342 1.00 81.88 452 PRO A O 1
ATOM 3566 N N . GLY A 1 453 ? 30.020 -0.078 -37.836 1.00 78.56 453 GLY A N 1
ATOM 3567 C CA . GLY A 1 453 ? 30.224 0.930 -36.790 1.00 78.56 453 GLY A CA 1
ATOM 3568 C C . GLY A 1 453 ? 30.459 0.372 -35.382 1.00 78.56 453 GLY A C 1
ATOM 3569 O O . GLY A 1 453 ? 30.761 1.155 -34.483 1.00 78.56 453 GLY A O 1
ATOM 3570 N N . LEU A 1 454 ? 30.390 -0.949 -35.177 1.00 83.50 454 LEU A N 1
ATOM 3571 C CA . LEU A 1 454 ? 30.834 -1.568 -33.931 1.00 83.50 454 LEU A CA 1
ATOM 3572 C C . LEU A 1 454 ? 32.364 -1.677 -33.932 1.00 83.50 454 LEU A C 1
ATOM 3574 O O . LEU A 1 454 ? 32.948 -2.329 -34.794 1.00 83.50 454 LEU A O 1
ATOM 3578 N N . ASN A 1 455 ? 33.023 -1.039 -32.965 1.00 78.25 455 ASN A N 1
ATOM 3579 C CA . ASN A 1 455 ? 34.474 -1.143 -32.828 1.00 78.25 455 ASN A CA 1
ATOM 3580 C C . ASN A 1 455 ? 34.860 -2.555 -32.336 1.00 78.25 455 ASN A C 1
ATOM 3582 O O . ASN A 1 455 ? 34.325 -2.981 -31.309 1.00 78.25 455 ASN A O 1
ATOM 3586 N N . PRO A 1 456 ? 35.804 -3.262 -32.992 1.00 75.44 456 PRO A N 1
ATOM 3587 C CA . PRO A 1 456 ? 36.245 -4.596 -32.570 1.00 75.44 456 PRO A CA 1
ATOM 3588 C C . PRO A 1 456 ? 36.863 -4.644 -31.163 1.00 75.44 456 PRO A C 1
ATOM 3590 O O . PRO A 1 456 ? 37.023 -5.725 -30.607 1.00 75.44 456 PRO A O 1
ATOM 3593 N N . THR A 1 457 ? 37.216 -3.500 -30.569 1.00 81.19 457 THR A N 1
ATOM 3594 C CA . THR A 1 457 ? 37.748 -3.431 -29.198 1.00 81.19 457 THR A CA 1
ATOM 3595 C C . THR A 1 457 ? 36.675 -3.495 -28.108 1.00 81.19 457 THR A C 1
ATOM 3597 O O . THR A 1 457 ? 37.009 -3.563 -26.924 1.00 81.19 457 THR A O 1
ATOM 3600 N N . ILE A 1 458 ? 35.389 -3.469 -28.469 1.00 84.94 458 ILE A N 1
ATOM 3601 C CA . ILE A 1 458 ? 34.288 -3.582 -27.509 1.00 84.94 458 ILE A CA 1
ATOM 3602 C C . ILE A 1 458 ? 34.121 -5.047 -27.111 1.00 84.94 458 ILE A C 1
ATOM 3604 O O . ILE A 1 458 ? 33.870 -5.902 -27.955 1.00 84.94 458 ILE A O 1
ATOM 3608 N N . GLY A 1 459 ? 34.226 -5.327 -25.810 1.00 87.75 459 GLY A N 1
ATOM 3609 C CA . GLY A 1 459 ? 33.987 -6.666 -25.272 1.00 87.75 459 GLY A CA 1
ATOM 3610 C C . GLY A 1 459 ? 32.560 -7.142 -25.549 1.00 87.75 459 GLY A C 1
ATOM 3611 O O . GLY A 1 459 ? 31.603 -6.394 -25.345 1.00 87.75 459 GLY A O 1
ATOM 3612 N N . PHE A 1 460 ? 32.430 -8.390 -25.989 1.00 92.12 460 PHE A N 1
ATOM 3613 C CA . PHE A 1 460 ? 31.167 -9.033 -26.343 1.00 92.12 460 PHE A CA 1
ATOM 3614 C C . PHE A 1 460 ? 31.114 -10.457 -25.788 1.00 92.12 460 PHE A C 1
ATOM 3616 O O . PHE A 1 460 ? 32.140 -11.028 -25.419 1.00 92.12 460 PHE A O 1
ATOM 3623 N N . LEU A 1 461 ? 29.914 -11.033 -25.755 1.00 95.12 461 LEU A N 1
ATOM 3624 C CA . LEU A 1 461 ? 29.701 -12.455 -25.484 1.00 95.12 461 LEU A CA 1
ATOM 3625 C C . LEU A 1 461 ? 29.047 -13.114 -26.705 1.00 95.12 461 LEU A C 1
ATOM 3627 O O . LEU A 1 461 ? 28.352 -12.447 -27.470 1.00 95.12 461 LEU A O 1
ATOM 3631 N N . SER A 1 462 ? 29.304 -14.406 -26.909 1.00 93.81 462 SER A N 1
ATOM 3632 C CA . SER A 1 462 ? 28.772 -15.187 -28.036 1.00 93.81 462 SER A CA 1
ATOM 3633 C C . SER A 1 462 ? 27.940 -16.357 -27.528 1.00 93.81 462 SER A C 1
ATOM 3635 O O . SER A 1 462 ? 28.310 -16.995 -26.537 1.00 93.81 462 SER A O 1
ATOM 3637 N N . SER A 1 463 ? 26.863 -16.678 -28.244 1.00 93.69 463 SER A N 1
ATOM 3638 C CA . SER A 1 463 ? 26.050 -17.873 -28.018 1.00 93.69 463 SER A CA 1
ATOM 3639 C C . SER A 1 463 ? 26.821 -19.181 -28.184 1.00 93.69 463 SER A C 1
ATOM 3641 O O . SER A 1 463 ? 26.381 -20.203 -27.669 1.00 93.69 463 SER A O 1
ATOM 3643 N N . ASP A 1 464 ? 27.983 -19.160 -28.848 1.00 92.44 464 ASP A N 1
ATOM 3644 C CA . ASP A 1 464 ? 28.869 -20.329 -28.970 1.00 92.44 464 ASP A CA 1
ATOM 3645 C C . ASP A 1 464 ? 29.436 -20.790 -27.616 1.00 92.44 464 ASP A C 1
ATOM 3647 O O . ASP A 1 464 ? 29.878 -21.932 -27.470 1.00 92.44 464 ASP A O 1
ATOM 3651 N N . HIS A 1 465 ? 29.470 -19.890 -26.629 1.00 93.19 465 HIS A N 1
ATOM 3652 C CA . HIS A 1 465 ? 30.126 -20.115 -25.339 1.00 93.19 465 HIS A CA 1
ATOM 3653 C C . HIS A 1 465 ? 29.260 -19.750 -24.133 1.00 93.19 465 HIS A C 1
ATOM 3655 O O . HIS A 1 465 ? 29.527 -20.239 -23.040 1.00 93.19 465 HIS A O 1
ATOM 3661 N N . VAL A 1 466 ? 28.261 -18.883 -24.310 1.00 94.75 466 VAL A N 1
ATOM 3662 C CA . VAL A 1 466 ? 27.426 -18.354 -23.228 1.00 94.75 466 VAL A CA 1
ATOM 3663 C C . VAL A 1 466 ? 25.967 -18.411 -23.654 1.00 94.75 466 VAL A C 1
ATOM 3665 O O . VAL A 1 466 ? 25.582 -17.800 -24.651 1.00 94.75 466 VAL A O 1
ATOM 3668 N N . SER A 1 467 ? 25.137 -19.118 -22.893 1.00 96.12 467 SER A N 1
ATOM 3669 C CA . SER A 1 467 ? 23.692 -19.174 -23.136 1.00 96.12 467 SER A CA 1
ATOM 3670 C C . SER A 1 467 ? 23.009 -17.815 -22.885 1.00 96.12 467 SER A C 1
ATOM 3672 O O . SER A 1 467 ? 23.550 -16.974 -22.161 1.00 96.12 467 SER A O 1
ATOM 3674 N N . PRO A 1 468 ? 21.797 -17.574 -23.423 1.00 95.44 468 PRO A N 1
ATOM 3675 C CA . PRO A 1 468 ? 21.065 -16.326 -23.187 1.00 95.44 468 PRO A CA 1
ATOM 3676 C C . PRO A 1 468 ? 20.842 -16.028 -21.700 1.00 95.44 468 PRO A C 1
ATOM 3678 O O . PRO A 1 468 ? 20.993 -14.889 -21.251 1.00 95.44 468 PRO A O 1
ATOM 3681 N N . ARG A 1 469 ? 20.540 -17.063 -20.912 1.00 93.38 469 ARG A N 1
ATOM 3682 C CA . ARG A 1 469 ? 20.388 -16.951 -19.462 1.00 93.38 469 ARG A CA 1
ATOM 3683 C C . ARG A 1 469 ? 21.685 -16.553 -18.757 1.00 93.38 469 ARG A C 1
ATOM 3685 O O . ARG A 1 469 ? 21.654 -15.638 -17.939 1.00 93.38 469 ARG A O 1
ATOM 3692 N N . GLU A 1 470 ? 22.802 -17.209 -19.065 1.00 95.06 470 GLU A N 1
ATOM 3693 C CA . GLU A 1 470 ? 24.111 -16.873 -18.477 1.00 95.06 470 GLU A CA 1
ATOM 3694 C C . GLU A 1 470 ? 24.546 -15.459 -18.874 1.00 95.06 470 GLU A C 1
ATOM 3696 O O . GLU A 1 470 ? 25.032 -14.694 -18.042 1.00 95.06 470 GLU A O 1
ATOM 3701 N N . PHE A 1 471 ? 24.298 -15.068 -20.128 1.00 97.12 471 PHE A N 1
ATOM 3702 C CA . PHE A 1 471 ? 24.518 -13.702 -20.591 1.00 97.12 471 PHE A CA 1
ATOM 3703 C C . PHE A 1 471 ? 23.730 -12.703 -19.737 1.00 97.12 471 PHE A C 1
ATOM 3705 O O . PHE A 1 471 ? 24.301 -11.734 -19.235 1.00 97.12 471 PHE A O 1
ATOM 3712 N N . ALA A 1 472 ? 22.436 -12.952 -19.517 1.00 95.00 472 ALA A N 1
ATOM 3713 C CA . ALA A 1 472 ? 21.603 -12.093 -18.686 1.00 95.00 472 ALA A CA 1
ATOM 3714 C C . ALA A 1 472 ? 22.121 -11.995 -17.241 1.00 95.00 472 ALA A C 1
ATOM 3716 O O . ALA A 1 472 ? 22.097 -10.911 -16.665 1.00 95.00 472 ALA A O 1
ATOM 3717 N N . GLU A 1 473 ? 22.640 -13.079 -16.661 1.00 93.75 473 GLU A N 1
ATOM 3718 C CA . GLU A 1 473 ? 23.233 -13.074 -15.315 1.00 93.75 473 GLU A CA 1
ATOM 3719 C C . GLU A 1 473 ? 24.501 -12.217 -15.234 1.00 93.75 473 GLU A C 1
ATOM 3721 O O . GLU A 1 473 ? 24.635 -11.403 -14.318 1.00 93.75 473 GLU A O 1
ATOM 3726 N N . ILE A 1 474 ? 25.378 -12.301 -16.237 1.00 95.25 474 ILE A N 1
ATOM 3727 C CA . ILE A 1 474 ? 26.560 -11.433 -16.347 1.00 95.25 474 ILE A CA 1
ATOM 3728 C C . ILE A 1 474 ? 26.139 -9.962 -16.483 1.00 95.25 474 ILE A C 1
ATOM 3730 O O . ILE A 1 474 ? 26.746 -9.068 -15.884 1.00 95.25 474 ILE A O 1
ATOM 3734 N N . VAL A 1 475 ? 25.074 -9.690 -17.241 1.00 94.31 475 VAL A N 1
ATOM 3735 C CA . VAL A 1 475 ? 24.510 -8.341 -17.358 1.00 94.31 475 VAL A CA 1
ATOM 3736 C C . VAL A 1 475 ? 23.977 -7.852 -16.007 1.00 94.31 475 VAL A C 1
ATOM 3738 O O . VAL A 1 475 ? 24.279 -6.722 -15.627 1.00 94.31 475 VAL A O 1
ATOM 3741 N N . VAL A 1 476 ? 23.263 -8.684 -15.237 1.00 91.31 476 VAL A N 1
ATOM 3742 C CA . VAL A 1 476 ? 22.823 -8.331 -13.873 1.00 91.31 476 VAL A CA 1
ATOM 3743 C C . VAL A 1 476 ? 24.017 -7.953 -13.000 1.00 91.31 476 VAL A C 1
ATOM 3745 O O . VAL A 1 476 ? 23.996 -6.885 -12.385 1.00 91.31 476 VAL A O 1
ATOM 3748 N N . GLN A 1 477 ? 25.075 -8.770 -12.978 1.00 91.12 477 GLN A N 1
ATOM 3749 C CA . GLN A 1 477 ? 26.294 -8.486 -12.208 1.00 91.12 477 GLN A CA 1
ATOM 3750 C C . GLN A 1 477 ? 26.922 -7.147 -12.618 1.00 91.12 477 GLN A C 1
ATOM 3752 O O . GLN A 1 477 ? 27.267 -6.329 -11.764 1.00 91.12 477 GLN A O 1
ATOM 3757 N N . LYS A 1 478 ? 26.997 -6.865 -13.924 1.00 88.44 478 LYS A N 1
ATOM 3758 C CA . LYS A 1 478 ? 27.527 -5.598 -14.443 1.00 88.44 478 LYS A CA 1
ATOM 3759 C C . LYS A 1 478 ? 26.696 -4.380 -14.033 1.00 88.44 478 LYS A C 1
ATOM 3761 O O . LYS A 1 478 ? 27.271 -3.341 -13.714 1.00 88.44 478 LYS A O 1
ATOM 3766 N N . VAL A 1 479 ? 25.367 -4.484 -14.061 1.00 87.12 479 VAL A N 1
ATOM 3767 C CA . VAL A 1 479 ? 24.466 -3.362 -13.744 1.00 87.12 479 VAL A CA 1
ATOM 3768 C C . VAL A 1 479 ? 24.397 -3.096 -12.239 1.00 87.12 479 VAL A C 1
ATOM 3770 O O . VAL A 1 479 ? 24.392 -1.937 -11.818 1.00 87.12 479 VAL A O 1
ATOM 3773 N N . THR A 1 480 ? 24.369 -4.159 -11.434 1.00 81.38 480 THR A N 1
ATOM 3774 C CA . THR A 1 480 ? 24.223 -4.095 -9.969 1.00 81.38 480 THR A CA 1
ATOM 3775 C C . THR A 1 480 ? 25.547 -3.947 -9.222 1.00 81.38 480 THR A C 1
ATOM 3777 O O . THR A 1 480 ? 25.551 -3.517 -8.071 1.00 81.38 480 THR A O 1
ATOM 3780 N N . GLY A 1 481 ? 26.675 -4.281 -9.854 1.00 74.25 481 GLY A N 1
ATOM 3781 C CA . GLY A 1 481 ? 27.992 -4.299 -9.215 1.00 74.25 481 GLY A CA 1
ATOM 3782 C C . GLY A 1 481 ? 28.192 -5.457 -8.230 1.00 74.25 481 GLY A C 1
ATOM 3783 O O . GLY A 1 481 ? 29.185 -5.463 -7.502 1.00 74.25 481 GLY A O 1
ATOM 3784 N N . ALA A 1 482 ? 27.269 -6.424 -8.185 1.00 49.72 482 ALA A N 1
ATOM 3785 C CA . ALA A 1 482 ? 27.391 -7.614 -7.356 1.00 49.72 482 ALA A CA 1
ATOM 3786 C C . ALA A 1 482 ? 28.479 -8.538 -7.927 1.00 49.72 482 ALA A C 1
ATOM 3788 O O . ALA A 1 482 ? 28.270 -9.232 -8.920 1.00 49.72 482 ALA A O 1
ATOM 3789 N N . PHE A 1 483 ? 29.657 -8.531 -7.303 1.00 42.06 483 PHE A N 1
ATOM 3790 C CA . PHE A 1 483 ? 30.657 -9.577 -7.495 1.00 42.06 483 PHE A CA 1
ATOM 3791 C C . PHE A 1 483 ? 30.266 -10.784 -6.638 1.00 42.06 483 PHE A C 1
ATOM 3793 O O . PHE A 1 483 ? 30.354 -10.717 -5.410 1.00 42.06 483 PHE A O 1
ATOM 3800 N N . ASP A 1 484 ? 29.871 -11.890 -7.267 1.00 38.47 484 ASP A N 1
ATOM 3801 C CA . ASP A 1 484 ? 29.796 -13.178 -6.578 1.00 38.47 484 ASP A CA 1
ATOM 3802 C C . ASP A 1 484 ? 31.210 -13.608 -6.170 1.00 38.47 484 ASP A C 1
ATOM 3804 O O . ASP A 1 484 ? 32.065 -13.933 -6.996 1.00 38.47 484 ASP A O 1
ATOM 3808 N N . ALA A 1 485 ? 31.464 -13.619 -4.863 1.00 34.16 485 ALA A N 1
ATOM 3809 C CA . ALA A 1 485 ? 32.710 -14.071 -4.251 1.00 34.16 485 ALA A CA 1
ATOM 3810 C C . ALA A 1 485 ? 32.844 -15.611 -4.241 1.00 34.16 485 ALA A C 1
ATOM 3812 O O . ALA A 1 485 ? 33.267 -16.183 -3.238 1.00 34.16 485 ALA A O 1
ATOM 3813 N N . GLN A 1 486 ? 32.460 -16.294 -5.326 1.00 30.78 486 GLN A N 1
ATOM 3814 C CA . GLN A 1 486 ? 32.412 -17.764 -5.385 1.00 30.78 486 GLN A CA 1
ATOM 3815 C C . GLN A 1 486 ? 33.335 -18.439 -6.406 1.00 30.78 486 GLN A C 1
ATOM 3817 O O . GLN A 1 486 ? 33.315 -19.659 -6.509 1.00 30.78 486 GLN A O 1
ATOM 3822 N N . PHE A 1 487 ? 34.239 -17.707 -7.056 1.00 34.53 487 PHE A N 1
ATOM 3823 C CA . PHE A 1 487 ? 35.377 -18.326 -7.744 1.00 34.53 487 PHE A CA 1
ATOM 3824 C C . PHE A 1 487 ? 36.694 -17.684 -7.292 1.00 34.53 487 PHE A C 1
ATOM 3826 O O . PHE A 1 487 ? 37.148 -16.681 -7.843 1.00 34.53 487 PHE A O 1
ATOM 3833 N N . ARG A 1 488 ? 37.289 -18.272 -6.250 1.00 31.25 488 ARG A N 1
ATOM 3834 C CA . ARG A 1 488 ? 38.727 -18.241 -5.967 1.00 31.25 488 ARG A CA 1
ATOM 3835 C C . ARG A 1 488 ? 39.231 -19.663 -5.833 1.00 31.25 488 ARG A C 1
ATOM 3837 O O . ARG A 1 488 ? 38.500 -20.461 -5.206 1.00 31.25 488 ARG A O 1
#

pLDDT: mean 88.57, std 11.24, range [30.78, 98.62]

Nearest PDB structures (foldseek):
  7l6w-assembly1_A  TM=8.381E-01  e=4.711E-04  Homo sapiens
  8spo-assembly1_E  TM=7.515E-01  e=1.048E-02  Maribacter polysiphoniae
  8i87-assembly1_G  TM=8.153E-01  e=4.946E-02  Maribacter polysiphoniae
  8spo-assembly1_I  TM=7.462E-01  e=3.761E-02  Maribacter polysiphoniae
  8it0-assembly1_F  TM=7.371E-01  e=4.946E-02  Thermoflavifilum thermophilum

Organism: NCBI:txid380244

Foldseek 3Di:
DQDDLQRLLCVLQVHDTLLVLLVVLLVQQAAPPLFGDAWFRPPRKHALQLLLLQLVFSLLFPSHDPVSSQVSLVSLLVQQDLQLDGQHIPVCRPVHDWLLSLLSSLLSNLSRPDCVSVQDSSVVNNVVVSLVQAPQVQLFGARGVPHDTALSSVQSLLSNLLSCCVVVHPCVVVSLSSLLSNLRVLLVQLVDDQLQRVLSSLLSVVSCVVVVSADPVSVVSSVVSLVVSLVPCAPPLLDGRDDKDKDWDPDPVTDIDIDFQLLSLVSCCVPPHCLRSNNLVSPVVLSVQADPVQSFGSTPDPPPDTHTSSRRRSSSRSSSVSSVSCSVVVHGSVNSVVSSLVSVLSGAFQEEEFEFPVCVVLSVLLVVLCVVLVGGYDDCVVCVVVPVPDPCLVSLLCRLQPRYQAYEYEDDPRQCPDPPNLPSNVVSNLVNCVVDDDHRYAYEYADDDDRPSDDPPRDYHYCVPAGSNRSSVVVSCVSVVDDDPPDD